Protein AF-A0A2H0N6Q1-F1 (afdb_monomer)

Foldseek 3Di:
DDDPDDPQPVPVQQELLVCLLQPVLLVVVCVQVDDDDAPDKDKTKDWPVCVSSVVSCVNNVQWAADPVVVVVQPPDPPPGDIGITMGRVVSSVLSVCQQQLHQFLADNVLLLVVLVVLLVLDDQVVLLVQLVVLPRDPSLADPDRRSSSSSRQLSNLRNDLQLLSVLSNQSSVLSCLDCVSVVNPPVVSVVVVVVSCVRCVPGQWDDQPSWIKHWRDDPDPPFTWIATNVSDIDTDDVVVSVVVSCLVPPVVPQDPLVPDDPLRLLQLLLLLLVLLLLLLVLQEDDPFGDDDPLSQSLNLVSVVSNVVSCVDPVLVVLVVLAPPDDDNTCPPQSVCSHCCCPVVCRSVSSVVSSVVSVVVCVVVVVDDDDGRPVVVVSSVSSVVVSVVSSVVRVVVSVVVVVVVVVVVVVVVVVPPPPPPPPPPPPPPPDDDDDDDDDDDDDPDDDPDPPPDPPPPAFEWEADLVQGIDTPVCSVRRLDPPPPPPLVVVVLVQDDDPVSVVVCVVSPDDDDDDDDVNVVNVVVVVVDPDDDPVVQVVVCVSSVHPFDWDADPVGDTDGPPVRHDYDYDDDDD

Secondary structure (DSSP, 8-state):
--------TTTT--SHHHHHHSHHHHHHHHHHH-S--TT-EEEEEEEGGGHHHHHHHHHTTSEE--HHHHHH-TTSPTT-PEEEEEEEHHHHHHHHHHHTTTT-SS-HHHHHHHHHHHHHHS-HHHHHHHHHHHT--GGG--SS-HHHHHHHHHHHHHT-SSHHHHHHHHHHHHHHHSGGGGTT-HHHHHHHHHHHHHHHTTTTEEEETTEEEEE---SSTT--EEEETT--EEE--TTHHHHHHHHHHTGGGSS-GGG--HHHHHHHHHHHHHHHHHHHHHHSSTT-----HHHHHHHHHHHHHHHHHHTSGGGHHHHHTS-S---S-SSTTHHHHHHHHHTSSHHHHHHHHHHHHHHHHHHTTT---PPPHHHHHHHHHHHHHHHHHHHHHHHHHHHHHHHHHHHHHHHHHHHS----------------------------------------PEEEEEETTTEEEETTEEEEE----S-HHHHHHHTTS--SHHHHHHHHHTT------SSHHHHHHHHHHT--S-THHHHHHHHHHHT--PPEEEPTTS-EEE-TTTEEEEE-----

Sequence (572 aa):
MAISRRSNLYSHIKTTDQLIQHKELFEKALRIVGDVQAGHAYTVTTDERNDDLIQILIDLEVVVYDWEEMKKQTHREIGNRLIEFYIEADRILLLKKRILGVDGIVNLDALELIAKEIGSRFSLNKIIQIFTRLGVPESMFTHTTKWVVVFYVLSYYSTSKKPEEISMFLKILEKVLHPLVFVGDEEKASEVMTKYEKYLKYDDVKIVGDSIFAKVPSTEKKEQKWVGSDGIVFSLEDNLLSKIAICVNRESEMVDIDKLTDEQAIYFCRIVLSQLVELLSTVCGNYILICDYDLNTQYIQLKMYLDEILERQFLQEIKENLPEWMPDTILGSLDDMDMWWGEFGVKNSLLTAYGLLEKLWMKFGRKEFSLDPQLVIFLDKTRDITRRCDKLRKERLHQFEKDADADRERFNQFTKPKQEVVKHEHAHTHEFKNSAQEKPIDLNLNEVKKSSPEQAKTELVVDKQKGIYLKNDPSKLYQAKNRRLDIINLLKDATSITAVRLARQVGYKGTVDNDLSKSIYAAIQSNKKGNIGINTHVKNILGTDIDLIKNGRGGYYLNTEQFDITWIGFST

Nearest PDB structures (foldseek):
  6p7v-assembly1_A  TM=1.970E-01  e=8.779E+00  Kluyveromyces lactis

pLDDT: mean 74.98, std 22.66, range [29.53, 98.12]

Radius of gyration: 36.36 Å; Cα contacts (8 Å, |Δi|>4): 543; chains: 1; bounding box: 98×72×105 Å

Mean predicted aligned error: 19.8 Å

Solvent-accessible surface area (backbone atoms only — not comparable to full-atom values): 33877 Å² total; per-residue (Å²): 134,85,73,85,71,70,89,53,95,57,70,86,54,78,44,66,68,51,40,57,39,30,38,70,62,40,54,49,50,48,63,63,69,52,92,76,53,78,90,39,76,45,81,43,70,43,57,57,92,43,48,70,59,52,51,47,35,42,75,53,66,47,31,50,70,63,67,71,61,51,65,72,58,76,82,57,64,92,92,69,41,72,46,71,38,36,34,50,26,54,56,53,47,55,57,49,30,26,51,62,14,48,90,27,55,46,53,50,70,40,45,50,53,53,15,44,54,51,29,68,76,45,54,61,70,54,49,52,54,56,42,43,75,75,67,47,61,72,54,48,59,64,102,64,59,46,25,62,38,44,29,38,55,46,15,44,21,34,35,44,88,48,59,65,42,36,10,49,37,32,44,52,53,38,56,75,42,36,30,70,75,56,80,57,36,53,67,62,24,50,54,51,43,55,52,48,48,64,53,31,64,86,30,58,41,48,74,57,88,86,45,40,37,36,50,55,91,63,95,56,96,84,64,68,36,30,31,31,42,87,40,55,73,44,74,66,54,90,67,47,63,56,45,54,58,36,60,70,72,55,57,75,66,65,59,65,69,86,76,47,51,73,70,51,44,49,50,50,47,50,53,40,53,52,50,50,53,55,41,48,60,38,38,35,56,91,90,48,83,60,91,51,70,68,54,36,54,49,48,40,54,43,49,52,54,45,58,62,60,40,70,39,76,93,36,41,73,44,55,73,36,38,50,96,74,74,77,83,47,70,76,84,44,56,84,54,40,36,49,42,44,65,73,67,45,34,54,56,25,48,53,48,24,49,51,53,47,51,53,52,38,52,75,66,69,61,66,83,76,90,70,50,69,66,49,50,52,50,53,51,51,44,52,52,47,37,53,54,45,35,52,52,44,53,54,50,48,58,48,50,54,51,52,52,50,53,51,51,52,52,51,51,62,71,65,50,76,80,77,74,77,74,75,78,79,72,84,73,91,63,93,78,82,85,79,85,87,82,82,87,84,83,81,84,77,86,74,84,75,77,78,69,78,81,71,78,57,52,45,36,34,48,36,93,89,72,39,46,27,33,69,92,42,64,84,58,45,62,66,81,77,86,45,74,64,56,58,56,53,60,63,69,74,58,99,50,76,63,49,62,52,49,43,50,74,77,67,61,86,85,88,87,78,79,72,64,62,59,60,52,57,58,54,63,73,71,62,90,72,69,77,68,59,58,53,56,51,50,26,67,73,70,72,43,92,74,63,68,44,74,46,101,83,80,48,71,43,76,48,65,89,59,39,45,80,48,79,67,87,86,81,134

Structure (mmCIF, N/CA/C/O backbone):
data_AF-A0A2H0N6Q1-F1
#
_entry.id   AF-A0A2H0N6Q1-F1
#
loop_
_atom_site.group_PDB
_atom_site.id
_atom_site.type_symbol
_atom_site.label_atom_id
_atom_site.label_alt_id
_atom_site.label_comp_id
_atom_site.label_asym_id
_atom_site.label_entity_id
_atom_site.label_seq_id
_atom_site.pdbx_PDB_ins_code
_atom_site.Cartn_x
_atom_site.Cartn_y
_atom_site.Cartn_z
_atom_site.occupancy
_atom_site.B_iso_or_equiv
_atom_site.auth_seq_id
_atom_site.auth_comp_id
_atom_site.auth_asym_id
_atom_site.auth_atom_id
_atom_site.pdbx_PDB_model_num
ATOM 1 N N . MET A 1 1 ? 12.318 -9.792 -41.174 1.00 38.78 1 MET A N 1
ATOM 2 C CA . MET A 1 1 ? 12.436 -11.264 -41.078 1.00 38.78 1 MET A CA 1
ATOM 3 C C . MET A 1 1 ? 12.738 -11.613 -39.633 1.00 38.78 1 MET A C 1
ATOM 5 O O . MET A 1 1 ? 13.839 -11.341 -39.177 1.00 38.78 1 MET A O 1
ATOM 9 N N . ALA A 1 2 ? 11.750 -12.124 -38.897 1.00 35.78 2 ALA A N 1
ATOM 10 C CA . ALA 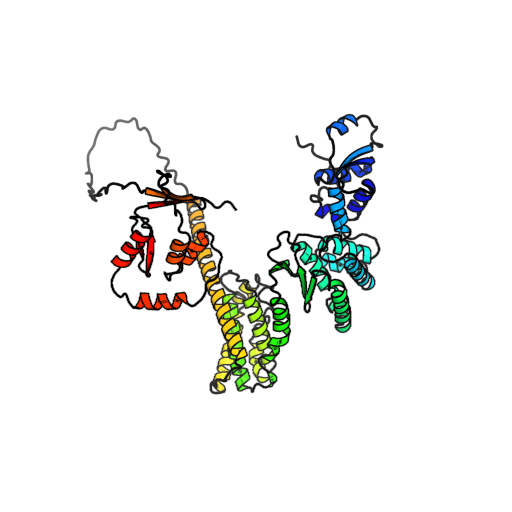A 1 2 ? 11.936 -12.580 -37.525 1.00 35.78 2 ALA A CA 1
ATOM 11 C C . ALA A 1 2 ? 12.574 -13.974 -37.570 1.00 35.78 2 ALA A C 1
ATOM 13 O O . ALA A 1 2 ? 11.907 -14.956 -37.882 1.00 35.78 2 ALA A O 1
ATOM 14 N N . ILE A 1 3 ? 13.885 -14.047 -37.338 1.00 43.91 3 ILE A N 1
ATOM 15 C CA . ILE A 1 3 ? 14.560 -15.315 -37.061 1.00 43.91 3 ILE A CA 1
ATOM 16 C C . ILE A 1 3 ? 13.874 -15.877 -35.817 1.00 43.91 3 ILE A C 1
ATOM 18 O O . ILE A 1 3 ? 13.818 -15.185 -34.800 1.00 43.91 3 ILE A O 1
ATOM 22 N N . SER A 1 4 ? 13.317 -17.087 -35.905 1.00 44.28 4 SER A N 1
ATOM 23 C CA . SER A 1 4 ? 12.808 -17.824 -34.750 1.00 44.28 4 SER A CA 1
ATOM 24 C C . SER A 1 4 ? 13.979 -18.045 -33.793 1.00 44.28 4 SER A C 1
ATOM 26 O O . SER A 1 4 ? 14.763 -18.986 -33.947 1.00 44.28 4 SER A O 1
ATOM 28 N N . ARG A 1 5 ? 14.178 -17.092 -32.879 1.00 53.22 5 ARG A N 1
ATOM 29 C CA . ARG A 1 5 ? 15.247 -17.129 -31.890 1.00 53.22 5 ARG A CA 1
ATOM 30 C C . ARG A 1 5 ? 15.044 -18.377 -31.037 1.00 53.22 5 ARG A C 1
ATOM 32 O O . ARG A 1 5 ? 13.914 -18.730 -30.703 1.00 53.22 5 ARG A O 1
ATOM 39 N N . ARG A 1 6 ? 16.165 -19.049 -30.765 1.00 50.41 6 ARG A N 1
ATOM 40 C CA . ARG A 1 6 ? 16.318 -20.203 -29.870 1.00 50.41 6 ARG A CA 1
ATOM 41 C C . ARG A 1 6 ? 15.396 -20.060 -28.658 1.00 50.41 6 ARG A C 1
ATOM 43 O O . ARG A 1 6 ? 15.195 -18.941 -28.194 1.00 50.41 6 ARG A O 1
ATOM 50 N N . SER A 1 7 ? 14.851 -21.172 -28.161 1.00 53.16 7 SER A N 1
ATOM 51 C CA . SER A 1 7 ? 14.046 -21.215 -26.935 1.00 53.16 7 SER A CA 1
ATOM 52 C C . SER A 1 7 ? 14.862 -20.648 -25.771 1.00 53.16 7 SER A C 1
ATOM 54 O O . SER A 1 7 ? 15.600 -21.377 -25.111 1.00 53.16 7 SER A O 1
ATOM 56 N N . ASN A 1 8 ? 14.807 -19.331 -25.590 1.00 63.19 8 ASN A N 1
ATOM 57 C CA . ASN A 1 8 ? 15.658 -18.650 -24.638 1.00 63.19 8 ASN A CA 1
ATOM 58 C C . ASN A 1 8 ? 15.148 -19.040 -23.251 1.00 63.19 8 ASN A C 1
ATOM 60 O O . ASN A 1 8 ? 13.964 -18.841 -22.945 1.00 63.19 8 ASN A O 1
ATOM 64 N N . LEU A 1 9 ? 16.033 -19.625 -22.440 1.00 78.75 9 LEU A N 1
ATOM 65 C CA . LEU A 1 9 ? 15.739 -20.102 -21.085 1.00 78.75 9 LEU A CA 1
ATOM 66 C C . LEU 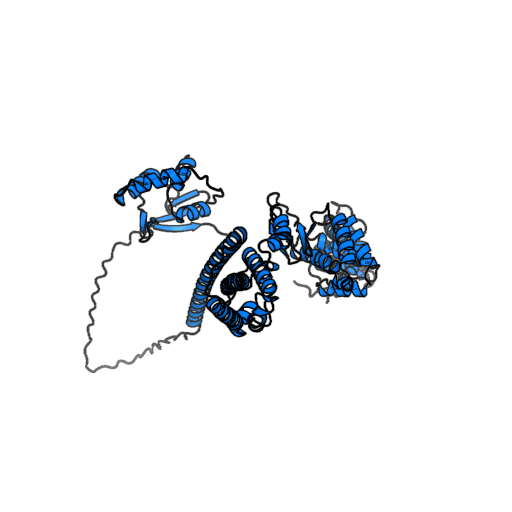A 1 9 ? 15.154 -18.984 -20.200 1.00 78.75 9 LEU A C 1
ATOM 68 O O . LEU A 1 9 ? 14.508 -19.249 -19.193 1.00 78.75 9 LEU A O 1
ATOM 72 N N . TYR A 1 10 ? 15.355 -17.734 -20.622 1.00 84.62 10 TYR A N 1
ATOM 73 C CA . TYR A 1 10 ? 14.935 -16.514 -19.947 1.00 84.62 10 TYR A CA 1
ATOM 74 C C . TYR A 1 10 ? 13.923 -15.680 -20.747 1.00 84.62 10 TYR A C 1
ATOM 76 O O . TYR A 1 10 ? 13.802 -14.477 -20.534 1.00 84.62 10 TYR A O 1
ATOM 84 N N . SER A 1 11 ? 13.185 -16.294 -21.676 1.00 85.44 11 SER A N 1
ATOM 85 C CA . SER A 1 11 ? 12.171 -15.611 -22.504 1.00 85.44 11 SER A CA 1
ATOM 86 C C . SER A 1 11 ? 11.030 -14.948 -21.711 1.00 85.44 11 SER A C 1
ATOM 88 O O . SER A 1 11 ? 10.289 -14.125 -22.254 1.00 85.44 11 SER A O 1
ATOM 90 N N . HIS A 1 12 ? 10.880 -15.276 -20.424 1.00 89.25 12 HIS A N 1
ATOM 91 C CA . HIS A 1 12 ? 9.951 -14.611 -19.510 1.00 89.25 12 HIS A CA 1
ATOM 92 C C . HIS A 1 12 ? 10.448 -13.242 -19.017 1.00 89.25 12 HIS A C 1
ATOM 94 O O . HIS A 1 12 ? 9.623 -12.454 -18.557 1.00 89.25 12 HIS A O 1
ATOM 100 N N . ILE A 1 13 ? 11.748 -12.935 -19.137 1.00 93.38 13 ILE A N 1
ATOM 101 C CA . ILE A 1 13 ? 12.338 -11.637 -18.779 1.00 93.38 13 ILE A CA 1
ATOM 102 C C . ILE A 1 13 ? 12.181 -10.678 -19.961 1.00 93.38 13 ILE A C 1
ATOM 104 O O . ILE A 1 13 ? 12.864 -10.789 -20.974 1.00 93.38 13 ILE A O 1
ATOM 108 N N . LYS A 1 14 ? 11.264 -9.725 -19.819 1.00 93.38 14 LYS A N 1
ATOM 109 C CA . LYS A 1 14 ? 10.873 -8.748 -20.846 1.00 93.38 14 LYS A CA 1
ATOM 110 C C . LYS A 1 14 ? 11.169 -7.303 -20.457 1.00 93.38 14 LYS A C 1
ATOM 112 O O . LYS A 1 14 ? 11.063 -6.421 -21.302 1.00 93.38 14 LYS A O 1
ATOM 117 N N . THR A 1 15 ? 11.499 -7.044 -19.193 1.00 94.62 15 THR A N 1
ATOM 118 C CA . THR A 1 15 ? 11.818 -5.701 -18.692 1.00 94.62 15 THR A CA 1
ATOM 119 C C . THR A 1 15 ? 13.094 -5.701 -17.852 1.00 94.62 15 THR A C 1
ATOM 121 O O . THR A 1 15 ? 13.493 -6.722 -17.288 1.00 94.62 15 THR A O 1
ATOM 124 N N . THR A 1 16 ? 13.736 -4.536 -17.734 1.00 93.19 16 THR A N 1
ATOM 125 C CA . THR A 1 16 ? 14.885 -4.334 -16.836 1.00 93.19 16 THR A CA 1
ATOM 126 C C . THR A 1 16 ? 14.516 -4.571 -15.371 1.00 93.19 16 THR A C 1
ATOM 128 O O . THR A 1 16 ? 15.328 -5.109 -14.622 1.00 93.19 16 THR A O 1
ATOM 131 N N . ASP A 1 17 ? 13.276 -4.257 -14.981 1.00 92.94 17 ASP A N 1
ATOM 132 C CA . ASP A 1 17 ? 12.709 -4.583 -13.667 1.00 92.94 17 ASP A CA 1
ATOM 133 C C . ASP A 1 17 ? 12.748 -6.095 -13.409 1.00 92.94 17 ASP A C 1
ATOM 135 O O . ASP A 1 17 ? 13.268 -6.532 -12.385 1.00 92.94 17 ASP A O 1
ATOM 139 N N . GLN A 1 18 ? 12.275 -6.903 -14.364 1.00 93.69 18 GLN A N 1
ATOM 140 C CA . GLN A 1 18 ? 12.301 -8.364 -14.256 1.00 93.69 18 GLN A CA 1
ATOM 141 C C . GLN A 1 18 ? 13.732 -8.905 -14.208 1.00 93.69 18 GLN A C 1
ATOM 143 O O . GLN A 1 18 ? 14.011 -9.803 -13.421 1.00 93.69 18 GLN A O 1
ATOM 148 N N . LEU A 1 19 ? 14.662 -8.342 -14.989 1.00 95.06 19 LEU A N 1
ATOM 149 C CA . LEU A 1 19 ? 16.072 -8.736 -14.916 1.00 95.06 19 LEU A CA 1
ATOM 150 C C . LEU A 1 19 ? 16.655 -8.485 -13.521 1.00 95.06 19 LEU A C 1
ATOM 152 O O . LEU A 1 19 ? 17.319 -9.364 -12.977 1.00 95.06 19 LEU A O 1
ATOM 156 N N . ILE A 1 20 ? 16.395 -7.317 -12.929 1.00 93.88 20 ILE A N 1
ATOM 157 C CA . ILE A 1 20 ? 16.864 -7.003 -11.574 1.00 93.88 20 ILE A CA 1
ATOM 158 C C . ILE A 1 20 ? 16.197 -7.919 -10.542 1.00 93.88 20 ILE A C 1
ATOM 160 O O . ILE A 1 20 ? 16.842 -8.355 -9.595 1.00 93.88 20 ILE A O 1
ATOM 164 N N . GLN A 1 21 ? 14.930 -8.284 -10.734 1.00 92.56 21 GLN A N 1
ATOM 165 C CA . GLN A 1 21 ? 14.269 -9.255 -9.863 1.00 92.56 21 GLN A CA 1
ATOM 166 C C . GLN A 1 21 ? 14.902 -10.655 -9.930 1.00 92.56 21 GLN A C 1
ATOM 168 O O . GLN A 1 21 ? 14.646 -11.457 -9.040 1.00 92.56 21 GLN A O 1
ATOM 173 N N . HIS A 1 22 ? 15.729 -10.961 -10.936 1.00 94.12 22 HIS A N 1
ATOM 174 C CA . HIS A 1 22 ? 16.549 -12.172 -11.019 1.00 94.12 22 HIS A CA 1
ATOM 175 C C . HIS A 1 22 ? 17.983 -11.891 -10.545 1.00 94.12 22 HIS A C 1
ATOM 177 O O . HIS A 1 22 ? 18.918 -11.776 -11.343 1.00 94.12 22 HIS A O 1
ATOM 183 N N . LYS A 1 23 ? 18.173 -11.809 -9.224 1.00 91.12 23 LYS A N 1
ATOM 184 C CA . LYS A 1 23 ? 19.419 -11.324 -8.608 1.00 91.12 23 LYS A CA 1
ATOM 185 C C . LYS A 1 23 ? 20.687 -12.027 -9.100 1.00 91.12 23 LYS A C 1
ATOM 187 O O . LYS A 1 23 ? 21.643 -11.348 -9.460 1.00 91.12 23 LYS A O 1
ATOM 192 N N . GLU A 1 24 ? 20.711 -13.359 -9.152 1.00 92.31 24 GLU A N 1
ATOM 193 C CA . GLU A 1 24 ? 21.905 -14.109 -9.587 1.00 92.31 24 GLU A CA 1
ATOM 194 C C . GLU A 1 24 ? 22.277 -13.812 -11.043 1.00 92.31 24 GLU A C 1
ATOM 196 O O . GLU A 1 24 ? 23.457 -13.685 -11.385 1.00 92.31 24 GLU A O 1
ATOM 201 N N . LEU A 1 25 ? 21.261 -13.667 -11.899 1.00 94.06 25 LEU A N 1
ATOM 202 C CA . LEU A 1 25 ? 21.434 -13.344 -13.310 1.00 94.06 25 LEU A CA 1
ATOM 203 C C . LEU A 1 25 ? 21.964 -11.916 -13.471 1.00 94.06 25 LEU A C 1
ATOM 205 O O . LEU A 1 25 ? 22.895 -11.684 -14.244 1.00 94.06 25 LEU A O 1
ATOM 209 N N . PHE A 1 26 ? 21.432 -10.973 -12.693 1.00 94.81 26 PHE A N 1
ATOM 210 C CA . PHE A 1 26 ? 21.901 -9.592 -12.691 1.00 94.81 26 PHE A CA 1
ATOM 211 C C . PHE A 1 26 ? 23.324 -9.454 -12.122 1.00 94.81 26 PHE A C 1
ATOM 213 O O . PHE A 1 26 ? 24.161 -8.778 -12.713 1.00 94.81 26 PHE A O 1
ATOM 220 N N . GLU A 1 27 ? 23.664 -10.154 -11.038 1.00 92.88 27 GLU A N 1
ATOM 221 C CA . GLU A 1 27 ? 25.035 -10.204 -10.503 1.00 92.88 27 GLU A CA 1
ATOM 222 C C . GLU A 1 27 ? 26.016 -10.845 -11.493 1.00 92.88 27 GLU A C 1
ATOM 224 O O . GLU A 1 27 ? 27.180 -10.445 -11.580 1.00 92.88 27 GLU A O 1
ATOM 229 N N . LYS A 1 28 ? 25.569 -11.845 -12.261 1.00 95.00 28 LYS A N 1
ATOM 230 C CA . LYS A 1 28 ? 26.350 -12.402 -13.369 1.00 95.00 28 LYS A CA 1
ATOM 231 C C . LYS A 1 28 ? 26.576 -11.352 -14.462 1.00 95.00 28 LYS A C 1
ATOM 233 O O . LYS A 1 28 ? 27.709 -11.217 -14.916 1.00 95.00 28 LYS A O 1
ATOM 238 N N . ALA A 1 29 ? 25.556 -10.570 -14.822 1.00 94.81 29 ALA A N 1
ATOM 239 C CA . ALA A 1 29 ? 25.694 -9.469 -15.778 1.00 94.81 29 ALA A CA 1
ATOM 240 C C . ALA A 1 29 ? 26.707 -8.419 -15.298 1.00 94.81 29 ALA A C 1
ATOM 242 O O . ALA A 1 29 ? 27.613 -8.061 -16.046 1.00 94.81 29 ALA A O 1
ATOM 243 N N . LEU A 1 30 ? 26.623 -7.989 -14.034 1.00 94.62 30 LEU A N 1
ATOM 244 C CA . LEU A 1 30 ? 27.568 -7.028 -13.453 1.00 94.62 30 LEU A CA 1
ATOM 245 C C . LEU A 1 30 ? 29.009 -7.553 -13.442 1.00 94.62 30 LEU A C 1
ATOM 247 O O . LEU A 1 30 ? 29.930 -6.793 -13.718 1.00 94.62 30 LEU A O 1
ATOM 251 N N . ARG A 1 31 ? 29.219 -8.849 -13.172 1.00 95.81 31 ARG A N 1
ATOM 252 C CA . ARG A 1 31 ? 30.555 -9.468 -13.235 1.00 95.81 31 ARG A CA 1
ATOM 253 C C . ARG A 1 31 ? 31.138 -9.486 -14.645 1.00 95.81 31 ARG A C 1
ATOM 255 O O . ARG A 1 31 ? 32.342 -9.314 -14.784 1.00 95.81 31 ARG A O 1
ATOM 262 N N . ILE A 1 32 ? 30.306 -9.706 -15.664 1.00 94.38 32 ILE A N 1
ATOM 263 C CA . ILE A 1 32 ? 30.742 -9.677 -17.068 1.00 94.38 32 ILE A CA 1
ATOM 264 C C . ILE A 1 32 ? 31.096 -8.248 -17.482 1.00 94.38 32 ILE A C 1
ATOM 266 O O . ILE A 1 32 ? 32.130 -8.033 -18.104 1.00 94.38 32 ILE A O 1
ATOM 270 N N . VAL A 1 33 ? 30.246 -7.280 -17.132 1.00 93.56 33 VAL A N 1
ATOM 271 C CA . VAL A 1 33 ? 30.453 -5.863 -17.467 1.00 93.56 33 VAL A CA 1
ATOM 272 C C . VAL A 1 33 ? 31.675 -5.283 -16.748 1.00 93.56 33 VAL A C 1
ATOM 274 O O . VAL A 1 33 ? 32.396 -4.476 -17.330 1.00 93.56 33 VAL A O 1
ATOM 277 N N . GLY A 1 34 ? 31.924 -5.702 -15.506 1.00 93.12 34 GLY A N 1
ATOM 278 C CA . GLY A 1 34 ? 32.993 -5.166 -14.671 1.00 93.12 34 GLY A CA 1
ATOM 279 C C . GLY A 1 34 ? 32.668 -3.781 -14.106 1.00 93.12 34 GLY A C 1
ATOM 280 O O . GLY A 1 34 ? 31.509 -3.359 -14.037 1.00 93.12 34 GLY A O 1
ATOM 281 N N . ASP A 1 35 ? 33.704 -3.072 -13.661 1.00 93.50 35 ASP A N 1
ATOM 282 C CA . ASP A 1 35 ? 33.565 -1.711 -13.153 1.00 93.50 35 ASP A CA 1
ATOM 283 C C . ASP A 1 35 ? 33.557 -0.700 -14.300 1.00 93.50 35 ASP A C 1
ATOM 285 O O . ASP A 1 35 ? 34.484 -0.627 -15.106 1.00 93.50 35 ASP A O 1
ATOM 289 N N . VAL A 1 36 ? 32.502 0.110 -14.345 1.00 92.44 36 VAL A N 1
ATOM 290 C CA . VAL A 1 36 ? 32.281 1.124 -15.379 1.00 92.44 36 VAL A CA 1
ATOM 291 C C . VAL A 1 36 ? 32.098 2.504 -14.756 1.00 92.44 36 VAL A C 1
ATOM 293 O O . VAL A 1 36 ? 31.593 2.636 -13.638 1.00 92.44 36 VAL A O 1
ATOM 296 N N . GLN A 1 37 ? 32.501 3.543 -15.485 1.00 92.69 37 GLN A N 1
ATOM 297 C CA . GLN A 1 37 ? 32.369 4.944 -15.090 1.00 92.69 37 GLN A CA 1
ATOM 298 C C . GLN A 1 37 ? 31.306 5.645 -15.938 1.00 92.69 37 GLN A C 1
ATOM 300 O O . GLN A 1 37 ? 31.193 5.387 -17.134 1.00 92.69 37 GLN A O 1
ATOM 305 N N . ALA A 1 38 ? 30.543 6.550 -15.320 1.00 92.44 38 ALA A N 1
ATOM 306 C CA . ALA A 1 38 ? 29.482 7.299 -15.993 1.00 92.44 38 ALA A CA 1
ATOM 307 C C . ALA A 1 38 ? 30.002 8.063 -17.226 1.00 92.44 38 ALA A C 1
ATOM 309 O O . ALA A 1 38 ? 31.155 8.505 -17.254 1.00 92.44 38 ALA A O 1
ATOM 310 N N . GLY A 1 39 ? 29.154 8.200 -18.248 1.00 91.00 39 GLY A N 1
ATOM 311 C CA . GLY A 1 39 ? 29.469 8.898 -19.501 1.00 91.00 39 GLY A CA 1
ATOM 312 C C . GLY A 1 39 ? 30.477 8.206 -20.432 1.00 91.00 39 GLY A C 1
ATOM 313 O O . GLY A 1 39 ? 30.857 8.794 -21.443 1.00 91.00 39 GLY A O 1
ATOM 314 N N . HIS A 1 40 ? 30.916 6.981 -20.123 1.00 91.62 40 HIS A N 1
ATOM 315 C CA . HIS A 1 40 ? 31.825 6.206 -20.971 1.00 91.62 40 HIS A CA 1
ATOM 316 C C . HIS A 1 40 ? 31.098 5.044 -21.660 1.00 91.62 40 HIS A C 1
ATOM 318 O O . HIS A 1 40 ? 30.158 4.457 -21.116 1.00 91.62 40 HIS A O 1
ATOM 324 N N . ALA A 1 41 ? 31.569 4.696 -22.857 1.00 90.50 41 ALA A N 1
ATOM 325 C CA . ALA A 1 41 ? 31.180 3.483 -23.562 1.00 90.50 41 ALA A CA 1
ATOM 326 C C . ALA A 1 41 ? 32.308 2.454 -23.457 1.00 90.50 41 ALA A C 1
ATOM 328 O O . ALA A 1 41 ? 33.480 2.790 -23.636 1.00 90.50 41 ALA A O 1
ATOM 329 N N . TYR A 1 42 ? 31.953 1.204 -23.178 1.00 90.62 42 TYR A N 1
ATOM 330 C CA . TYR A 1 42 ? 32.910 0.110 -23.041 1.00 90.62 42 TYR A CA 1
ATOM 331 C C . TYR A 1 42 ? 32.635 -0.957 -24.088 1.00 90.62 42 TYR A C 1
ATOM 333 O O . TYR A 1 42 ? 31.482 -1.250 -24.396 1.00 90.62 42 TYR A O 1
ATOM 341 N N . THR A 1 43 ? 33.708 -1.546 -24.610 1.00 91.19 43 THR A N 1
ATOM 342 C CA . THR A 1 43 ? 33.640 -2.777 -25.399 1.00 91.19 43 THR A CA 1
ATOM 343 C C . THR A 1 43 ? 34.020 -3.925 -24.478 1.00 91.19 43 THR A C 1
ATOM 345 O O . THR A 1 43 ? 35.116 -3.931 -23.915 1.00 91.19 43 THR A O 1
ATOM 348 N N . VAL A 1 44 ? 33.094 -4.851 -24.260 1.00 91.19 44 VAL A N 1
ATOM 349 C CA . VAL A 1 44 ? 33.245 -5.959 -23.314 1.00 91.19 44 VAL A CA 1
ATOM 350 C C . VAL A 1 44 ? 33.242 -7.264 -24.092 1.00 91.19 44 VAL A C 1
ATOM 352 O O . VAL A 1 44 ? 32.467 -7.432 -25.032 1.00 91.19 44 VAL A O 1
ATOM 355 N N . THR A 1 45 ? 34.106 -8.196 -23.692 1.00 90.44 45 THR A N 1
ATOM 356 C CA . THR A 1 45 ? 34.153 -9.541 -24.271 1.00 90.44 45 THR A CA 1
ATOM 357 C C . THR A 1 45 ? 33.769 -10.588 -23.234 1.00 90.44 45 THR A C 1
ATOM 359 O O . THR A 1 45 ? 34.127 -10.486 -22.061 1.00 90.44 45 THR A O 1
ATOM 362 N N . THR A 1 46 ? 33.012 -11.601 -23.647 1.00 91.88 46 THR A N 1
ATOM 363 C CA . THR A 1 46 ? 32.606 -12.711 -22.779 1.00 91.88 46 THR A CA 1
ATOM 364 C C . THR A 1 46 ? 32.551 -14.032 -23.538 1.00 91.88 46 THR A C 1
ATOM 366 O O . THR A 1 46 ? 32.573 -14.051 -24.767 1.00 91.88 46 THR A O 1
ATOM 369 N N . ASP A 1 47 ? 32.516 -15.148 -22.815 1.00 90.12 47 ASP A N 1
ATOM 370 C CA . ASP A 1 47 ? 32.414 -16.478 -23.410 1.00 90.12 47 ASP A CA 1
ATOM 371 C C . ASP A 1 47 ? 30.995 -16.790 -23.930 1.00 90.12 47 ASP A C 1
ATOM 373 O O . ASP A 1 47 ? 29.994 -16.226 -23.481 1.00 90.12 47 ASP A O 1
ATOM 377 N N . GLU A 1 48 ? 30.906 -17.731 -24.872 1.00 87.44 48 GLU A N 1
ATOM 378 C CA . GLU A 1 48 ? 29.646 -18.175 -25.481 1.00 87.44 48 GLU A CA 1
ATOM 379 C C . GLU A 1 48 ? 28.620 -18.776 -24.505 1.00 87.44 48 GLU A C 1
ATOM 381 O O . GLU A 1 48 ? 27.438 -18.843 -24.833 1.00 87.44 48 GLU A O 1
ATOM 386 N N . ARG A 1 49 ? 29.002 -19.173 -23.284 1.00 89.50 49 ARG A N 1
ATOM 387 C CA . ARG A 1 49 ? 28.049 -19.687 -22.278 1.00 89.50 49 ARG A CA 1
ATOM 388 C C . ARG A 1 49 ? 27.190 -18.569 -21.689 1.00 89.50 49 ARG A C 1
ATOM 390 O O . ARG A 1 49 ? 26.262 -18.837 -20.924 1.00 89.50 49 ARG A O 1
ATOM 397 N N . ASN A 1 50 ? 27.507 -17.319 -22.015 1.00 92.00 50 ASN A N 1
ATOM 398 C CA . ASN A 1 50 ? 26.750 -16.142 -21.616 1.00 92.00 50 ASN A CA 1
ATOM 399 C C . ASN A 1 50 ? 25.850 -15.605 -22.740 1.00 92.00 50 ASN A C 1
ATOM 401 O O . ASN A 1 50 ? 25.184 -14.600 -22.510 1.00 92.00 50 ASN A O 1
ATOM 405 N N . ASP A 1 51 ? 25.779 -16.272 -23.903 1.00 88.25 51 ASP A N 1
ATOM 406 C CA . ASP A 1 51 ? 25.005 -15.839 -25.085 1.00 88.25 51 ASP A CA 1
ATOM 407 C C . ASP A 1 51 ? 23.548 -15.499 -24.737 1.00 88.25 51 ASP A C 1
ATOM 409 O O . ASP A 1 51 ? 23.077 -14.410 -25.052 1.00 88.25 51 ASP A O 1
ATOM 413 N N . ASP A 1 52 ? 22.867 -16.362 -23.975 1.00 90.00 52 ASP A N 1
ATOM 414 C CA . ASP A 1 52 ? 21.478 -16.128 -23.555 1.00 90.00 52 ASP A CA 1
ATOM 415 C C . ASP A 1 52 ? 21.328 -14.869 -22.684 1.00 90.00 52 ASP A C 1
ATOM 417 O O . ASP A 1 52 ? 20.382 -14.102 -22.861 1.00 90.00 52 ASP A O 1
ATOM 421 N N . LEU A 1 53 ? 22.274 -14.618 -21.768 1.00 92.50 53 LEU A N 1
ATOM 422 C CA . LEU A 1 53 ? 22.268 -13.424 -20.916 1.00 92.50 53 LEU A CA 1
ATOM 423 C C . LEU A 1 53 ? 22.551 -12.164 -21.734 1.00 92.50 53 LEU A C 1
ATOM 425 O O . LEU A 1 53 ? 21.860 -11.162 -21.568 1.00 92.50 53 LEU A O 1
ATOM 429 N N . ILE A 1 54 ? 23.535 -12.208 -22.632 1.00 91.50 54 ILE A N 1
ATOM 430 C CA . ILE A 1 54 ? 23.828 -11.074 -23.512 1.00 91.50 54 ILE A CA 1
ATOM 431 C C . ILE A 1 54 ? 22.623 -10.784 -24.409 1.00 91.50 54 ILE A C 1
ATOM 433 O O . ILE A 1 54 ? 22.241 -9.625 -24.542 1.00 91.50 54 ILE A O 1
ATOM 437 N N . GLN A 1 55 ? 21.949 -11.810 -24.932 1.00 89.19 55 GLN A N 1
ATOM 438 C CA . GLN A 1 55 ? 20.730 -11.635 -25.718 1.00 89.19 55 GLN A CA 1
ATOM 439 C C . GLN A 1 55 ? 19.619 -10.930 -24.927 1.00 89.19 55 GLN A C 1
ATOM 441 O O . GLN A 1 55 ? 18.971 -10.044 -25.478 1.00 89.19 55 GLN A O 1
ATOM 446 N N . ILE A 1 56 ? 19.431 -11.258 -23.643 1.00 92.81 56 ILE A N 1
ATOM 447 C CA . ILE A 1 56 ? 18.493 -10.533 -22.766 1.00 92.81 56 ILE A CA 1
ATOM 448 C C . ILE A 1 56 ? 18.925 -9.077 -22.612 1.00 92.81 56 ILE A C 1
ATOM 450 O O . ILE A 1 56 ? 18.103 -8.182 -22.750 1.00 92.81 56 ILE A O 1
ATOM 454 N N . LEU A 1 57 ? 20.206 -8.814 -22.336 1.00 93.38 57 LEU A N 1
ATOM 455 C CA . LEU A 1 57 ? 20.696 -7.443 -22.171 1.00 93.38 57 LEU A CA 1
ATOM 456 C C . LEU A 1 57 ? 20.503 -6.611 -23.447 1.00 93.38 57 LEU A C 1
ATOM 458 O O . LEU A 1 57 ? 20.234 -5.417 -23.343 1.00 93.38 57 LEU A O 1
ATOM 462 N N . ILE A 1 58 ? 20.617 -7.229 -24.625 1.00 91.25 58 ILE A N 1
ATOM 463 C CA . ILE A 1 58 ? 20.324 -6.598 -25.919 1.00 91.25 58 ILE A CA 1
ATOM 464 C C . ILE A 1 58 ? 18.829 -6.311 -26.043 1.00 91.25 58 ILE A C 1
ATOM 466 O O . ILE A 1 58 ? 18.445 -5.196 -26.382 1.00 91.25 58 ILE A O 1
ATOM 470 N N . ASP A 1 59 ? 17.984 -7.303 -25.756 1.00 91.19 59 ASP A N 1
ATOM 471 C CA . ASP A 1 59 ? 16.527 -7.190 -25.889 1.00 91.19 59 ASP A CA 1
ATOM 472 C C . ASP A 1 59 ? 15.930 -6.173 -24.899 1.00 91.19 59 ASP A C 1
ATOM 474 O O . ASP A 1 59 ? 14.912 -5.549 -25.187 1.00 91.19 59 ASP A O 1
ATOM 478 N N . LEU A 1 60 ? 16.589 -5.972 -23.755 1.00 93.50 60 LEU A N 1
ATOM 479 C CA . LEU A 1 60 ? 16.268 -4.947 -22.759 1.00 93.50 60 LEU A CA 1
ATOM 480 C C . LEU A 1 60 ? 16.930 -3.590 -23.033 1.00 93.50 60 LEU A C 1
ATOM 482 O O . LEU A 1 60 ? 16.822 -2.687 -22.204 1.00 93.50 60 LEU A O 1
ATOM 486 N N . GLU A 1 61 ? 17.654 -3.466 -24.147 1.00 93.94 61 GLU A N 1
ATOM 487 C CA . GLU A 1 61 ? 18.412 -2.275 -24.532 1.00 93.94 61 GLU A CA 1
ATOM 488 C C . GLU A 1 61 ? 19.400 -1.807 -23.445 1.00 93.94 61 GLU A C 1
ATOM 490 O O . GLU A 1 61 ? 19.682 -0.622 -23.298 1.00 93.94 61 GLU A O 1
ATOM 495 N N . VAL A 1 62 ? 19.948 -2.719 -22.643 1.00 92.19 62 VAL A N 1
ATOM 496 C CA . VAL A 1 62 ? 21.002 -2.399 -21.665 1.00 92.19 62 VAL A CA 1
ATOM 497 C C . VAL A 1 62 ? 22.362 -2.328 -22.357 1.00 92.19 62 VAL A C 1
ATOM 499 O O . VAL A 1 62 ? 23.202 -1.510 -21.983 1.00 92.19 62 VAL A O 1
ATOM 502 N N . VAL A 1 63 ? 22.566 -3.163 -23.379 1.00 91.38 63 VAL A N 1
ATOM 503 C CA . VAL A 1 63 ? 23.781 -3.203 -24.202 1.00 91.38 63 VAL A CA 1
ATOM 504 C C . VAL A 1 63 ? 23.430 -3.035 -25.677 1.00 91.38 63 VAL A C 1
ATOM 506 O O . VAL A 1 63 ? 22.350 -3.422 -26.124 1.00 91.38 63 VAL A O 1
ATOM 509 N N . VAL A 1 64 ? 24.360 -2.472 -26.438 1.00 87.44 64 VAL A N 1
ATOM 510 C CA . VAL A 1 64 ? 24.277 -2.339 -27.891 1.00 87.44 64 VAL A CA 1
ATOM 511 C C . VAL A 1 64 ? 25.121 -3.439 -28.522 1.00 87.44 64 VAL A C 1
ATOM 513 O O . VAL A 1 64 ? 26.255 -3.694 -28.117 1.00 87.44 64 VAL A O 1
ATOM 516 N N . TYR A 1 65 ? 24.561 -4.101 -29.529 1.00 81.94 65 TYR A N 1
ATOM 517 C CA . TYR A 1 65 ? 25.220 -5.202 -30.217 1.00 81.94 65 TYR A CA 1
ATOM 518 C C . TYR A 1 65 ? 25.252 -4.949 -31.716 1.00 81.94 65 TYR A C 1
ATOM 520 O O . TYR A 1 65 ? 24.198 -4.809 -32.343 1.00 81.94 65 TYR A O 1
ATOM 528 N N . ASP A 1 66 ? 26.454 -4.895 -32.290 1.00 80.88 66 ASP A N 1
ATOM 529 C CA . ASP A 1 66 ? 26.623 -4.765 -33.732 1.00 80.88 66 ASP A CA 1
ATOM 530 C C . ASP A 1 66 ? 26.469 -6.140 -34.406 1.00 80.88 66 ASP A C 1
ATOM 532 O O . ASP A 1 66 ? 27.378 -6.974 -34.462 1.00 80.88 66 ASP A O 1
ATOM 536 N N . TRP A 1 67 ? 25.272 -6.385 -34.942 1.00 74.62 67 TRP A N 1
ATOM 537 C CA . TRP A 1 67 ? 24.962 -7.607 -35.685 1.00 74.62 67 TRP A CA 1
ATOM 538 C C . TRP A 1 67 ? 25.780 -7.760 -36.976 1.00 74.62 67 TRP A C 1
ATOM 540 O O . TRP A 1 67 ? 25.962 -8.889 -37.444 1.00 74.62 67 TRP A O 1
ATOM 550 N N . GLU A 1 68 ? 26.256 -6.667 -37.580 1.00 73.56 68 GLU A N 1
ATOM 551 C CA . GLU A 1 68 ? 27.095 -6.728 -38.779 1.00 73.56 68 GLU A CA 1
ATOM 552 C C . GLU A 1 68 ? 28.519 -7.152 -38.439 1.00 73.56 68 GLU A C 1
ATOM 554 O O . GLU A 1 68 ? 29.114 -7.953 -39.163 1.00 73.56 68 GLU A O 1
ATOM 559 N N . GLU A 1 69 ? 29.047 -6.682 -37.313 1.00 67.81 69 GLU A N 1
ATOM 560 C CA . GLU A 1 69 ? 30.339 -7.122 -36.796 1.00 67.81 69 GLU A CA 1
ATOM 561 C C . GLU A 1 69 ? 30.306 -8.599 -36.381 1.00 67.81 69 GLU A C 1
ATOM 563 O O . GLU A 1 69 ? 31.217 -9.367 -36.694 1.00 67.81 69 GLU A O 1
ATOM 568 N N . MET A 1 70 ? 29.185 -9.060 -35.822 1.00 61.59 70 MET A N 1
ATOM 569 C CA . MET A 1 70 ? 28.981 -10.468 -35.489 1.00 61.59 70 MET A CA 1
ATOM 570 C C . MET A 1 70 ? 29.027 -11.395 -36.715 1.00 61.59 70 MET A C 1
ATOM 572 O O . MET A 1 70 ? 29.580 -12.496 -36.652 1.00 61.59 70 MET A O 1
ATOM 576 N N . LYS A 1 71 ? 28.490 -10.952 -37.860 1.00 64.56 71 LYS A N 1
ATOM 577 C CA . LYS A 1 71 ? 28.611 -11.694 -39.128 1.00 64.56 71 LYS A CA 1
ATOM 578 C C . LYS A 1 71 ? 30.060 -11.807 -39.603 1.00 64.56 71 LYS A C 1
ATOM 580 O O . LYS A 1 71 ? 30.349 -12.707 -40.379 1.00 64.56 71 LYS A O 1
ATOM 585 N N . LYS A 1 72 ? 30.966 -10.936 -39.146 1.00 66.25 72 LYS A N 1
ATOM 586 C CA . LYS A 1 72 ? 32.409 -11.030 -39.428 1.00 66.25 72 LYS A CA 1
ATOM 587 C C . LYS A 1 72 ? 33.121 -12.001 -38.477 1.00 66.25 72 LYS A C 1
ATOM 589 O O . LYS A 1 72 ? 34.192 -12.500 -38.807 1.00 66.25 72 LYS A O 1
ATOM 594 N N . GLN A 1 73 ? 32.520 -12.324 -37.329 1.00 59.56 73 GLN A N 1
ATOM 595 C CA . GLN A 1 73 ? 33.060 -13.263 -36.335 1.00 59.56 73 GLN A CA 1
ATOM 596 C C . GLN A 1 73 ? 32.754 -14.749 -36.649 1.00 59.56 73 GLN A C 1
ATOM 598 O O . GLN A 1 73 ? 33.091 -15.627 -35.855 1.00 59.56 73 GLN A O 1
ATOM 603 N N . THR A 1 74 ? 32.169 -15.066 -37.814 1.00 50.34 74 THR A N 1
ATOM 604 C CA . THR A 1 74 ? 31.684 -16.401 -38.245 1.00 50.34 74 THR A CA 1
ATOM 605 C C . THR A 1 74 ? 32.751 -17.488 -38.460 1.00 50.34 74 THR A C 1
ATOM 607 O O . THR A 1 74 ? 32.441 -18.539 -39.015 1.00 50.34 74 THR A O 1
ATOM 610 N N . HIS A 1 75 ? 33.997 -17.283 -38.030 1.00 51.06 75 HIS A N 1
ATOM 611 C CA . HIS A 1 75 ? 35.111 -18.205 -38.294 1.00 51.06 75 HIS A CA 1
ATOM 612 C C . HIS A 1 75 ? 35.747 -18.830 -37.044 1.00 51.06 75 HIS A C 1
ATOM 614 O O . HIS A 1 75 ? 36.856 -19.350 -37.129 1.00 51.06 75 HIS A O 1
ATOM 620 N N . ARG A 1 76 ? 35.081 -18.809 -35.884 1.00 55.16 76 ARG A N 1
ATOM 621 C CA . ARG A 1 76 ? 35.571 -19.511 -34.684 1.00 55.16 76 ARG A CA 1
ATOM 622 C C . ARG A 1 76 ? 34.820 -20.826 -34.491 1.00 55.16 76 ARG A C 1
ATOM 624 O O . ARG A 1 76 ? 33.599 -20.860 -34.622 1.00 55.16 76 ARG A O 1
ATOM 631 N N . GLU A 1 77 ? 35.566 -21.899 -34.229 1.00 61.06 77 GLU A N 1
ATOM 632 C CA . GLU A 1 77 ? 35.031 -23.236 -33.960 1.00 61.06 77 GLU A CA 1
ATOM 633 C C . GLU A 1 77 ? 33.963 -23.182 -32.854 1.00 61.06 77 GLU A C 1
ATOM 635 O O . GLU A 1 77 ? 34.128 -22.496 -31.842 1.00 61.06 77 GLU A O 1
ATOM 640 N N . ILE A 1 78 ? 32.851 -23.888 -33.076 1.00 62.50 78 ILE A N 1
ATOM 641 C CA . ILE A 1 78 ? 31.757 -24.056 -32.109 1.00 62.50 78 ILE A CA 1
ATOM 642 C C . ILE A 1 78 ? 32.366 -24.576 -30.796 1.00 62.50 78 ILE A C 1
ATOM 644 O O . ILE A 1 78 ? 32.997 -25.632 -30.816 1.00 62.50 78 ILE A O 1
ATOM 648 N N . GLY A 1 79 ? 32.204 -23.859 -29.677 1.00 67.56 79 GLY A N 1
ATOM 649 C CA . GLY A 1 79 ? 32.770 -24.258 -28.381 1.00 67.56 79 GLY A CA 1
ATOM 650 C C . GLY A 1 79 ? 33.702 -23.234 -27.723 1.00 67.56 79 GLY A C 1
ATOM 651 O O . GLY A 1 79 ? 34.033 -23.404 -26.553 1.00 67.56 79 GLY A O 1
ATOM 652 N N . ASN A 1 80 ? 34.161 -22.206 -28.452 1.00 72.88 80 ASN A N 1
ATOM 653 C CA . ASN A 1 80 ? 35.113 -21.192 -27.963 1.00 72.88 80 ASN A CA 1
ATOM 654 C C . ASN A 1 80 ? 34.884 -19.800 -28.586 1.00 72.88 80 ASN A C 1
ATOM 656 O O . ASN A 1 80 ? 35.828 -19.031 -28.816 1.00 72.88 80 ASN A O 1
ATOM 660 N N . ARG A 1 81 ? 33.635 -19.444 -28.905 1.00 80.38 81 ARG A N 1
ATOM 661 C CA . ARG A 1 81 ? 33.350 -18.099 -29.413 1.00 80.38 81 ARG A CA 1
ATOM 662 C C . ARG A 1 81 ? 33.455 -17.068 -28.280 1.00 80.38 81 ARG A C 1
ATOM 664 O O . ARG A 1 81 ? 32.890 -17.249 -27.204 1.00 80.38 81 ARG A O 1
ATOM 671 N N . LEU A 1 82 ? 34.155 -15.964 -28.555 1.00 83.75 82 LEU A N 1
ATOM 672 C CA . LEU A 1 82 ? 34.069 -14.750 -27.744 1.00 83.75 82 LEU A CA 1
ATOM 673 C C . LEU A 1 82 ? 32.957 -13.872 -28.313 1.00 83.75 82 LEU A C 1
ATOM 675 O O . LEU A 1 82 ? 32.888 -13.664 -29.524 1.00 83.75 82 LEU A O 1
ATOM 679 N N . ILE A 1 83 ? 32.090 -13.393 -27.434 1.00 83.12 83 ILE A N 1
ATOM 680 C CA . ILE A 1 83 ? 31.025 -12.444 -27.724 1.00 83.12 83 ILE A CA 1
ATOM 681 C C . ILE A 1 83 ? 31.549 -11.070 -27.332 1.00 83.12 83 ILE A C 1
ATOM 683 O O . ILE A 1 83 ? 31.859 -10.849 -26.166 1.00 83.12 83 ILE A O 1
ATOM 687 N N . GLU A 1 84 ? 31.645 -10.167 -28.298 1.00 86.75 84 GLU A N 1
ATOM 688 C CA . GLU A 1 84 ? 32.017 -8.769 -28.085 1.00 86.75 84 GLU A CA 1
ATOM 689 C C . GLU A 1 84 ? 30.770 -7.892 -28.194 1.00 86.75 84 GLU A C 1
ATOM 691 O O . GLU A 1 84 ? 29.966 -8.092 -29.104 1.00 86.75 84 GLU A O 1
ATOM 696 N N . PHE A 1 85 ? 30.565 -6.983 -27.243 1.00 87.94 85 PHE A N 1
ATOM 697 C CA . PHE A 1 85 ? 29.402 -6.098 -27.210 1.00 87.94 85 PHE A CA 1
ATOM 698 C C . PHE A 1 85 ? 29.743 -4.734 -26.612 1.00 87.94 85 PHE A C 1
ATOM 700 O O . PHE A 1 85 ? 30.703 -4.591 -25.852 1.00 87.94 85 PHE A O 1
ATOM 707 N N . TYR A 1 86 ? 28.922 -3.738 -26.934 1.00 90.62 86 TYR A N 1
ATOM 708 C CA . TYR A 1 86 ? 29.087 -2.366 -26.474 1.00 90.62 86 TYR A CA 1
ATOM 709 C C . TYR A 1 86 ? 28.118 -2.063 -25.337 1.00 90.62 86 TYR A C 1
ATOM 711 O O . TYR A 1 86 ? 26.943 -2.421 -25.394 1.00 90.62 86 TYR A O 1
ATOM 719 N N . ILE A 1 87 ? 28.580 -1.370 -24.301 1.00 92.31 87 ILE A N 1
ATOM 720 C CA . ILE A 1 87 ? 27.718 -0.923 -23.207 1.00 92.31 87 ILE A CA 1
ATOM 721 C C . ILE A 1 87 ? 27.900 0.564 -22.936 1.00 92.31 87 ILE A C 1
ATOM 723 O O . ILE A 1 87 ? 29.019 1.056 -22.790 1.00 92.31 87 ILE A O 1
ATOM 727 N N . GLU A 1 88 ? 26.778 1.273 -22.843 1.00 92.44 88 GLU A N 1
ATOM 728 C CA . GLU A 1 88 ? 26.720 2.625 -22.295 1.00 92.44 88 GLU A CA 1
ATOM 729 C C . GLU A 1 88 ? 26.671 2.512 -20.769 1.00 92.44 88 GLU A C 1
ATOM 731 O O . GLU A 1 88 ? 25.702 1.990 -20.207 1.00 92.44 88 GLU A O 1
ATOM 736 N N . ALA A 1 89 ? 27.711 2.989 -20.082 1.00 91.25 89 ALA A N 1
ATOM 737 C CA . ALA A 1 89 ? 27.845 2.807 -18.637 1.00 91.25 89 ALA A CA 1
ATOM 738 C C . ALA A 1 89 ? 26.650 3.351 -17.841 1.00 91.25 89 ALA A C 1
ATOM 740 O O . ALA A 1 89 ? 26.266 2.772 -16.827 1.00 91.25 89 ALA A O 1
ATOM 741 N N . ASP A 1 90 ? 26.015 4.423 -18.311 1.00 92.50 90 ASP A N 1
ATOM 742 C CA . ASP A 1 90 ? 24.904 5.058 -17.601 1.00 92.50 90 ASP A CA 1
ATOM 743 C C . ASP A 1 90 ? 23.688 4.127 -17.453 1.00 92.50 90 ASP A C 1
ATOM 745 O O . ASP A 1 90 ? 23.023 4.149 -16.414 1.00 92.50 90 ASP A O 1
ATOM 749 N N . ARG A 1 91 ? 23.430 3.242 -18.432 1.00 92.12 91 ARG A N 1
ATOM 750 C CA . ARG A 1 91 ? 22.303 2.294 -18.374 1.00 92.12 91 ARG A CA 1
ATOM 751 C C . ARG A 1 91 ? 22.506 1.260 -17.274 1.00 92.12 91 ARG A C 1
ATOM 753 O O . ARG A 1 91 ? 21.617 1.050 -16.453 1.00 92.12 91 ARG A O 1
ATOM 760 N N . ILE A 1 92 ? 23.685 0.644 -17.214 1.00 93.00 92 ILE A N 1
ATOM 761 C CA . ILE A 1 92 ? 23.982 -0.369 -16.193 1.00 93.00 92 ILE A CA 1
ATOM 762 C C . ILE A 1 92 ? 24.170 0.261 -14.810 1.00 93.00 92 ILE A C 1
ATOM 764 O O . ILE A 1 92 ? 23.746 -0.321 -13.812 1.00 93.00 92 ILE A O 1
ATOM 768 N N . LEU A 1 93 ? 24.735 1.472 -14.735 1.00 93.56 93 LEU A N 1
ATOM 769 C CA . LEU A 1 93 ? 24.873 2.212 -13.483 1.00 93.56 93 LEU A CA 1
ATOM 770 C C . LEU A 1 93 ? 23.512 2.580 -12.894 1.00 93.56 93 LEU A C 1
ATOM 772 O O . LEU A 1 93 ? 23.357 2.502 -11.679 1.00 93.56 93 LEU A O 1
ATOM 776 N N . LEU A 1 94 ? 22.511 2.905 -13.719 1.00 92.69 94 LEU A N 1
ATOM 777 C CA . LEU A 1 94 ? 21.141 3.127 -13.252 1.00 92.69 94 LEU A CA 1
ATOM 778 C C . LEU A 1 94 ? 20.560 1.870 -12.581 1.00 92.69 94 LEU A C 1
ATOM 780 O O . LEU A 1 94 ? 20.002 1.954 -11.488 1.00 92.69 94 LEU A O 1
ATOM 784 N N . LEU A 1 95 ? 20.739 0.696 -13.196 1.00 94.38 95 LEU A N 1
ATOM 785 C CA . LEU A 1 95 ? 20.288 -0.577 -12.623 1.00 94.38 95 LEU A CA 1
ATOM 786 C C . LEU A 1 95 ? 21.077 -0.934 -11.348 1.00 94.38 95 LEU A C 1
ATOM 788 O O . LEU A 1 95 ? 20.496 -1.383 -10.360 1.00 94.38 95 LEU A O 1
ATOM 792 N N . LYS A 1 96 ? 22.394 -0.679 -11.341 1.00 94.38 96 LYS A N 1
ATOM 793 C CA . LYS A 1 96 ? 23.279 -0.885 -10.182 1.00 94.38 96 LYS A CA 1
ATOM 794 C C . LYS A 1 96 ? 22.880 0.012 -9.009 1.00 94.38 96 LYS A C 1
ATOM 796 O O . LYS A 1 96 ? 22.798 -0.468 -7.885 1.00 94.38 96 LYS A O 1
ATOM 801 N N . LYS A 1 97 ? 22.580 1.291 -9.250 1.00 93.50 97 LYS A N 1
ATOM 802 C CA . LYS A 1 97 ? 22.092 2.222 -8.218 1.00 93.50 97 LYS A CA 1
ATOM 803 C C . LYS A 1 97 ? 20.837 1.696 -7.529 1.00 93.50 97 LYS A C 1
ATOM 805 O O . LYS A 1 97 ? 20.769 1.719 -6.305 1.00 93.50 97 LYS A O 1
ATOM 810 N N . ARG A 1 98 ? 19.906 1.140 -8.308 1.00 92.44 98 ARG A N 1
ATOM 811 C CA . ARG A 1 98 ? 18.645 0.590 -7.804 1.00 92.44 98 ARG A CA 1
ATOM 812 C C . ARG A 1 98 ? 18.856 -0.541 -6.792 1.00 92.44 98 ARG A C 1
ATOM 814 O O . ARG A 1 98 ? 18.309 -0.504 -5.697 1.00 92.44 98 ARG A O 1
ATOM 821 N N . ILE A 1 99 ? 19.707 -1.518 -7.110 1.00 93.38 99 ILE A N 1
ATOM 822 C CA . ILE A 1 99 ? 19.996 -2.632 -6.184 1.00 93.38 99 ILE A CA 1
ATOM 823 C C . ILE A 1 99 ? 20.849 -2.212 -4.985 1.00 93.38 99 ILE A C 1
ATOM 825 O O . ILE A 1 99 ? 20.792 -2.842 -3.931 1.00 93.38 99 ILE A O 1
ATOM 829 N N . LEU A 1 100 ? 21.648 -1.158 -5.151 1.00 93.19 100 LEU A N 1
ATOM 830 C CA . LEU A 1 100 ? 22.463 -0.598 -4.085 1.00 93.19 100 LEU A CA 1
ATOM 831 C C . LEU A 1 100 ? 21.662 0.339 -3.182 1.00 93.19 100 LEU A C 1
ATOM 833 O O . LEU A 1 100 ? 22.226 0.785 -2.200 1.00 93.19 100 LEU A O 1
ATOM 837 N N . GLY A 1 101 ? 20.398 0.652 -3.482 1.00 92.25 101 GLY A N 1
ATOM 838 C CA . GLY A 1 101 ? 19.608 1.587 -2.674 1.00 92.25 101 GLY A CA 1
ATOM 839 C C . GLY A 1 101 ? 20.044 3.047 -2.838 1.00 92.25 101 GLY A C 1
ATOM 840 O O . GLY A 1 101 ? 19.731 3.887 -2.000 1.00 92.25 101 GLY A O 1
ATOM 841 N N . VAL A 1 102 ? 20.798 3.362 -3.896 1.00 94.00 102 VAL A N 1
ATOM 842 C CA . VAL A 1 102 ? 21.274 4.721 -4.179 1.00 94.00 102 VAL A CA 1
ATOM 843 C C . VAL A 1 102 ? 20.152 5.517 -4.836 1.00 94.00 102 VAL A C 1
ATOM 845 O O . VAL A 1 102 ? 19.486 5.016 -5.739 1.00 94.00 102 VAL A O 1
ATOM 848 N N . ASP A 1 103 ? 19.986 6.771 -4.411 1.00 91.19 103 ASP A N 1
ATOM 849 C CA . ASP A 1 103 ? 18.918 7.676 -4.860 1.00 91.19 103 ASP A CA 1
ATOM 850 C C . ASP A 1 103 ? 17.495 7.177 -4.500 1.00 91.19 103 ASP A C 1
ATOM 852 O O . ASP A 1 103 ? 16.518 7.535 -5.162 1.00 91.19 103 ASP A O 1
ATOM 856 N N . GLY A 1 104 ? 17.372 6.335 -3.465 1.00 93.25 104 GLY A N 1
ATOM 857 C CA . GLY A 1 104 ? 16.089 5.853 -2.946 1.00 93.25 104 GLY A CA 1
ATOM 858 C C . GLY A 1 104 ? 15.380 6.841 -2.020 1.00 93.25 104 GLY A C 1
ATOM 859 O O . GLY A 1 104 ? 15.964 7.823 -1.570 1.00 93.25 104 GLY A O 1
ATOM 860 N N . ILE A 1 105 ? 14.112 6.556 -1.704 1.00 94.38 105 ILE A N 1
ATOM 861 C CA . ILE A 1 105 ? 13.325 7.339 -0.728 1.00 94.38 105 ILE A CA 1
ATOM 862 C C . ILE A 1 105 ? 13.863 7.236 0.709 1.00 94.38 105 ILE A C 1
ATOM 864 O O . ILE A 1 105 ? 13.509 8.054 1.553 1.00 94.38 105 ILE A O 1
ATOM 868 N N . VAL A 1 106 ? 14.701 6.232 0.978 1.00 95.56 106 VAL A N 1
ATOM 869 C CA . VAL A 1 106 ? 15.379 5.997 2.256 1.00 95.56 106 VAL A CA 1
ATOM 870 C C . VAL A 1 106 ? 16.877 5.942 2.003 1.00 95.56 106 VAL A C 1
ATOM 872 O O . VAL A 1 106 ? 17.319 5.273 1.065 1.00 95.56 106 VAL A O 1
ATOM 875 N N . ASN A 1 107 ? 17.654 6.626 2.842 1.00 95.81 107 ASN A N 1
ATOM 876 C CA . ASN A 1 107 ? 19.107 6.616 2.757 1.00 95.81 107 ASN A CA 1
ATOM 877 C C . ASN A 1 107 ? 19.696 5.204 2.899 1.00 95.81 107 ASN A C 1
ATOM 879 O O . ASN A 1 107 ? 19.196 4.354 3.639 1.00 95.81 107 ASN A O 1
ATOM 883 N N . LEU A 1 108 ? 20.832 4.995 2.228 1.00 96.06 108 LEU A N 1
ATOM 884 C CA . LEU A 1 108 ? 21.562 3.728 2.196 1.00 96.06 108 LEU A CA 1
ATOM 885 C C . LEU A 1 108 ? 21.831 3.157 3.596 1.00 96.06 108 LEU A C 1
ATOM 887 O O . LEU A 1 108 ? 21.526 1.997 3.870 1.00 96.06 108 LEU A O 1
ATOM 891 N N . ASP A 1 109 ? 22.367 3.993 4.486 1.00 96.62 109 ASP A N 1
ATOM 892 C CA . ASP A 1 109 ? 22.750 3.584 5.838 1.00 96.62 109 ASP A CA 1
ATOM 893 C C . ASP A 1 109 ? 21.526 3.161 6.666 1.00 96.62 109 ASP A C 1
ATOM 895 O O . ASP A 1 109 ? 21.571 2.173 7.402 1.00 96.62 109 ASP A O 1
ATOM 899 N N . ALA A 1 110 ? 20.402 3.871 6.512 1.00 97.06 110 ALA A N 1
ATOM 900 C CA . ALA A 1 110 ? 19.147 3.535 7.176 1.00 97.06 110 ALA A CA 1
ATOM 901 C C . ALA A 1 110 ? 18.584 2.202 6.655 1.00 97.06 110 ALA A C 1
ATOM 903 O O . ALA A 1 110 ? 18.196 1.348 7.457 1.00 97.06 110 ALA A O 1
ATOM 904 N N . LEU A 1 111 ? 18.614 1.974 5.334 1.00 97.25 111 LEU A N 1
ATOM 905 C CA . LEU A 1 111 ? 18.226 0.694 4.729 1.00 97.25 111 LEU A CA 1
ATOM 906 C C . LEU A 1 111 ? 19.079 -0.466 5.246 1.00 97.25 111 LEU A C 1
ATOM 908 O O . LEU A 1 111 ? 18.540 -1.530 5.554 1.00 97.25 111 LEU A O 1
ATOM 912 N N . GLU A 1 112 ? 20.394 -0.282 5.374 1.00 97.44 112 GLU A N 1
ATOM 913 C CA . GLU A 1 112 ? 21.291 -1.320 5.884 1.00 97.44 112 GLU A CA 1
ATOM 914 C C . GLU A 1 112 ? 21.006 -1.655 7.356 1.00 97.44 112 GLU A C 1
ATOM 916 O O . GLU A 1 112 ? 20.952 -2.834 7.719 1.00 97.44 112 GLU A O 1
ATOM 921 N N . LEU A 1 113 ? 20.772 -0.645 8.202 1.00 97.94 113 LEU A N 1
ATOM 922 C CA . LEU A 1 113 ? 20.404 -0.841 9.609 1.00 97.94 113 LEU A CA 1
ATOM 923 C C . LEU A 1 113 ? 19.072 -1.589 9.747 1.00 97.94 113 LEU A C 1
ATOM 925 O O . LEU A 1 113 ? 18.993 -2.578 10.480 1.00 97.94 113 LEU A O 1
ATOM 929 N N . ILE A 1 114 ? 18.053 -1.174 8.990 1.00 97.94 114 ILE A N 1
ATOM 930 C CA . ILE A 1 114 ? 16.751 -1.850 8.926 1.00 97.94 114 ILE A CA 1
ATOM 931 C C . ILE A 1 114 ? 16.930 -3.303 8.466 1.00 97.94 114 ILE A C 1
ATOM 933 O O . ILE A 1 114 ? 16.413 -4.225 9.102 1.00 97.94 114 ILE A O 1
ATOM 937 N N . ALA A 1 115 ? 17.704 -3.535 7.403 1.00 98.12 115 ALA A N 1
ATOM 938 C CA . ALA A 1 115 ? 17.919 -4.866 6.848 1.00 98.12 115 ALA A CA 1
ATOM 939 C C . ALA A 1 115 ? 18.665 -5.797 7.813 1.00 98.12 115 ALA A C 1
ATOM 941 O O . ALA A 1 115 ? 18.305 -6.972 7.935 1.00 98.12 115 ALA A O 1
ATOM 942 N N . LYS A 1 116 ? 19.674 -5.286 8.529 1.00 97.94 116 LYS A N 1
ATOM 943 C CA . LYS A 1 116 ? 20.386 -6.024 9.585 1.00 97.94 116 LYS A CA 1
ATOM 944 C C . LYS A 1 116 ? 19.456 -6.401 10.731 1.00 97.94 116 LYS A C 1
ATOM 946 O O . LYS A 1 116 ? 19.503 -7.546 11.173 1.00 97.94 116 LYS A O 1
ATOM 951 N N . GLU A 1 117 ? 18.579 -5.494 11.149 1.00 97.44 117 GLU A N 1
ATOM 952 C CA . GLU A 1 117 ? 17.613 -5.741 12.223 1.00 97.44 117 GLU A CA 1
ATOM 953 C C . GLU A 1 117 ? 16.527 -6.757 11.824 1.00 97.44 117 GLU A C 1
ATOM 955 O O . GLU A 1 117 ? 16.127 -7.606 12.615 1.00 97.44 117 GLU A O 1
ATOM 960 N N . ILE A 1 118 ? 16.037 -6.730 10.582 1.00 97.50 118 ILE A N 1
ATOM 961 C CA . ILE A 1 118 ? 15.131 -7.780 10.072 1.00 97.50 118 ILE A CA 1
ATOM 962 C C . ILE A 1 118 ? 15.892 -9.110 9.981 1.00 97.50 118 ILE A C 1
ATOM 964 O O . ILE A 1 118 ? 15.410 -10.158 10.420 1.00 97.50 118 ILE A O 1
ATOM 968 N N . GLY A 1 119 ? 17.108 -9.070 9.435 1.00 97.19 119 GLY A N 1
ATOM 969 C CA . GLY A 1 119 ? 17.968 -10.231 9.269 1.00 97.19 119 GLY A CA 1
ATOM 970 C C . GLY A 1 119 ? 18.370 -10.887 10.591 1.00 97.19 119 GLY A C 1
ATOM 971 O O . GLY A 1 119 ? 18.546 -12.103 10.613 1.00 97.19 119 GLY A O 1
ATOM 972 N N . SER A 1 120 ? 18.501 -10.138 11.688 1.00 96.81 120 SER A N 1
ATOM 973 C CA . SER A 1 120 ? 18.796 -10.681 13.020 1.00 96.81 120 SER A CA 1
ATOM 974 C C . SER A 1 120 ? 17.567 -11.361 13.634 1.00 96.81 120 SER A C 1
ATOM 976 O O . SER A 1 120 ? 17.693 -12.479 14.136 1.00 96.81 120 SER A O 1
ATOM 978 N N . ARG A 1 121 ? 16.381 -10.747 13.506 1.00 95.19 121 ARG A N 1
ATOM 979 C CA . ARG A 1 121 ? 15.116 -11.208 14.105 1.00 95.19 121 ARG A CA 1
ATOM 980 C C . ARG A 1 121 ? 14.539 -12.473 13.470 1.00 95.19 121 ARG A C 1
ATOM 982 O O . ARG A 1 121 ? 14.002 -13.321 14.178 1.00 95.19 121 ARG A O 1
ATOM 989 N N . PHE A 1 122 ? 14.637 -12.625 12.150 1.00 95.44 122 PHE A N 1
ATOM 990 C CA . PHE A 1 122 ? 13.966 -13.717 11.433 1.00 95.44 122 PHE A CA 1
ATOM 991 C C . PHE A 1 122 ? 14.938 -14.770 10.899 1.00 95.44 122 PHE A C 1
ATOM 993 O O . PHE A 1 122 ? 16.123 -14.516 10.690 1.00 95.44 122 PHE A O 1
ATOM 1000 N N . SER A 1 123 ? 14.447 -15.987 10.653 1.00 95.75 123 SER A N 1
ATOM 1001 C CA . SER A 1 123 ? 15.162 -16.963 9.821 1.00 95.75 123 SER A CA 1
ATOM 1002 C C . SER A 1 123 ? 15.009 -16.605 8.339 1.00 95.75 123 SER A C 1
ATOM 1004 O O . SER A 1 123 ? 14.046 -15.937 7.962 1.00 95.75 123 SER A O 1
ATOM 1006 N N . LEU A 1 124 ? 15.924 -17.070 7.479 1.00 95.88 124 LEU A N 1
ATOM 1007 C CA . LEU A 1 124 ? 15.841 -16.801 6.036 1.00 95.88 124 LEU A CA 1
ATOM 1008 C C . LEU A 1 124 ? 14.506 -17.290 5.451 1.00 95.88 124 LEU A C 1
ATOM 1010 O O . LEU A 1 124 ? 13.819 -16.533 4.775 1.00 95.88 124 LEU A O 1
ATOM 1014 N N . ASN A 1 125 ? 14.087 -18.509 5.802 1.00 95.62 125 ASN A N 1
ATOM 1015 C CA . ASN A 1 125 ? 12.812 -19.077 5.353 1.00 95.62 125 ASN A CA 1
ATOM 1016 C C . ASN A 1 125 ? 11.614 -18.234 5.804 1.00 95.62 125 ASN A C 1
ATOM 1018 O O . ASN A 1 125 ? 10.650 -18.087 5.058 1.00 95.62 125 ASN A O 1
ATOM 1022 N N . LYS A 1 126 ? 11.669 -17.657 7.013 1.00 95.25 126 LYS A N 1
ATOM 1023 C CA . LYS A 1 126 ? 10.600 -16.786 7.504 1.00 95.25 126 LYS A CA 1
ATOM 1024 C C . LYS A 1 126 ? 10.548 -15.468 6.732 1.00 95.25 126 LYS A C 1
ATOM 1026 O O . LYS A 1 126 ? 9.452 -15.029 6.403 1.00 95.25 126 LYS A O 1
ATOM 1031 N N . ILE A 1 127 ? 11.701 -14.881 6.404 1.00 97.06 127 ILE A N 1
ATOM 1032 C CA . ILE A 1 127 ? 11.797 -13.672 5.567 1.00 97.06 127 ILE A CA 1
ATOM 1033 C C . ILE A 1 127 ? 11.190 -13.944 4.190 1.00 97.06 127 ILE A C 1
ATOM 1035 O O . ILE A 1 127 ? 10.277 -13.231 3.784 1.00 97.06 127 ILE A O 1
ATOM 1039 N N . ILE A 1 128 ? 11.631 -15.017 3.522 1.00 96.12 128 ILE A N 1
ATOM 1040 C CA . ILE A 1 128 ? 11.116 -15.428 2.208 1.00 96.12 128 ILE A CA 1
ATOM 1041 C C . ILE A 1 128 ? 9.600 -15.633 2.280 1.00 96.12 128 ILE A C 1
ATOM 1043 O O . ILE A 1 128 ? 8.871 -15.080 1.463 1.00 96.12 128 ILE A O 1
ATOM 1047 N N . GLN A 1 129 ? 9.101 -16.349 3.293 1.00 95.44 129 GLN A N 1
ATOM 1048 C CA . GLN A 1 129 ? 7.666 -16.577 3.474 1.00 95.44 129 GLN A CA 1
ATOM 1049 C C . GLN A 1 129 ? 6.881 -15.267 3.641 1.00 95.44 129 GLN A C 1
ATOM 1051 O O . GLN A 1 129 ? 5.820 -15.118 3.037 1.00 95.44 129 GLN A O 1
ATOM 1056 N N . ILE A 1 130 ? 7.357 -14.338 4.478 1.00 95.44 130 ILE A N 1
ATOM 1057 C CA . ILE A 1 130 ? 6.679 -13.052 4.705 1.00 95.44 130 ILE A CA 1
ATOM 1058 C C . ILE A 1 130 ? 6.666 -12.242 3.407 1.00 95.44 130 ILE A C 1
ATOM 1060 O O . ILE A 1 130 ? 5.607 -11.778 2.999 1.00 95.44 130 ILE A O 1
ATOM 1064 N N . PHE A 1 131 ? 7.814 -12.105 2.745 1.00 97.44 131 PHE A N 1
ATOM 1065 C CA . PHE A 1 131 ? 7.957 -11.238 1.575 1.00 97.44 131 PHE A CA 1
ATOM 1066 C C . PHE A 1 131 ? 7.206 -11.812 0.365 1.00 97.44 131 PHE A C 1
ATOM 1068 O O . PHE A 1 131 ? 6.496 -11.081 -0.318 1.00 97.44 131 PHE A O 1
ATOM 1075 N N . THR A 1 132 ? 7.248 -13.130 0.159 1.00 96.62 132 THR A N 1
ATOM 1076 C CA . THR A 1 132 ? 6.490 -13.798 -0.915 1.00 96.62 132 THR A CA 1
ATOM 1077 C C . THR A 1 132 ? 4.981 -13.648 -0.714 1.00 96.62 132 THR A C 1
ATOM 1079 O O . THR A 1 132 ? 4.260 -13.375 -1.668 1.00 96.62 132 THR A O 1
ATOM 1082 N N . ARG A 1 133 ? 4.483 -13.730 0.532 1.00 95.31 133 ARG A N 1
ATOM 1083 C CA . ARG A 1 133 ? 3.062 -13.468 0.846 1.00 95.31 133 ARG A CA 1
ATOM 1084 C C . ARG A 1 133 ? 2.628 -12.033 0.552 1.00 95.31 133 ARG A C 1
ATOM 1086 O O . ARG A 1 133 ? 1.446 -11.811 0.319 1.00 95.31 133 ARG A O 1
ATOM 1093 N N . LEU A 1 134 ? 3.558 -11.080 0.579 1.00 94.94 134 LEU A N 1
ATOM 1094 C CA . LEU A 1 134 ? 3.300 -9.695 0.186 1.00 94.94 134 LEU A CA 1
ATOM 1095 C C . LEU A 1 134 ? 3.368 -9.493 -1.336 1.00 94.94 134 LEU A C 1
ATOM 1097 O O . LEU A 1 134 ? 2.964 -8.439 -1.809 1.00 94.94 134 LEU A O 1
ATOM 1101 N N . GLY A 1 135 ? 3.828 -10.489 -2.101 1.00 96.19 135 GLY A N 1
ATOM 1102 C CA . GLY A 1 135 ? 3.953 -10.426 -3.560 1.00 96.19 135 GLY A CA 1
ATOM 1103 C C . GLY A 1 135 ? 5.376 -10.182 -4.071 1.00 96.19 135 GLY A C 1
ATOM 1104 O O . GLY A 1 135 ? 5.545 -9.915 -5.259 1.00 96.19 135 GLY A O 1
ATOM 1105 N N . VAL A 1 136 ? 6.402 -10.272 -3.216 1.00 96.56 136 VAL A N 1
ATOM 1106 C CA . VAL A 1 136 ? 7.806 -10.200 -3.658 1.00 96.56 136 VAL A CA 1
ATOM 1107 C C . VAL A 1 136 ? 8.171 -11.483 -4.425 1.00 96.56 136 VAL A C 1
ATOM 1109 O O . VAL A 1 136 ? 8.002 -12.571 -3.868 1.00 96.56 136 VAL A O 1
ATOM 1112 N N . PRO A 1 137 ? 8.681 -11.398 -5.669 1.00 95.75 137 PRO A N 1
ATOM 1113 C CA . PRO A 1 137 ? 9.036 -12.575 -6.461 1.00 95.75 137 PRO A CA 1
ATOM 1114 C C . PRO A 1 137 ? 10.137 -13.420 -5.817 1.00 95.75 137 PRO A C 1
ATOM 1116 O O . PRO A 1 137 ? 11.149 -12.889 -5.358 1.00 95.75 137 PRO A O 1
ATOM 1119 N N . GLU A 1 138 ? 9.994 -14.749 -5.873 1.00 94.19 138 GLU A N 1
ATOM 1120 C CA . GLU A 1 138 ? 10.985 -15.666 -5.292 1.00 94.19 138 GLU A CA 1
ATOM 1121 C C . GLU A 1 138 ? 12.383 -15.521 -5.909 1.00 94.19 138 GLU A C 1
ATOM 1123 O O . GLU A 1 138 ? 13.390 -15.726 -5.233 1.00 94.19 138 GLU A O 1
ATOM 1128 N N . SER A 1 139 ? 12.455 -15.094 -7.172 1.00 93.19 139 SER A N 1
ATOM 1129 C CA . SER A 1 139 ? 13.706 -14.860 -7.899 1.00 93.19 139 SER A CA 1
ATOM 1130 C C . SER A 1 139 ? 14.601 -13.777 -7.284 1.00 93.19 139 SER A C 1
ATOM 1132 O O . SER A 1 139 ? 15.790 -13.713 -7.608 1.00 93.19 139 SER A O 1
ATOM 1134 N N . MET A 1 140 ? 14.046 -12.921 -6.416 1.00 94.75 140 MET A N 1
ATOM 1135 C CA . MET A 1 140 ? 14.801 -11.880 -5.714 1.00 94.75 140 MET A CA 1
ATOM 1136 C C . MET A 1 140 ? 15.605 -12.435 -4.536 1.00 94.75 140 MET A C 1
ATOM 1138 O O . MET A 1 140 ? 16.537 -11.781 -4.059 1.00 94.75 140 MET A O 1
ATOM 1142 N N . PHE A 1 141 ? 15.252 -13.625 -4.046 1.00 93.88 141 PHE A N 1
ATOM 1143 C CA . PHE A 1 141 ? 15.930 -14.258 -2.925 1.00 93.88 141 PHE A CA 1
ATOM 1144 C C . PHE A 1 141 ? 17.100 -15.100 -3.424 1.00 93.88 141 PHE A C 1
ATOM 1146 O O . PHE A 1 141 ? 16.985 -15.858 -4.381 1.00 93.88 141 PHE A O 1
ATOM 1153 N N . THR A 1 142 ? 18.237 -14.989 -2.743 1.00 86.44 142 THR A N 1
ATOM 1154 C CA . THR A 1 142 ? 19.426 -15.792 -3.039 1.00 86.44 142 THR A CA 1
ATOM 1155 C C . THR A 1 142 ? 19.960 -16.453 -1.780 1.00 86.44 142 THR A C 1
ATOM 1157 O O . THR A 1 142 ? 19.660 -16.032 -0.660 1.00 86.44 142 THR A O 1
ATOM 1160 N N . HIS A 1 143 ? 20.766 -17.499 -1.953 1.00 80.06 143 HIS A N 1
ATOM 1161 C CA . HIS A 1 143 ? 21.383 -18.248 -0.855 1.00 80.06 143 HIS A CA 1
ATOM 1162 C C . HIS A 1 143 ? 22.572 -17.485 -0.234 1.00 80.06 143 HIS A C 1
ATOM 1164 O O . HIS A 1 143 ? 23.709 -17.945 -0.248 1.00 80.06 143 HIS A O 1
ATOM 1170 N N . THR A 1 144 ? 22.317 -16.287 0.295 1.00 89.00 144 THR A N 1
ATOM 1171 C CA . THR A 1 144 ? 23.303 -15.417 0.967 1.00 89.00 144 THR A CA 1
ATOM 1172 C C . THR A 1 144 ? 22.861 -15.108 2.406 1.00 89.00 144 THR A C 1
ATOM 1174 O O . THR A 1 144 ? 21.927 -15.718 2.933 1.00 89.00 144 THR A O 1
ATOM 1177 N N . THR A 1 145 ? 23.580 -14.230 3.107 1.00 93.38 145 THR A N 1
ATOM 1178 C CA . THR A 1 145 ? 23.231 -13.802 4.459 1.00 93.38 145 THR A CA 1
ATOM 1179 C C . THR A 1 145 ? 21.857 -13.129 4.476 1.00 93.38 145 THR A C 1
ATOM 1181 O O . THR A 1 145 ? 21.464 -12.402 3.562 1.00 93.38 145 THR A O 1
ATOM 1184 N N . LYS A 1 146 ? 21.115 -13.361 5.565 1.00 96.38 146 LYS A N 1
ATOM 1185 C CA . LYS A 1 146 ? 19.729 -12.900 5.733 1.00 96.38 146 LYS A CA 1
ATOM 1186 C C . LYS A 1 146 ? 19.554 -11.408 5.450 1.00 96.38 146 LYS A C 1
ATOM 1188 O O . LYS A 1 146 ? 18.639 -11.020 4.733 1.00 96.38 146 LYS A O 1
ATOM 1193 N N . TRP A 1 147 ? 20.441 -10.580 5.996 1.00 96.94 147 TRP A N 1
ATOM 1194 C CA . TRP A 1 147 ? 20.333 -9.131 5.856 1.00 96.94 147 TRP A CA 1
ATOM 1195 C C . TRP A 1 147 ? 20.656 -8.656 4.435 1.00 96.94 147 TRP A C 1
ATOM 1197 O O . TRP A 1 147 ? 20.028 -7.710 3.985 1.00 96.94 147 TRP A O 1
ATOM 1207 N N . VAL A 1 148 ? 21.552 -9.323 3.694 1.00 95.38 148 VAL A N 1
ATOM 1208 C CA . VAL A 1 148 ? 21.847 -8.979 2.288 1.00 95.38 148 VAL A CA 1
ATOM 1209 C C . VAL A 1 148 ? 20.644 -9.269 1.394 1.00 95.38 148 VAL A C 1
ATOM 1211 O O . VAL A 1 148 ? 20.375 -8.526 0.453 1.00 95.38 148 VAL A O 1
ATOM 1214 N N . VAL A 1 149 ? 19.901 -10.338 1.689 1.00 96.12 149 VAL A N 1
ATOM 1215 C CA . VAL A 1 149 ? 18.641 -10.644 1.001 1.00 96.12 149 VAL A CA 1
ATOM 1216 C C . VAL A 1 149 ? 17.602 -9.556 1.274 1.00 96.12 149 VAL A C 1
ATOM 1218 O O . VAL A 1 149 ? 17.028 -9.015 0.333 1.00 96.12 149 VAL A O 1
ATOM 1221 N N . VAL A 1 150 ? 17.404 -9.188 2.544 1.00 97.69 150 VAL A N 1
ATOM 1222 C CA . VAL A 1 150 ? 16.466 -8.117 2.918 1.00 97.69 150 VAL A CA 1
ATOM 1223 C C . VAL A 1 150 ? 16.870 -6.787 2.290 1.00 97.69 150 VAL A C 1
ATOM 1225 O O . VAL A 1 150 ? 16.033 -6.126 1.685 1.00 97.69 150 VAL A O 1
ATOM 1228 N N . PHE A 1 151 ? 18.147 -6.419 2.390 1.00 97.69 151 PHE A N 1
ATOM 1229 C CA . PHE A 1 151 ? 18.685 -5.183 1.838 1.00 97.69 151 PHE A CA 1
ATOM 1230 C C . PHE A 1 151 ? 18.422 -5.093 0.336 1.00 97.69 151 PHE A C 1
ATOM 1232 O O . PHE A 1 151 ? 17.905 -4.088 -0.127 1.00 97.69 151 PHE A O 1
ATOM 1239 N N . TYR A 1 152 ? 18.695 -6.164 -0.414 1.00 96.94 152 TYR A N 1
ATOM 1240 C CA . TYR A 1 152 ? 18.462 -6.190 -1.857 1.00 96.94 152 TYR A CA 1
ATOM 1241 C C . TYR A 1 152 ? 16.997 -5.914 -2.221 1.00 96.94 152 TYR A C 1
ATOM 1243 O O . TYR A 1 152 ? 16.715 -5.109 -3.107 1.00 96.94 152 TYR A O 1
ATOM 1251 N N . VAL A 1 153 ? 16.063 -6.559 -1.512 1.00 97.62 153 VAL A N 1
ATOM 1252 C CA . VAL A 1 153 ? 14.623 -6.373 -1.731 1.00 97.62 153 VAL A CA 1
ATOM 1253 C C . VAL A 1 153 ? 14.195 -4.951 -1.373 1.00 97.62 153 VAL A C 1
ATOM 1255 O O . VAL A 1 153 ? 13.528 -4.295 -2.171 1.00 97.62 153 VAL A O 1
ATOM 1258 N N . LEU A 1 154 ? 14.595 -4.453 -0.200 1.00 97.88 154 LEU A N 1
ATOM 1259 C CA . LEU A 1 154 ? 14.231 -3.107 0.242 1.00 97.88 154 LEU A CA 1
ATOM 1260 C C . LEU A 1 154 ? 14.803 -2.035 -0.689 1.00 97.88 154 LEU A C 1
ATOM 1262 O O . LEU A 1 154 ? 14.068 -1.132 -1.074 1.00 97.88 154 LEU A O 1
ATOM 1266 N N . SER A 1 155 ? 16.065 -2.169 -1.100 1.00 97.31 155 SER A N 1
ATOM 1267 C CA . SER A 1 155 ? 16.730 -1.270 -2.046 1.00 97.31 155 SER A CA 1
ATOM 1268 C C . SER A 1 155 ? 16.022 -1.222 -3.396 1.00 97.31 155 SER A C 1
ATOM 1270 O O . SER A 1 155 ? 15.790 -0.135 -3.917 1.00 97.31 155 SER A O 1
ATOM 1272 N N . TYR A 1 156 ? 15.611 -2.373 -3.942 1.00 96.62 156 TYR A N 1
ATOM 1273 C CA . TYR A 1 156 ? 14.877 -2.433 -5.210 1.00 96.62 156 TYR A CA 1
ATOM 1274 C C . TYR A 1 156 ? 13.578 -1.614 -5.180 1.00 96.62 156 TYR A C 1
ATOM 1276 O O . TYR A 1 156 ? 13.309 -0.853 -6.113 1.00 96.62 156 TYR A O 1
ATOM 1284 N N . TYR A 1 157 ? 12.777 -1.773 -4.120 1.00 97.00 157 TYR A N 1
ATOM 1285 C CA . TYR A 1 157 ? 11.476 -1.114 -4.008 1.00 97.00 157 TYR A CA 1
ATOM 1286 C C . TYR A 1 157 ? 11.596 0.354 -3.569 1.00 97.00 157 TYR A C 1
ATOM 1288 O O . TYR A 1 157 ? 10.875 1.202 -4.093 1.00 97.00 157 TYR A O 1
ATOM 1296 N N . SER A 1 158 ? 12.534 0.689 -2.675 1.00 96.12 158 SER A N 1
ATOM 1297 C CA . SER A 1 158 ? 12.731 2.065 -2.187 1.00 96.12 158 SER A CA 1
ATOM 1298 C C . SER A 1 158 ? 13.312 3.013 -3.243 1.00 96.12 158 SER A C 1
ATOM 1300 O O . SER A 1 158 ? 13.146 4.227 -3.158 1.00 96.12 158 SER A O 1
ATOM 1302 N N . THR A 1 159 ? 13.990 2.484 -4.257 1.00 95.31 159 THR A N 1
ATOM 1303 C CA . THR A 1 159 ? 14.547 3.270 -5.373 1.00 95.31 159 THR A CA 1
ATOM 1304 C C . THR A 1 159 ? 13.600 3.374 -6.566 1.00 95.31 159 THR A C 1
ATOM 1306 O O . THR A 1 159 ? 13.931 3.997 -7.580 1.00 95.31 159 THR A O 1
ATOM 1309 N N . SER A 1 160 ? 12.405 2.783 -6.472 1.00 93.31 160 SER A N 1
ATOM 1310 C CA . SER A 1 160 ? 11.413 2.887 -7.531 1.00 93.31 160 SER A CA 1
ATOM 1311 C C . SER A 1 160 ? 10.783 4.274 -7.608 1.00 93.31 160 SER A C 1
ATOM 1313 O O . SER A 1 160 ? 10.585 4.962 -6.612 1.00 93.31 160 SER A O 1
ATOM 1315 N N . LYS A 1 161 ? 10.397 4.658 -8.826 1.00 91.44 161 LYS A N 1
ATOM 1316 C CA . LYS A 1 161 ? 9.559 5.836 -9.088 1.00 91.44 161 LYS A CA 1
ATOM 1317 C C . LYS A 1 161 ? 8.073 5.483 -9.207 1.00 91.44 161 LYS A C 1
ATOM 1319 O O . LYS A 1 161 ? 7.249 6.385 -9.325 1.00 91.44 161 LYS A O 1
ATOM 1324 N N . LYS A 1 162 ? 7.736 4.189 -9.232 1.00 91.31 162 LYS A N 1
ATOM 1325 C CA . LYS A 1 162 ? 6.363 3.695 -9.369 1.00 91.31 162 LYS A CA 1
ATOM 1326 C C . LYS A 1 162 ? 5.706 3.649 -7.983 1.00 91.31 162 LYS A C 1
ATOM 1328 O O . LYS A 1 162 ? 6.249 2.973 -7.105 1.00 91.31 162 LYS A O 1
ATOM 1333 N N . PRO A 1 163 ? 4.565 4.327 -7.761 1.00 88.88 163 PRO A N 1
ATOM 1334 C CA . PRO A 1 163 ? 3.881 4.324 -6.468 1.00 88.88 163 PRO A CA 1
ATOM 1335 C C . PRO A 1 163 ? 3.565 2.922 -5.940 1.00 88.88 163 PRO A C 1
ATOM 1337 O O . PRO A 1 163 ? 3.669 2.690 -4.742 1.00 88.88 163 PRO A O 1
ATOM 1340 N N . GLU A 1 164 ? 3.250 1.972 -6.820 1.00 91.31 164 GLU A N 1
ATOM 1341 C CA . GLU A 1 164 ? 2.915 0.592 -6.458 1.00 91.31 164 GLU A CA 1
ATOM 1342 C C . GLU A 1 164 ? 4.125 -0.158 -5.876 1.00 91.31 164 GLU A C 1
ATOM 1344 O O . GLU A 1 164 ? 3.999 -0.936 -4.932 1.00 91.31 164 GLU A O 1
ATOM 1349 N N . GLU A 1 165 ? 5.321 0.101 -6.409 1.00 94.31 165 GLU A N 1
ATOM 1350 C CA . GLU A 1 165 ? 6.567 -0.481 -5.902 1.00 94.31 165 GLU A CA 1
ATOM 1351 C C . GLU A 1 165 ? 7.001 0.183 -4.588 1.00 94.31 165 GLU A C 1
ATOM 1353 O O . GLU A 1 165 ? 7.447 -0.509 -3.675 1.00 94.31 165 GLU A O 1
ATOM 1358 N N . ILE A 1 166 ? 6.803 1.498 -4.444 1.00 94.19 166 ILE A N 1
ATOM 1359 C CA . ILE A 1 166 ? 7.031 2.192 -3.166 1.00 94.19 166 ILE A CA 1
ATOM 1360 C C . ILE A 1 166 ? 6.049 1.679 -2.100 1.00 94.19 166 ILE A C 1
ATOM 1362 O O . ILE A 1 166 ? 6.446 1.396 -0.973 1.00 94.19 166 ILE A O 1
ATOM 1366 N N . SER A 1 167 ? 4.779 1.488 -2.456 1.00 92.69 167 SER A N 1
ATOM 1367 C CA . SER A 1 167 ? 3.777 0.861 -1.589 1.00 92.69 167 SER A CA 1
ATOM 1368 C C . SER A 1 167 ? 4.215 -0.534 -1.142 1.00 92.69 167 SER A C 1
ATOM 1370 O O . SER A 1 167 ? 4.077 -0.859 0.034 1.00 92.69 167 SER A O 1
ATOM 1372 N N . MET A 1 168 ? 4.830 -1.336 -2.020 1.00 97.44 168 MET A N 1
ATOM 1373 C CA . MET A 1 168 ? 5.394 -2.632 -1.629 1.00 97.44 168 MET A CA 1
ATOM 1374 C C . MET A 1 168 ? 6.493 -2.495 -0.566 1.00 97.44 168 MET A C 1
ATOM 1376 O O . MET A 1 168 ? 6.492 -3.245 0.411 1.00 97.44 168 MET A O 1
ATOM 1380 N N . PHE A 1 169 ? 7.399 -1.522 -0.711 1.00 97.44 169 PHE A N 1
ATOM 1381 C CA . PHE A 1 169 ? 8.396 -1.211 0.320 1.00 97.44 169 PHE A CA 1
ATOM 1382 C C . PHE A 1 169 ? 7.732 -0.892 1.670 1.00 97.44 169 PHE A C 1
ATOM 1384 O O . PHE A 1 169 ? 8.117 -1.456 2.696 1.00 97.44 169 PHE A O 1
ATOM 1391 N N . LEU A 1 170 ? 6.692 -0.055 1.663 1.00 95.88 170 LEU A N 1
ATOM 1392 C CA . LEU A 1 170 ? 5.943 0.323 2.864 1.00 95.88 170 LEU A CA 1
ATOM 1393 C C . LEU A 1 170 ? 5.211 -0.868 3.497 1.00 95.88 170 LEU A C 1
ATOM 1395 O O . LEU A 1 170 ? 5.343 -1.084 4.699 1.00 95.88 170 LEU A O 1
ATOM 1399 N N . LYS A 1 171 ? 4.536 -1.706 2.696 1.00 96.12 171 LYS A N 1
ATOM 1400 C CA . LYS A 1 171 ? 3.886 -2.947 3.160 1.00 96.12 171 LYS A CA 1
ATOM 1401 C C . LYS A 1 171 ? 4.874 -3.889 3.839 1.00 96.12 171 LYS A C 1
ATOM 1403 O O . LYS A 1 171 ? 4.536 -4.522 4.839 1.00 96.12 171 LYS A O 1
ATOM 1408 N N . ILE A 1 172 ? 6.092 -4.007 3.301 1.00 97.88 172 ILE A N 1
ATOM 1409 C CA . ILE A 1 172 ? 7.143 -4.822 3.917 1.00 97.88 172 ILE A CA 1
ATOM 1410 C C . ILE A 1 172 ? 7.490 -4.265 5.298 1.00 97.88 172 ILE A C 1
ATOM 1412 O O . ILE A 1 172 ? 7.512 -5.037 6.258 1.00 97.88 172 ILE A O 1
ATOM 1416 N N . LEU A 1 173 ? 7.730 -2.954 5.408 1.00 97.19 173 LEU A N 1
ATOM 1417 C CA . LEU A 1 173 ? 8.065 -2.308 6.678 1.00 97.19 173 LEU A CA 1
ATOM 1418 C C . LEU A 1 173 ? 6.938 -2.439 7.713 1.00 97.19 173 LEU A C 1
ATOM 1420 O O . LEU A 1 173 ? 7.199 -2.885 8.829 1.00 97.19 173 LEU A O 1
ATOM 1424 N N . GLU A 1 174 ? 5.693 -2.146 7.339 1.00 94.88 174 GLU A N 1
ATOM 1425 C CA . GLU A 1 174 ? 4.524 -2.317 8.212 1.00 94.88 174 GLU A CA 1
ATOM 1426 C C . GLU A 1 174 ? 4.416 -3.756 8.706 1.00 94.88 174 GLU A C 1
ATOM 1428 O O . GLU A 1 174 ? 4.274 -4.016 9.902 1.00 94.88 174 GLU A O 1
ATOM 1433 N N . LYS A 1 175 ? 4.575 -4.728 7.798 1.00 95.94 175 LYS A N 1
ATOM 1434 C CA . LYS A 1 175 ? 4.445 -6.133 8.166 1.00 95.94 175 LYS A CA 1
ATOM 1435 C C . LYS A 1 175 ? 5.506 -6.573 9.167 1.00 95.94 175 LYS A C 1
ATOM 1437 O O . LYS A 1 175 ? 5.174 -7.357 10.049 1.00 95.94 175 LYS A O 1
ATOM 1442 N N . VAL A 1 176 ? 6.754 -6.109 9.047 1.00 96.44 176 VAL A N 1
ATOM 1443 C CA . VAL A 1 176 ? 7.844 -6.484 9.975 1.00 96.44 176 VAL A CA 1
ATOM 1444 C C . VAL A 1 176 ? 7.844 -5.695 11.289 1.00 96.44 176 VAL A C 1
ATOM 1446 O O . VAL A 1 176 ? 8.584 -6.066 12.209 1.00 96.44 176 VAL A O 1
ATOM 1449 N N . LEU A 1 177 ? 7.057 -4.619 11.371 1.00 95.50 177 LEU A N 1
ATOM 1450 C CA . LEU A 1 177 ? 6.808 -3.850 12.594 1.00 95.50 177 LEU A CA 1
ATOM 1451 C C . LEU A 1 177 ? 5.547 -4.308 13.338 1.00 95.50 177 LEU A C 1
ATOM 1453 O O . LEU A 1 177 ? 5.442 -4.080 14.537 1.00 95.50 177 LEU A O 1
ATOM 1457 N N . HIS A 1 178 ? 4.629 -5.002 12.666 1.00 93.00 178 HIS A N 1
ATOM 1458 C CA . HIS A 1 178 ? 3.363 -5.438 13.250 1.00 93.00 178 HIS A CA 1
ATOM 1459 C C . HIS A 1 178 ? 3.548 -6.326 14.511 1.00 93.00 178 HIS A C 1
ATOM 1461 O O . HIS A 1 178 ? 4.280 -7.322 14.439 1.00 93.00 178 HIS A O 1
ATOM 1467 N N . PRO A 1 179 ? 2.813 -6.096 15.624 1.00 92.31 179 PRO A N 1
ATOM 1468 C CA . PRO A 1 179 ? 2.956 -6.848 16.885 1.00 92.31 179 PRO A CA 1
ATOM 1469 C C . PRO A 1 179 ? 2.859 -8.375 16.761 1.00 92.31 179 PRO A C 1
ATOM 1471 O O . PRO A 1 179 ? 3.628 -9.115 17.368 1.00 92.31 179 PRO A O 1
ATOM 1474 N N . LEU A 1 180 ? 1.971 -8.885 15.901 1.00 90.69 180 LEU A N 1
ATOM 1475 C CA . LEU A 1 180 ? 1.870 -10.321 15.582 1.00 90.69 180 LEU A CA 1
ATOM 1476 C C . LEU A 1 180 ? 3.182 -10.972 15.116 1.00 90.69 180 LEU A C 1
ATOM 1478 O O . LEU A 1 180 ? 3.368 -12.176 15.295 1.00 90.69 180 LEU A O 1
ATOM 1482 N N . VAL A 1 181 ? 4.105 -10.213 14.524 1.00 90.06 181 VAL A N 1
ATOM 1483 C CA . VAL A 1 181 ? 5.425 -10.734 14.144 1.00 90.06 181 VAL A CA 1
ATOM 1484 C C . VAL A 1 181 ? 6.320 -10.969 15.367 1.00 90.06 181 VAL A C 1
ATOM 1486 O O . VAL A 1 181 ? 7.218 -11.811 15.323 1.00 90.06 181 VAL A O 1
ATOM 1489 N N . PHE A 1 182 ? 6.002 -10.318 16.482 1.00 87.75 182 PHE A N 1
ATOM 1490 C CA . PHE A 1 182 ? 6.607 -10.494 17.797 1.00 87.75 182 PHE A CA 1
ATOM 1491 C C . PHE A 1 182 ? 5.766 -11.394 18.709 1.00 87.75 182 PHE A C 1
ATOM 1493 O O . PHE A 1 182 ? 5.865 -11.305 19.926 1.00 87.75 182 PHE A O 1
ATOM 1500 N N . VAL A 1 183 ? 4.933 -12.276 18.139 1.00 91.31 183 VAL A N 1
ATOM 1501 C CA . VAL A 1 183 ? 4.045 -13.164 18.916 1.00 91.31 183 VAL A CA 1
ATOM 1502 C C . VAL A 1 183 ? 3.048 -12.361 19.776 1.00 91.31 183 VAL A C 1
ATOM 1504 O O . VAL A 1 183 ? 2.621 -12.815 20.830 1.00 91.31 183 VAL A O 1
ATOM 1507 N N . GLY A 1 184 ? 2.674 -11.158 19.321 1.00 89.69 184 GLY A N 1
ATOM 1508 C CA . GLY A 1 184 ? 1.767 -10.259 20.043 1.00 89.69 184 GLY A CA 1
ATOM 1509 C C . GLY A 1 184 ? 2.443 -9.394 21.111 1.00 89.69 184 GLY A C 1
ATOM 1510 O O . GLY A 1 184 ? 1.748 -8.743 21.876 1.00 89.69 184 GLY A O 1
ATOM 1511 N N . ASP A 1 185 ? 3.777 -9.375 21.177 1.00 93.81 185 ASP A N 1
ATOM 1512 C CA . ASP A 1 185 ? 4.530 -8.515 22.095 1.00 93.81 185 ASP A CA 1
ATOM 1513 C C . ASP A 1 185 ? 4.555 -7.061 21.581 1.00 93.81 185 ASP A C 1
ATOM 1515 O O . ASP A 1 185 ? 5.382 -6.683 20.743 1.00 93.81 185 ASP A O 1
ATOM 1519 N N . GLU A 1 186 ? 3.598 -6.261 22.055 1.00 93.06 186 GLU A N 1
ATOM 1520 C CA . GLU A 1 186 ? 3.425 -4.851 21.681 1.00 93.06 186 GLU A CA 1
ATOM 1521 C C . GLU A 1 186 ? 4.584 -3.963 22.146 1.00 93.06 186 GLU A C 1
ATOM 1523 O O . GLU A 1 186 ? 4.976 -3.043 21.427 1.00 93.06 186 GLU A O 1
ATOM 1528 N N . GLU A 1 187 ? 5.189 -4.257 23.301 1.00 95.00 187 GLU A N 1
ATOM 1529 C CA . GLU A 1 187 ? 6.316 -3.480 23.827 1.00 95.00 187 GLU A CA 1
ATOM 1530 C C . GLU A 1 187 ? 7.536 -3.604 22.912 1.00 95.00 187 GLU A C 1
ATOM 1532 O O . GLU A 1 187 ? 8.128 -2.596 22.517 1.00 95.00 187 GLU A O 1
ATOM 1537 N N . LYS A 1 188 ? 7.880 -4.831 22.496 1.00 95.12 188 LYS A N 1
ATOM 1538 C CA . LYS A 1 188 ? 8.974 -5.046 21.536 1.00 95.12 188 LYS A CA 1
ATOM 1539 C C . LYS A 1 188 ? 8.668 -4.448 20.170 1.00 95.12 188 LYS A C 1
ATOM 1541 O O . LYS A 1 188 ? 9.573 -3.908 19.532 1.00 95.12 188 LYS A O 1
ATOM 1546 N N . ALA A 1 189 ? 7.423 -4.548 19.709 1.00 94.44 189 ALA A N 1
ATOM 1547 C CA . ALA A 1 189 ? 7.011 -3.941 18.448 1.00 94.44 189 ALA A CA 1
ATOM 1548 C C . ALA A 1 189 ? 7.195 -2.417 18.484 1.00 94.44 189 ALA A C 1
ATOM 1550 O O . ALA A 1 189 ? 7.831 -1.854 17.591 1.00 94.44 189 ALA A O 1
ATOM 1551 N N . SER A 1 190 ? 6.744 -1.779 19.566 1.00 92.94 190 SER A N 1
ATOM 1552 C CA . SER A 1 190 ? 6.902 -0.347 19.820 1.00 92.94 190 SER A CA 1
ATOM 1553 C C . SER A 1 190 ? 8.376 0.072 19.942 1.00 92.94 190 SER A C 1
ATOM 1555 O O . SER A 1 190 ? 8.792 1.082 19.365 1.00 92.94 190 SER A O 1
ATOM 1557 N N . GLU A 1 191 ? 9.222 -0.739 20.594 1.00 96.69 191 GLU A N 1
ATOM 1558 C CA . GLU A 1 191 ? 10.669 -0.490 20.680 1.00 96.69 191 GLU A CA 1
ATOM 1559 C C . GLU A 1 191 ? 11.322 -0.476 19.287 1.00 96.69 191 GLU A C 1
ATOM 1561 O O . GLU A 1 191 ? 12.111 0.418 18.961 1.00 96.69 191 GLU A O 1
ATOM 1566 N N . VAL A 1 192 ? 10.993 -1.456 18.439 1.00 96.31 192 VAL A N 1
ATOM 1567 C CA . VAL A 1 192 ? 11.526 -1.529 17.070 1.00 96.31 192 VAL A CA 1
ATOM 1568 C C . VAL A 1 192 ? 10.960 -0.409 16.198 1.00 96.31 192 VAL A C 1
ATOM 1570 O O . VAL A 1 192 ? 11.713 0.187 15.427 1.00 96.31 192 VAL A O 1
ATOM 1573 N N . MET A 1 193 ? 9.677 -0.076 16.347 1.00 95.25 193 MET A N 1
ATOM 1574 C CA . MET A 1 193 ? 9.047 1.049 15.654 1.00 95.25 193 MET A CA 1
ATOM 1575 C C . MET A 1 193 ? 9.768 2.360 15.983 1.00 95.25 193 MET A C 1
ATOM 1577 O O . MET A 1 193 ? 10.214 3.051 15.071 1.00 95.25 193 MET A O 1
ATOM 1581 N N . THR A 1 194 ? 10.034 2.627 17.264 1.00 95.69 194 THR A N 1
ATOM 1582 C CA . THR A 1 194 ? 10.798 3.804 17.716 1.00 95.69 194 THR A CA 1
ATOM 1583 C C . THR A 1 194 ? 12.212 3.838 17.116 1.00 95.69 194 THR A C 1
ATOM 1585 O O . THR A 1 194 ? 12.726 4.898 16.740 1.00 95.69 194 THR A O 1
ATOM 1588 N N . LYS A 1 195 ? 12.875 2.678 16.982 1.00 96.94 195 LYS A N 1
ATOM 1589 C CA . LYS A 1 195 ? 14.177 2.592 16.293 1.00 96.94 195 LYS A CA 1
ATOM 1590 C C . LYS A 1 195 ? 14.052 2.947 14.811 1.00 96.94 195 LYS A C 1
ATOM 1592 O O . LYS A 1 195 ? 14.899 3.678 14.301 1.00 96.94 195 LYS A O 1
ATOM 1597 N N . TYR A 1 196 ? 13.015 2.462 14.128 1.00 96.75 196 TYR A N 1
ATOM 1598 C CA . TYR A 1 196 ? 12.804 2.719 12.701 1.00 96.75 196 TYR A CA 1
ATOM 1599 C C . TYR A 1 196 ? 12.438 4.178 12.450 1.00 96.75 196 TYR A C 1
ATOM 1601 O O . TYR A 1 196 ? 13.008 4.784 11.550 1.00 96.75 196 TYR A O 1
ATOM 1609 N N . GLU A 1 197 ? 11.600 4.781 13.294 1.00 93.38 197 GLU A N 1
ATOM 1610 C CA . GLU A 1 197 ? 11.336 6.222 13.271 1.00 93.38 197 GLU A CA 1
ATOM 1611 C C . GLU A 1 197 ? 12.628 7.030 13.374 1.00 93.38 197 GLU A C 1
ATOM 1613 O O . GLU A 1 197 ? 12.820 7.998 12.643 1.00 93.38 197 GLU A O 1
ATOM 1618 N N . LYS A 1 198 ? 13.561 6.614 14.241 1.00 96.56 198 LYS A N 1
ATOM 1619 C CA . LYS A 1 198 ? 14.864 7.273 14.367 1.00 96.56 198 LYS A CA 1
ATOM 1620 C C . LYS A 1 198 ? 15.711 7.136 13.100 1.00 96.56 198 LYS A C 1
ATOM 1622 O O . LYS A 1 198 ? 16.376 8.105 12.737 1.00 96.56 198 LYS A O 1
ATOM 1627 N N . TYR A 1 199 ? 15.716 5.966 12.459 1.00 96.50 199 TYR A N 1
ATOM 1628 C CA . TYR A 1 199 ? 16.455 5.741 11.211 1.00 96.50 199 TYR A CA 1
ATOM 1629 C C . TYR A 1 199 ? 15.865 6.547 10.052 1.00 96.50 199 TYR A C 1
ATOM 1631 O O . TYR A 1 199 ? 16.619 7.169 9.315 1.00 96.50 199 TYR A O 1
ATOM 1639 N N . LEU A 1 200 ? 14.535 6.595 9.961 1.00 95.00 200 LEU A N 1
ATOM 1640 C CA . LEU A 1 200 ? 13.784 7.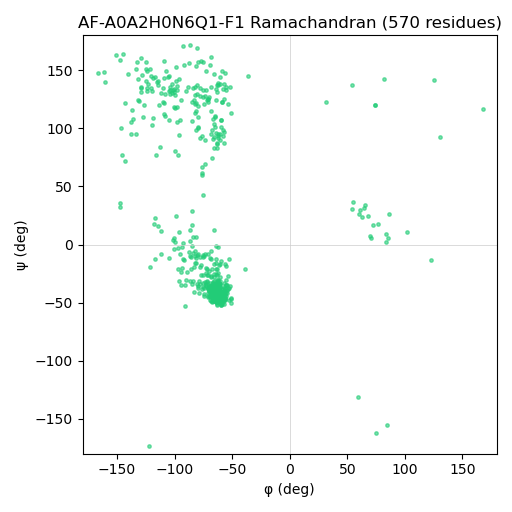216 8.868 1.00 95.00 200 LEU A CA 1
ATOM 1641 C C . LEU A 1 200 ? 13.511 8.712 9.077 1.00 95.00 200 LEU A C 1
ATOM 1643 O O . LEU A 1 200 ? 13.012 9.373 8.177 1.00 95.00 200 LEU A O 1
ATOM 1647 N N . LYS A 1 201 ? 13.847 9.277 10.244 1.00 91.06 201 LYS A N 1
ATOM 1648 C CA . LYS A 1 201 ? 13.535 10.668 10.627 1.00 91.06 201 LYS A CA 1
ATOM 1649 C C . LYS A 1 201 ? 13.965 11.720 9.600 1.00 91.06 201 LYS A C 1
ATOM 1651 O O . LYS A 1 201 ? 13.334 12.771 9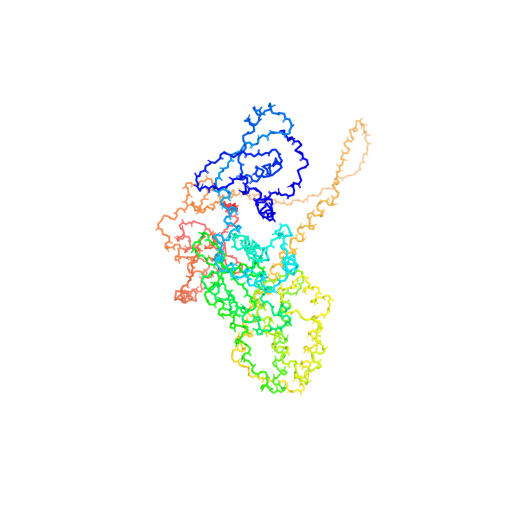.497 1.00 91.06 201 LYS A O 1
ATOM 1656 N N . TYR A 1 202 ? 15.092 11.481 8.938 1.00 89.62 202 TYR A N 1
ATOM 1657 C CA . TYR A 1 202 ? 15.679 12.393 7.954 1.00 89.62 202 TYR A CA 1
ATOM 1658 C C . TYR A 1 202 ? 15.397 11.970 6.515 1.00 89.62 202 TYR A C 1
ATOM 1660 O O . TYR A 1 202 ? 15.770 12.684 5.585 1.00 89.62 202 TYR A O 1
ATOM 1668 N N . ASP A 1 203 ? 14.745 10.826 6.351 1.00 89.62 203 ASP A N 1
ATOM 1669 C CA . ASP A 1 203 ? 14.243 10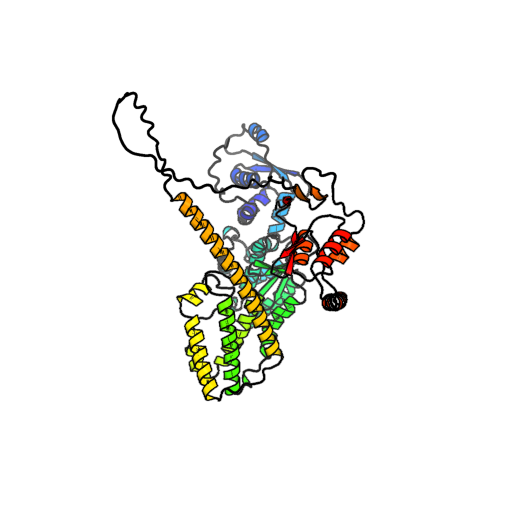.358 5.080 1.00 89.62 203 ASP A CA 1
ATOM 1670 C C . ASP A 1 203 ? 12.843 10.939 4.872 1.00 89.62 203 ASP A C 1
ATOM 1672 O O . ASP A 1 203 ? 12.139 11.310 5.814 1.00 89.62 203 ASP A O 1
ATOM 1676 N N . ASP A 1 204 ? 12.408 11.037 3.622 1.00 87.19 204 ASP A N 1
ATOM 1677 C CA . ASP A 1 204 ? 11.066 11.506 3.278 1.00 87.19 204 ASP A CA 1
ATOM 1678 C C . ASP A 1 204 ? 10.007 10.396 3.576 1.00 87.19 204 ASP A C 1
ATOM 1680 O O . ASP A 1 204 ? 9.095 10.143 2.787 1.00 87.19 204 ASP A O 1
ATOM 1684 N N . VAL A 1 205 ? 10.133 9.709 4.721 1.00 90.88 205 VAL A N 1
ATOM 1685 C CA . VAL A 1 205 ? 9.289 8.602 5.198 1.00 90.88 205 VAL A CA 1
ATOM 1686 C C . VAL A 1 205 ? 8.824 8.885 6.628 1.00 90.88 205 VAL A C 1
ATOM 1688 O O . VAL A 1 205 ? 9.603 9.300 7.481 1.00 90.88 205 VAL A O 1
ATOM 1691 N N . LYS A 1 206 ? 7.538 8.666 6.906 1.00 88.69 206 LYS A N 1
ATOM 1692 C CA . LYS A 1 206 ? 6.916 8.906 8.213 1.00 88.69 206 LYS A CA 1
ATOM 1693 C C . LYS A 1 206 ? 6.137 7.678 8.665 1.00 88.69 206 LYS A C 1
ATOM 1695 O O . LYS A 1 206 ? 5.378 7.116 7.882 1.00 88.69 206 LYS A O 1
ATOM 1700 N N . ILE A 1 207 ? 6.297 7.308 9.930 1.00 87.50 207 ILE A N 1
ATOM 1701 C CA . ILE A 1 207 ? 5.488 6.290 10.607 1.00 87.50 207 ILE A CA 1
ATOM 1702 C C . ILE A 1 207 ? 4.437 7.035 11.438 1.00 87.50 207 ILE A C 1
ATOM 1704 O O . ILE A 1 207 ? 4.775 7.988 12.139 1.00 87.50 207 ILE A O 1
ATOM 1708 N N . VAL A 1 208 ? 3.161 6.671 11.297 1.00 81.50 208 VAL A N 1
ATOM 1709 C CA . VAL A 1 208 ? 2.041 7.271 12.034 1.00 81.50 208 VAL A CA 1
ATOM 1710 C C . VAL A 1 208 ? 1.097 6.161 12.477 1.00 81.50 208 VAL A C 1
ATOM 1712 O O . VAL A 1 208 ? 0.348 5.613 11.668 1.00 81.50 208 VAL A O 1
ATOM 1715 N N . GLY A 1 209 ? 1.142 5.838 13.771 1.00 81.56 209 GLY A N 1
ATOM 1716 C CA . GLY A 1 209 ? 0.481 4.643 14.296 1.00 81.56 209 GLY A CA 1
ATOM 1717 C C . GLY A 1 209 ? 1.034 3.393 13.612 1.00 81.56 209 GLY A C 1
ATOM 1718 O O . GLY A 1 209 ? 2.246 3.257 13.456 1.00 81.56 209 GLY A O 1
ATOM 1719 N N . ASP A 1 210 ? 0.141 2.532 13.133 1.00 78.62 210 ASP A N 1
ATOM 1720 C CA . ASP A 1 210 ? 0.511 1.296 12.432 1.00 78.62 210 ASP A CA 1
ATOM 1721 C C . ASP A 1 210 ? 0.773 1.488 10.929 1.00 78.62 210 ASP A C 1
ATOM 1723 O O . ASP A 1 210 ? 1.099 0.529 10.229 1.00 78.62 210 ASP A O 1
ATOM 1727 N N . SER A 1 211 ? 0.619 2.711 10.412 1.00 79.31 211 SER A N 1
ATOM 1728 C CA . SER A 1 211 ? 0.761 3.018 8.986 1.00 79.31 211 SER A CA 1
ATOM 1729 C C . SER A 1 211 ? 2.062 3.755 8.682 1.00 79.31 211 SER A C 1
ATOM 1731 O O . SER A 1 211 ? 2.514 4.610 9.448 1.00 79.31 211 SER A O 1
ATOM 1733 N N . ILE A 1 212 ? 2.658 3.460 7.529 1.00 86.06 212 ILE A N 1
ATOM 1734 C CA . ILE A 1 212 ? 3.888 4.096 7.054 1.00 86.06 212 ILE A CA 1
ATOM 1735 C C . ILE A 1 212 ? 3.617 4.780 5.719 1.00 86.06 212 ILE A C 1
ATOM 1737 O O . ILE A 1 212 ? 3.028 4.212 4.801 1.00 86.06 212 ILE A O 1
ATOM 1741 N N . PHE A 1 213 ? 4.101 6.010 5.602 1.00 85.94 213 PHE A N 1
ATOM 1742 C CA . PHE A 1 213 ? 3.922 6.859 4.435 1.00 85.94 213 PHE A CA 1
ATOM 1743 C C . PHE A 1 213 ? 5.277 7.294 3.894 1.00 85.94 213 PHE A C 1
ATOM 1745 O O . PHE A 1 213 ? 6.150 7.695 4.661 1.00 85.94 213 PHE A O 1
ATOM 1752 N N . ALA A 1 214 ? 5.440 7.283 2.575 1.00 85.81 214 ALA A N 1
ATOM 1753 C CA . ALA A 1 214 ? 6.622 7.824 1.911 1.00 85.81 214 ALA A CA 1
ATOM 1754 C C . ALA A 1 214 ? 6.238 8.931 0.940 1.00 85.81 214 ALA A C 1
ATOM 1756 O O . ALA A 1 214 ? 5.205 8.873 0.277 1.00 85.81 214 ALA A O 1
ATOM 1757 N N . LYS A 1 215 ? 7.087 9.939 0.809 1.00 85.75 215 LYS A N 1
ATOM 1758 C CA . LYS A 1 215 ? 6.930 10.956 -0.223 1.00 85.75 215 LYS A CA 1
ATOM 1759 C C . LYS A 1 215 ? 7.341 10.378 -1.570 1.00 85.75 215 LYS A C 1
ATOM 1761 O O . LYS A 1 215 ? 8.402 9.774 -1.714 1.00 85.75 215 LYS A O 1
ATOM 1766 N N . VAL A 1 216 ? 6.516 10.607 -2.581 1.00 84.88 216 VAL A N 1
ATOM 1767 C CA . VAL A 1 216 ? 6.812 10.190 -3.949 1.00 84.88 216 VAL A CA 1
ATOM 1768 C C . VAL A 1 216 ? 7.821 11.175 -4.552 1.00 84.88 216 VAL A C 1
ATOM 1770 O O . VAL A 1 216 ? 7.559 12.385 -4.540 1.00 84.88 216 VAL A O 1
ATOM 1773 N N . PRO A 1 217 ? 8.949 10.704 -5.116 1.00 80.19 217 PRO A N 1
ATOM 1774 C CA . PRO A 1 217 ? 9.885 11.567 -5.827 1.00 80.19 217 PRO A CA 1
ATOM 1775 C C . PRO A 1 217 ? 9.186 12.255 -7.011 1.00 80.19 217 PRO A C 1
ATOM 1777 O O . PRO A 1 217 ? 8.883 11.625 -8.022 1.00 80.19 217 PRO A O 1
ATOM 1780 N N . SER A 1 218 ? 8.911 13.556 -6.895 1.00 77.62 218 SER A N 1
ATOM 1781 C CA . SER A 1 218 ? 8.324 14.359 -7.974 1.00 77.62 218 SER A CA 1
ATOM 1782 C C . SER A 1 218 ? 9.403 15.178 -8.672 1.00 77.62 218 SER A C 1
ATOM 1784 O O . SER A 1 218 ? 10.180 15.885 -8.029 1.00 77.62 218 SER A O 1
ATOM 1786 N N . THR A 1 219 ? 9.424 15.129 -10.003 1.00 70.62 219 THR A N 1
ATOM 1787 C CA . THR A 1 219 ? 10.242 16.026 -10.832 1.00 70.62 219 THR A CA 1
ATOM 1788 C C . THR A 1 219 ? 9.698 17.458 -10.839 1.00 70.62 219 THR A C 1
ATOM 1790 O O . THR A 1 219 ? 10.439 18.405 -11.107 1.00 70.62 219 THR A O 1
ATOM 1793 N N . GLU A 1 220 ? 8.418 17.646 -10.509 1.00 70.56 220 GLU A N 1
ATOM 1794 C CA . GLU A 1 220 ? 7.750 18.942 -10.519 1.00 70.56 220 GLU A CA 1
ATOM 1795 C C . GLU A 1 220 ? 7.647 19.524 -9.103 1.00 70.56 220 GLU A C 1
ATOM 1797 O O . GLU A 1 220 ? 6.992 18.973 -8.219 1.00 70.56 220 GLU A O 1
ATOM 1802 N N . LYS A 1 221 ? 8.274 20.690 -8.897 1.00 64.25 221 LYS A N 1
ATOM 1803 C CA . LYS A 1 221 ? 8.428 21.377 -7.598 1.00 64.25 221 LYS A CA 1
ATOM 1804 C C . LYS A 1 221 ? 7.130 21.817 -6.899 1.00 64.25 221 LYS A C 1
ATOM 1806 O O . LYS A 1 221 ? 7.219 22.435 -5.843 1.00 64.25 221 LYS A O 1
ATOM 1811 N N . LYS A 1 222 ? 5.946 21.608 -7.480 1.00 67.50 222 LYS A N 1
ATOM 1812 C CA . LYS A 1 222 ? 4.737 22.326 -7.041 1.00 67.50 222 LYS A CA 1
ATOM 1813 C C . LYS A 1 222 ? 3.837 21.575 -6.065 1.00 67.50 222 LYS A C 1
ATOM 1815 O O . LYS A 1 222 ? 3.123 22.252 -5.336 1.00 67.50 222 LYS A O 1
ATOM 1820 N N . GLU A 1 223 ? 3.899 20.247 -5.975 1.00 72.88 223 GLU A N 1
ATOM 1821 C CA . GLU A 1 223 ? 3.052 19.485 -5.044 1.00 72.88 223 GLU A CA 1
ATOM 1822 C C . GLU A 1 223 ? 3.817 18.295 -4.452 1.00 72.88 223 GLU A C 1
ATOM 1824 O O . GLU A 1 223 ? 4.312 17.434 -5.181 1.00 72.88 223 GLU A O 1
ATOM 1829 N N . GLN A 1 224 ? 3.929 18.250 -3.119 1.00 78.50 224 GLN A N 1
ATOM 1830 C CA . GLN A 1 224 ? 4.479 17.093 -2.415 1.00 78.50 224 GLN A CA 1
ATOM 1831 C C . GLN A 1 224 ? 3.395 16.018 -2.313 1.00 78.50 224 GLN A C 1
ATOM 1833 O O . GLN A 1 224 ? 2.410 16.177 -1.590 1.00 78.50 224 GLN A O 1
ATOM 1838 N N . LYS A 1 225 ? 3.574 14.929 -3.060 1.00 86.56 225 LYS A N 1
ATOM 1839 C CA . LYS A 1 225 ? 2.699 13.758 -3.011 1.00 86.56 225 LYS A CA 1
ATOM 1840 C C . LYS A 1 225 ? 3.296 12.707 -2.090 1.00 86.56 225 LYS A C 1
ATOM 1842 O O . LYS A 1 225 ? 4.508 12.514 -2.083 1.00 86.56 225 LYS A O 1
ATOM 1847 N N . TRP A 1 226 ? 2.438 12.031 -1.350 1.00 86.94 226 TRP A N 1
ATOM 1848 C CA . TRP A 1 226 ? 2.777 10.943 -0.447 1.00 86.94 226 TRP A CA 1
ATOM 1849 C C . TRP A 1 226 ? 2.027 9.693 -0.870 1.00 86.94 226 TRP A C 1
ATOM 1851 O O . TRP A 1 226 ? 0.965 9.798 -1.474 1.00 86.94 226 TRP A O 1
ATOM 1861 N N . VAL A 1 227 ? 2.598 8.531 -0.592 1.00 87.31 227 VAL A N 1
ATOM 1862 C CA . VAL A 1 227 ? 2.018 7.222 -0.869 1.00 87.31 227 VAL A CA 1
ATOM 1863 C C . VAL A 1 227 ? 1.959 6.429 0.431 1.00 87.31 227 VAL A C 1
ATOM 1865 O O . VAL A 1 227 ? 2.927 6.424 1.196 1.00 87.31 227 VAL A O 1
ATOM 1868 N N . GLY A 1 228 ? 0.803 5.827 0.703 1.00 82.94 228 GLY A N 1
ATOM 1869 C CA . GLY A 1 228 ? 0.619 4.867 1.790 1.00 82.94 228 GLY A CA 1
ATOM 1870 C C . GLY A 1 228 ? 0.977 3.447 1.363 1.00 82.94 228 GLY A C 1
ATOM 1871 O O . GLY A 1 228 ? 1.207 3.163 0.182 1.00 82.94 228 GLY A O 1
ATOM 1872 N N . SER A 1 229 ? 1.004 2.522 2.317 1.00 84.38 229 SER A N 1
ATOM 1873 C CA . SER A 1 229 ? 1.187 1.103 2.011 1.00 84.38 229 SER A CA 1
ATOM 1874 C C . SER A 1 229 ? 0.059 0.532 1.157 1.00 84.38 229 SER A C 1
ATOM 1876 O O . SER A 1 229 ? 0.299 -0.389 0.390 1.00 84.38 229 SER A O 1
ATOM 1878 N N . ASP A 1 230 ? -1.137 1.105 1.174 1.00 72.19 230 ASP A N 1
ATOM 1879 C CA . ASP A 1 230 ? -2.247 0.770 0.276 1.00 72.19 230 ASP A CA 1
ATOM 1880 C C . ASP A 1 230 ? -2.019 1.185 -1.194 1.00 72.19 230 ASP A C 1
ATOM 1882 O O . ASP A 1 230 ? -2.746 0.737 -2.079 1.00 72.19 230 ASP A O 1
ATOM 1886 N N . GLY A 1 231 ? -0.988 1.990 -1.474 1.00 77.56 231 GLY A N 1
ATOM 1887 C CA . GLY A 1 231 ? -0.708 2.537 -2.803 1.00 77.56 231 GLY A CA 1
ATOM 1888 C C . GLY A 1 231 ? -1.497 3.802 -3.128 1.00 77.56 231 GLY A C 1
ATOM 1889 O O . GLY A 1 231 ? -1.344 4.346 -4.224 1.00 77.56 231 GLY A O 1
ATOM 1890 N N . ILE A 1 232 ? -2.303 4.311 -2.194 1.00 72.19 232 ILE A N 1
ATOM 1891 C CA . ILE A 1 232 ? -3.046 5.550 -2.390 1.00 72.19 232 ILE A CA 1
ATOM 1892 C C . ILE A 1 232 ? -2.066 6.719 -2.343 1.00 72.19 232 ILE A C 1
ATOM 1894 O O . ILE A 1 232 ? -1.330 6.914 -1.375 1.00 72.19 232 ILE A O 1
ATOM 1898 N N . VAL A 1 233 ? -2.071 7.515 -3.415 1.00 78.81 233 VAL A N 1
ATOM 1899 C CA . VAL A 1 233 ? -1.273 8.736 -3.522 1.00 78.81 233 VAL A CA 1
ATOM 1900 C C . VAL A 1 233 ? -2.115 9.931 -3.094 1.00 78.81 233 VAL A C 1
ATOM 1902 O O . VAL A 1 233 ? -3.163 10.197 -3.682 1.00 78.81 233 VAL A O 1
ATOM 1905 N N . PHE A 1 234 ? -1.640 10.698 -2.119 1.00 71.69 234 PHE A N 1
ATOM 1906 C CA . PHE A 1 234 ? -2.350 11.855 -1.582 1.00 71.69 234 PHE A CA 1
ATOM 1907 C C . PHE A 1 234 ? -1.433 13.073 -1.438 1.00 71.69 234 PHE A C 1
ATOM 1909 O O . PHE A 1 234 ? -0.218 12.960 -1.271 1.00 71.69 234 PHE A O 1
ATOM 1916 N N . SER A 1 235 ? -2.008 14.272 -1.545 1.00 72.00 235 SER A N 1
ATOM 1917 C CA . SER A 1 235 ? -1.303 15.514 -1.229 1.00 72.00 235 SER A CA 1
ATOM 1918 C C . SER A 1 235 ? -1.352 15.731 0.273 1.00 72.00 235 SER A C 1
ATOM 1920 O O . SER A 1 235 ? -2.430 15.831 0.861 1.00 72.00 235 SER A O 1
ATOM 1922 N N . LEU A 1 236 ? -0.187 15.813 0.890 1.00 62.84 236 LEU A N 1
ATOM 1923 C CA . LEU A 1 236 ? -0.088 15.968 2.328 1.00 62.84 236 LEU A CA 1
ATOM 1924 C C . LEU A 1 236 ? 0.088 17.459 2.606 1.00 62.84 236 LEU A C 1
ATOM 1926 O O . LEU A 1 236 ? 1.190 17.993 2.531 1.00 62.84 236 LEU A O 1
ATOM 1930 N N . GLU A 1 237 ? -1.019 18.155 2.863 1.00 62.88 237 GLU A N 1
ATOM 1931 C CA . GLU A 1 237 ? -0.923 19.431 3.569 1.00 62.88 237 GLU A CA 1
ATOM 1932 C C . GLU A 1 237 ? -0.391 19.112 4.973 1.00 62.88 237 GLU A C 1
ATOM 1934 O O . GLU A 1 237 ? -0.877 18.173 5.605 1.00 62.88 237 GLU A O 1
ATOM 1939 N N . ASP A 1 238 ? 0.592 19.863 5.481 1.00 48.91 238 ASP A N 1
ATOM 1940 C CA . ASP A 1 238 ? 1.255 19.621 6.783 1.00 48.91 238 ASP A CA 1
ATOM 1941 C C . ASP A 1 238 ? 0.280 19.484 7.977 1.00 48.91 238 ASP A C 1
ATOM 1943 O O . ASP A 1 238 ? 0.648 19.020 9.054 1.00 48.91 238 ASP A O 1
ATOM 1947 N N . ASN A 1 239 ? -0.991 19.840 7.777 1.00 45.84 239 ASN A N 1
ATOM 1948 C CA . ASN A 1 239 ? -2.079 19.764 8.739 1.00 45.84 239 ASN A CA 1
ATOM 1949 C C . ASN A 1 239 ? -2.913 18.463 8.667 1.00 45.84 239 ASN A C 1
ATOM 1951 O O . ASN A 1 239 ? -3.864 18.332 9.429 1.00 45.84 239 ASN A O 1
ATOM 1955 N N . LEU A 1 240 ? -2.637 17.530 7.742 1.00 49.03 240 LEU A N 1
ATOM 1956 C CA . LEU A 1 240 ? -3.451 16.319 7.532 1.00 49.03 240 LEU A CA 1
ATOM 1957 C C . LEU A 1 240 ? -2.932 15.098 8.305 1.00 49.03 240 LEU A C 1
ATOM 1959 O O . LEU A 1 240 ? -3.742 14.335 8.809 1.00 49.03 240 LEU A O 1
ATOM 1963 N N . LEU A 1 241 ? -1.613 14.934 8.481 1.00 46.78 241 LEU A N 1
ATOM 1964 C CA . LEU A 1 241 ? -1.053 13.858 9.325 1.00 46.78 241 LEU A CA 1
ATOM 1965 C C . LEU A 1 241 ? -1.293 14.108 10.811 1.00 46.78 241 LEU A C 1
ATOM 1967 O O . LEU A 1 241 ? -1.597 13.172 11.545 1.00 46.78 241 LEU A O 1
ATOM 1971 N N . SER A 1 242 ? -1.211 15.372 11.241 1.00 44.47 242 SER A N 1
ATOM 1972 C CA . SER A 1 242 ? -1.675 15.758 12.569 1.00 44.47 242 SER A CA 1
ATOM 1973 C C . SER A 1 242 ? -3.158 15.439 12.689 1.00 44.47 242 SER A C 1
ATOM 1975 O O . SER A 1 242 ? -3.516 14.786 13.647 1.00 44.47 242 SER A O 1
ATOM 1977 N N . LYS A 1 243 ? -4.005 15.769 11.704 1.00 42.09 243 LYS A N 1
ATOM 1978 C CA . LYS A 1 243 ? -5.440 15.439 11.735 1.00 42.09 243 LYS A CA 1
ATOM 1979 C C . LYS A 1 243 ? -5.757 13.948 11.655 1.00 42.09 243 LYS A C 1
ATOM 1981 O O . LYS A 1 243 ? -6.673 13.552 12.338 1.00 42.09 243 LYS A O 1
ATOM 1986 N N . ILE A 1 244 ? -5.036 13.108 10.916 1.00 46.31 244 ILE A N 1
ATOM 1987 C CA . ILE A 1 244 ? -5.292 11.655 10.888 1.00 46.31 244 ILE A CA 1
ATOM 1988 C C . ILE A 1 244 ? -4.867 11.017 12.220 1.00 46.31 244 ILE A C 1
ATOM 1990 O O . ILE A 1 244 ? -5.646 10.283 12.818 1.00 46.31 244 ILE A O 1
ATOM 1994 N N . ALA A 1 245 ? -3.692 11.378 12.752 1.00 40.56 245 ALA A N 1
ATOM 1995 C CA . ALA A 1 245 ? -3.241 10.918 14.069 1.00 40.56 245 ALA A CA 1
ATOM 1996 C C . ALA A 1 245 ? -4.098 11.475 15.227 1.00 40.56 245 ALA A C 1
ATOM 1998 O O . ALA A 1 245 ? -4.293 10.805 16.235 1.00 40.56 245 ALA A O 1
ATOM 1999 N N . ILE A 1 246 ? -4.634 12.694 15.086 1.00 41.03 246 ILE A N 1
ATOM 2000 C CA . ILE A 1 246 ? -5.543 13.352 16.041 1.00 41.03 246 ILE A CA 1
ATOM 2001 C C . ILE A 1 246 ? -6.981 12.829 15.893 1.00 41.03 246 ILE A C 1
ATOM 2003 O O . ILE A 1 246 ? -7.654 12.671 16.898 1.00 41.03 246 ILE A O 1
ATOM 2007 N N . CYS A 1 247 ? -7.472 12.507 14.697 1.00 39.38 247 CYS A N 1
ATOM 2008 C CA . CYS A 1 247 ? -8.832 11.985 14.503 1.00 39.38 247 CYS A CA 1
ATOM 2009 C C . CYS A 1 247 ? -8.983 10.550 15.020 1.00 39.38 247 CYS A C 1
ATOM 2011 O O . CYS A 1 247 ? -10.086 10.175 15.401 1.00 39.38 247 CYS A O 1
ATOM 2013 N N . VAL A 1 248 ? -7.896 9.769 15.073 1.00 42.97 248 VAL A N 1
ATOM 2014 C CA . VAL A 1 248 ? -7.905 8.425 15.681 1.00 42.97 248 VAL A CA 1
ATOM 2015 C C . VAL A 1 248 ? -7.679 8.480 17.202 1.00 42.97 248 VAL A C 1
ATOM 2017 O O . VAL A 1 248 ? -8.298 7.702 17.915 1.00 42.97 248 VAL A O 1
ATOM 2020 N N . ASN A 1 249 ? -6.877 9.427 17.723 1.00 39.91 249 ASN A N 1
ATOM 2021 C CA . ASN A 1 249 ? -6.504 9.466 19.154 1.00 39.91 249 ASN A CA 1
ATOM 2022 C C . ASN A 1 249 ? -7.069 10.630 20.001 1.00 39.91 249 ASN A C 1
ATOM 2024 O O . ASN A 1 249 ? -6.857 10.631 21.208 1.00 39.91 249 ASN A O 1
ATOM 2028 N N . ARG A 1 250 ? -7.724 11.652 19.433 1.00 40.34 250 ARG A N 1
ATOM 2029 C CA . ARG A 1 250 ? -8.292 12.795 20.195 1.00 40.34 250 ARG A CA 1
ATOM 2030 C C . ARG A 1 250 ? -9.798 12.988 20.032 1.00 40.34 250 ARG A C 1
ATOM 2032 O O . ARG A 1 250 ? -10.391 13.656 20.869 1.00 40.34 250 ARG A O 1
ATOM 2039 N N . GLU A 1 251 ? -10.429 12.449 18.990 1.00 45.31 251 GLU A N 1
ATOM 2040 C CA . GLU A 1 251 ? -11.893 12.556 18.837 1.00 45.31 251 GLU A CA 1
ATOM 2041 C C . GLU A 1 251 ? -12.655 11.467 19.617 1.00 45.31 251 GLU A C 1
ATOM 2043 O O . GLU A 1 251 ? -13.859 11.594 19.789 1.00 45.31 251 GLU A O 1
ATOM 2048 N N . SER A 1 252 ? -11.966 10.479 20.203 1.00 46.06 252 SER A N 1
ATOM 2049 C CA . SER A 1 252 ? -12.543 9.544 21.185 1.00 46.06 252 SER A CA 1
ATOM 2050 C C . SER A 1 252 ? -12.912 10.197 22.530 1.00 46.06 252 SER A C 1
ATOM 2052 O O . SER A 1 252 ? -13.530 9.551 23.366 1.00 46.06 252 SER A O 1
ATOM 2054 N N . GLU A 1 253 ? -12.588 11.478 22.751 1.00 53.06 253 GLU A N 1
ATOM 2055 C CA . GLU A 1 253 ? -12.942 12.219 23.975 1.00 53.06 253 GLU A CA 1
ATOM 2056 C C . GLU A 1 253 ? -14.180 13.135 23.820 1.00 53.06 253 GLU A C 1
ATOM 2058 O O . GLU A 1 253 ? -14.535 13.840 24.765 1.00 53.06 253 GLU A O 1
ATOM 2063 N N . MET A 1 254 ? -14.855 13.173 22.657 1.00 63.88 254 MET A N 1
ATOM 2064 C CA . MET A 1 254 ? -15.976 14.116 22.431 1.00 63.88 254 MET A CA 1
ATOM 2065 C C . MET A 1 254 ? -17.220 13.791 23.274 1.00 63.88 254 MET A C 1
ATOM 2067 O O . MET A 1 254 ? -18.005 14.683 23.597 1.00 63.88 254 MET A O 1
ATOM 2071 N N . VAL A 1 255 ? -17.416 12.517 23.619 1.00 72.25 255 VAL A N 1
ATOM 2072 C CA . VAL A 1 255 ? -18.485 12.054 24.507 1.00 72.25 255 VAL A CA 1
ATOM 2073 C C . VAL A 1 255 ? -17.886 11.039 25.463 1.00 72.25 255 VAL A C 1
ATOM 2075 O O . VAL A 1 255 ? -17.470 9.967 25.048 1.00 72.25 255 VAL A O 1
ATOM 2078 N N . ASP A 1 256 ? -17.884 11.364 26.751 1.00 84.12 256 ASP A N 1
ATOM 2079 C CA . ASP A 1 256 ? -17.573 10.398 27.801 1.00 84.12 256 ASP A CA 1
ATOM 2080 C C . ASP A 1 256 ? -18.771 9.446 27.938 1.00 84.12 256 ASP A C 1
ATOM 2082 O O . ASP A 1 256 ? -19.749 9.744 28.637 1.00 84.12 256 ASP A O 1
ATOM 2086 N N . ILE A 1 257 ? -18.740 8.351 27.169 1.00 85.62 257 ILE A N 1
ATOM 2087 C CA . ILE A 1 257 ? -19.853 7.404 27.076 1.00 85.62 257 ILE A CA 1
ATOM 2088 C C . ILE A 1 257 ? -20.150 6.805 28.444 1.00 85.62 257 ILE A C 1
ATOM 2090 O O . ILE A 1 257 ? -21.325 6.626 28.754 1.00 85.62 257 ILE A O 1
ATOM 2094 N N . ASP A 1 258 ? -19.152 6.589 29.300 1.00 86.12 258 ASP A N 1
ATOM 2095 C CA . ASP A 1 258 ? -19.323 6.055 30.656 1.00 86.12 258 ASP A CA 1
ATOM 2096 C C . ASP A 1 258 ? -20.166 6.967 31.557 1.00 86.12 258 ASP A C 1
ATOM 2098 O O . ASP A 1 258 ? -20.922 6.487 32.407 1.00 86.12 258 ASP A O 1
ATOM 2102 N N . LYS A 1 259 ? -20.126 8.286 31.339 1.00 90.62 259 LYS A N 1
ATOM 2103 C CA . LYS A 1 259 ? -20.921 9.257 32.112 1.00 90.62 259 LYS A CA 1
ATOM 2104 C C . LYS A 1 259 ? -22.378 9.385 31.672 1.00 90.62 259 LYS A C 1
ATOM 2106 O O . LYS A 1 259 ? -23.154 10.052 32.363 1.00 90.62 259 LYS A O 1
ATOM 2111 N N . LEU A 1 260 ? -22.778 8.783 30.553 1.00 90.75 260 LEU A N 1
ATOM 2112 C CA . LEU A 1 260 ? -24.162 8.863 30.084 1.00 90.75 260 LEU A CA 1
ATOM 2113 C C . LEU A 1 260 ? -25.104 8.088 31.015 1.00 90.75 260 LEU A C 1
ATOM 2115 O O . LEU A 1 260 ? -24.851 6.941 31.388 1.00 90.75 260 LEU A O 1
ATOM 2119 N N . THR A 1 261 ? -26.240 8.692 31.350 1.00 94.12 261 THR A N 1
ATOM 2120 C CA . THR A 1 261 ? -27.375 7.954 31.929 1.00 94.12 261 THR A CA 1
ATOM 2121 C C . THR A 1 261 ? -27.983 7.010 30.888 1.00 94.12 261 THR A C 1
ATOM 2123 O O . THR A 1 261 ? -27.800 7.211 29.688 1.00 94.12 261 THR A O 1
ATOM 2126 N N . ASP A 1 262 ? -28.755 6.010 31.315 1.00 93.94 262 ASP A N 1
ATOM 2127 C CA . ASP A 1 262 ? -29.385 5.055 30.389 1.00 93.94 262 ASP A CA 1
ATOM 2128 C C . ASP A 1 262 ? -30.280 5.751 29.349 1.00 93.94 262 ASP A C 1
ATOM 2130 O O . ASP A 1 262 ? -30.226 5.437 28.161 1.00 93.94 262 ASP A O 1
ATOM 2134 N N . GLU A 1 263 ? -31.047 6.765 29.767 1.00 93.62 263 GLU A N 1
ATOM 2135 C CA . GLU A 1 263 ? -31.891 7.561 28.865 1.00 93.62 263 GLU A CA 1
ATOM 2136 C C . GLU A 1 263 ? -31.055 8.326 27.822 1.00 93.62 263 GLU A C 1
ATOM 2138 O O . GLU A 1 263 ? -31.417 8.368 26.642 1.00 93.62 263 GLU A O 1
ATOM 2143 N N . GLN A 1 264 ? -29.920 8.902 28.237 1.00 93.00 264 GLN A N 1
ATOM 2144 C CA . GLN A 1 264 ? -28.997 9.607 27.342 1.00 93.00 264 GLN A CA 1
ATOM 2145 C C . GLN A 1 264 ? -28.290 8.649 26.384 1.00 93.00 264 GLN A C 1
ATOM 2147 O O . GLN A 1 264 ? -28.159 8.967 25.205 1.00 93.00 264 GLN A O 1
ATOM 2152 N N . ALA A 1 265 ? -27.870 7.477 26.861 1.00 94.12 265 ALA A N 1
ATOM 2153 C CA . ALA A 1 265 ? -27.229 6.456 26.043 1.00 94.12 265 ALA A CA 1
ATOM 2154 C C . ALA A 1 265 ? -28.184 5.915 24.967 1.00 94.12 265 ALA A C 1
ATOM 2156 O O . ALA A 1 265 ? -27.782 5.776 23.816 1.00 94.12 265 ALA A O 1
ATOM 2157 N N . ILE A 1 266 ? -29.468 5.703 25.290 1.00 95.31 266 ILE A N 1
ATOM 2158 C CA . ILE A 1 266 ? -30.499 5.330 24.301 1.00 95.31 266 ILE A CA 1
ATOM 2159 C C . ILE A 1 266 ? -30.652 6.418 23.241 1.00 95.31 266 ILE A C 1
ATOM 2161 O O . ILE A 1 266 ? -30.645 6.128 22.043 1.00 95.31 266 ILE A O 1
ATOM 2165 N N . TYR A 1 267 ? -30.785 7.674 23.673 1.00 93.56 267 TYR A N 1
ATOM 2166 C CA . TYR A 1 267 ? -30.929 8.807 22.763 1.00 93.56 267 TYR A CA 1
ATOM 2167 C C . TYR A 1 267 ? -29.698 8.978 21.860 1.00 93.56 267 TYR A C 1
ATOM 2169 O O . TYR A 1 267 ? -29.841 9.190 20.655 1.00 93.56 267 TYR A O 1
ATOM 2177 N N . PHE A 1 268 ? -28.495 8.830 22.415 1.00 94.12 268 PHE A N 1
ATOM 2178 C CA . PHE A 1 268 ? -27.245 8.946 21.672 1.00 94.12 268 PHE A CA 1
ATOM 2179 C C . PHE A 1 268 ? -27.052 7.787 20.686 1.00 94.12 268 PHE A C 1
ATOM 2181 O O . PHE A 1 268 ? -26.842 8.034 19.498 1.00 94.12 268 PHE A O 1
ATOM 2188 N N . CYS A 1 269 ? -27.249 6.542 21.132 1.00 95.81 269 CYS A N 1
ATOM 2189 C CA . CYS A 1 269 ? -27.217 5.352 20.277 1.00 95.81 269 CYS A CA 1
ATOM 2190 C C . CYS A 1 269 ? -28.182 5.495 19.092 1.00 95.81 269 CYS A C 1
ATOM 2192 O O . CYS A 1 269 ? -27.844 5.170 17.956 1.00 95.81 269 CYS A O 1
ATOM 2194 N N . ARG A 1 270 ? -29.368 6.076 19.325 1.00 96.06 270 ARG A N 1
ATOM 2195 C CA . ARG A 1 270 ? -30.374 6.307 18.281 1.00 96.06 270 ARG A CA 1
ATOM 2196 C C . ARG A 1 270 ? -29.862 7.253 17.206 1.00 96.06 270 ARG A C 1
ATOM 2198 O O . ARG A 1 270 ? -30.071 7.005 16.020 1.00 96.06 270 ARG A O 1
ATOM 2205 N N . ILE A 1 271 ? -29.195 8.330 17.603 1.00 94.94 271 ILE A N 1
ATOM 2206 C CA . ILE A 1 271 ? -28.615 9.286 16.660 1.00 94.94 271 ILE A CA 1
ATOM 2207 C C . ILE A 1 271 ? -27.489 8.628 15.858 1.00 94.94 271 ILE A C 1
ATOM 2209 O O . ILE A 1 271 ? -27.500 8.714 14.630 1.00 94.94 271 ILE A O 1
ATOM 2213 N N . VAL A 1 272 ? -26.566 7.939 16.535 1.00 95.06 272 VAL A N 1
ATOM 2214 C CA . VAL A 1 272 ? -25.427 7.258 15.902 1.00 95.06 272 VAL A CA 1
ATOM 2215 C C . VAL A 1 272 ? -25.907 6.210 14.897 1.00 95.06 272 VAL A C 1
ATOM 2217 O O . VAL A 1 272 ? -25.520 6.254 13.729 1.00 95.06 272 VAL A O 1
ATOM 2220 N N . LEU A 1 273 ? -26.819 5.325 15.306 1.00 95.75 273 LEU A N 1
ATOM 2221 C CA . LEU A 1 273 ? -27.347 4.264 14.449 1.00 95.75 273 LEU A CA 1
ATOM 2222 C C . LEU A 1 273 ? -28.126 4.831 13.253 1.00 95.75 273 LEU A C 1
ATOM 2224 O O . LEU A 1 273 ? -27.974 4.348 12.133 1.00 95.75 273 LEU A O 1
ATOM 2228 N N . SER A 1 274 ? -28.905 5.901 13.453 1.00 95.75 274 SER A N 1
ATOM 2229 C CA . SER A 1 274 ? -29.584 6.592 12.349 1.00 95.75 274 SER A CA 1
ATOM 2230 C C . SER A 1 274 ? -28.596 7.149 11.324 1.00 95.75 274 SER A C 1
ATOM 2232 O O . SER A 1 274 ? -28.857 7.058 10.125 1.00 95.75 274 SER A O 1
ATOM 2234 N N . GLN A 1 275 ? -27.488 7.742 11.776 1.00 95.75 275 GLN A N 1
ATOM 2235 C CA . GLN A 1 275 ? -26.468 8.290 10.883 1.00 95.75 275 GLN A CA 1
ATOM 2236 C C . GLN A 1 275 ? -25.700 7.187 10.154 1.00 95.75 275 GLN A C 1
ATOM 2238 O O . GLN A 1 275 ? -25.460 7.317 8.957 1.00 95.75 275 GLN A O 1
ATOM 2243 N N . LEU A 1 276 ? -25.388 6.074 10.827 1.00 95.19 276 LEU A N 1
ATOM 2244 C CA . LEU A 1 276 ? -24.772 4.906 10.191 1.00 95.19 276 LEU A CA 1
ATOM 2245 C C . LEU A 1 276 ? -25.647 4.337 9.076 1.00 95.19 276 LEU A C 1
ATOM 2247 O O . LEU A 1 276 ? -25.144 4.062 7.991 1.00 95.19 276 LEU A O 1
ATOM 2251 N N . VAL A 1 277 ? -26.957 4.207 9.303 1.00 94.50 277 VAL A N 1
ATOM 2252 C CA . VAL A 1 277 ? -27.891 3.722 8.274 1.00 94.50 277 VAL A CA 1
ATOM 2253 C C . VAL A 1 277 ? -27.939 4.666 7.069 1.00 94.50 277 VAL A C 1
ATOM 2255 O O . VAL A 1 277 ? -27.936 4.198 5.928 1.00 94.50 277 VAL A O 1
ATOM 2258 N N . GLU A 1 278 ? -27.973 5.983 7.293 1.00 94.19 278 GLU A N 1
ATOM 2259 C CA . GLU A 1 278 ? -27.980 6.990 6.220 1.00 94.19 278 GLU A CA 1
ATOM 2260 C C . GLU A 1 278 ? -26.668 6.970 5.415 1.00 94.19 278 GLU A C 1
ATOM 2262 O O . GLU A 1 278 ? -26.682 6.977 4.179 1.00 94.19 278 GLU A O 1
ATOM 2267 N N . LEU A 1 279 ? -25.538 6.874 6.119 1.00 94.62 279 LEU A N 1
ATOM 2268 C CA . LEU A 1 279 ? -24.203 6.776 5.538 1.00 94.62 279 LEU A CA 1
ATOM 2269 C C . LEU A 1 279 ? -24.060 5.498 4.708 1.00 94.62 279 LEU A C 1
ATOM 2271 O O . LEU A 1 279 ? -23.717 5.565 3.530 1.00 94.62 279 LEU A O 1
ATOM 2275 N N . LEU A 1 280 ? -24.381 4.334 5.271 1.00 92.38 280 LEU A N 1
ATOM 2276 C CA . LEU A 1 280 ? -24.268 3.058 4.562 1.00 92.38 280 LEU A CA 1
ATOM 2277 C C . LEU A 1 280 ? -25.223 2.977 3.368 1.00 92.38 280 LEU A C 1
ATOM 2279 O O . LEU A 1 280 ? -24.823 2.493 2.317 1.00 92.38 280 LEU A O 1
ATOM 2283 N N . SER A 1 281 ? -26.427 3.553 3.462 1.00 90.62 281 SER A N 1
ATOM 2284 C CA . SER A 1 281 ? -27.347 3.683 2.315 1.00 90.62 281 SER A CA 1
ATOM 2285 C C . SER A 1 281 ? -26.797 4.563 1.186 1.00 90.62 281 SER A C 1
ATOM 2287 O O . SER A 1 281 ? -27.288 4.508 0.058 1.00 90.62 281 SER A O 1
ATOM 2289 N N . THR A 1 282 ? -25.828 5.423 1.501 1.00 90.50 282 THR A N 1
ATOM 2290 C CA . THR A 1 282 ? -25.156 6.295 0.536 1.00 90.50 282 THR A CA 1
ATOM 2291 C C . THR A 1 282 ? -23.978 5.602 -0.135 1.00 90.50 282 THR A C 1
ATOM 2293 O O . THR A 1 282 ? -23.679 5.907 -1.286 1.00 90.50 282 THR A O 1
ATOM 2296 N N . VAL A 1 283 ? -23.310 4.690 0.569 1.00 87.31 283 VAL A N 1
ATOM 2297 C CA . VAL A 1 283 ? -22.189 3.911 0.024 1.00 87.31 283 VAL A CA 1
ATOM 2298 C C . VAL A 1 283 ? -22.693 2.709 -0.761 1.00 87.31 283 VAL A C 1
ATOM 2300 O O . VAL A 1 283 ? -22.148 2.413 -1.820 1.00 87.31 283 VAL A O 1
ATOM 2303 N N . CYS A 1 284 ? -23.729 2.050 -0.242 1.00 84.06 284 CYS A N 1
ATOM 2304 C CA . CYS A 1 284 ? -24.177 0.748 -0.700 1.00 84.06 284 CYS A CA 1
ATOM 2305 C C . CYS A 1 284 ? -25.530 0.837 -1.420 1.00 84.06 284 CYS A C 1
ATOM 2307 O O . CYS A 1 284 ? -26.488 1.448 -0.931 1.00 84.06 284 CYS A O 1
ATOM 2309 N N . GLY A 1 285 ? -25.634 0.162 -2.561 1.00 72.50 285 GLY A N 1
ATOM 2310 C CA . GLY A 1 285 ? -26.864 -0.062 -3.306 1.00 72.50 285 GLY A CA 1
ATOM 2311 C C . GLY A 1 285 ? -26.794 0.382 -4.767 1.00 72.50 285 GLY A C 1
ATOM 2312 O O . GLY A 1 285 ? -26.316 1.471 -5.096 1.00 72.50 285 GLY A O 1
ATOM 2313 N N . ASN A 1 286 ? -27.419 -0.434 -5.621 1.00 74.75 286 ASN A N 1
ATOM 2314 C CA . ASN A 1 286 ? -27.502 -0.290 -7.078 1.00 74.75 286 ASN A CA 1
ATOM 2315 C C . ASN A 1 286 ? -26.170 -0.491 -7.823 1.00 74.75 286 ASN A C 1
ATOM 2317 O O . ASN A 1 286 ? -26.035 0.023 -8.929 1.00 74.75 286 ASN A O 1
ATOM 2321 N N . TYR A 1 287 ? -25.213 -1.233 -7.255 1.00 76.38 287 TYR A N 1
ATOM 2322 C CA . TYR A 1 287 ? -23.915 -1.556 -7.865 1.00 76.38 287 TYR A CA 1
ATOM 2323 C C . TYR A 1 287 ? -23.062 -0.319 -8.189 1.00 76.38 287 TYR A C 1
ATOM 2325 O O . TYR A 1 287 ? -22.226 -0.340 -9.094 1.00 76.38 287 TYR A O 1
ATOM 2333 N N . ILE A 1 288 ? -23.272 0.784 -7.458 1.00 80.50 288 ILE A N 1
ATOM 2334 C CA . ILE A 1 288 ? -22.535 2.038 -7.645 1.00 80.50 288 ILE A CA 1
ATOM 2335 C C . ILE A 1 288 ? -21.796 2.387 -6.377 1.00 80.50 288 ILE A C 1
ATOM 2337 O O . ILE A 1 288 ? -22.353 2.943 -5.432 1.00 80.50 288 ILE A O 1
ATOM 2341 N N . LEU A 1 289 ? -20.498 2.129 -6.430 1.00 75.00 289 LEU A N 1
ATOM 2342 C CA . LEU A 1 289 ? -19.594 2.354 -5.324 1.00 75.00 289 LEU A CA 1
ATOM 2343 C C . LEU A 1 289 ? -19.163 3.824 -5.269 1.00 75.00 289 LEU A C 1
ATOM 2345 O O . LEU A 1 289 ? -18.694 4.417 -6.254 1.00 75.00 289 LEU A O 1
ATOM 2349 N N . ILE A 1 290 ? -19.319 4.417 -4.086 1.00 82.19 290 ILE A N 1
ATOM 2350 C CA . ILE A 1 290 ? -18.755 5.721 -3.742 1.00 82.19 290 ILE A CA 1
ATOM 2351 C C . ILE A 1 290 ? -17.617 5.518 -2.749 1.00 82.19 290 ILE A C 1
ATOM 2353 O O . ILE A 1 290 ? -17.840 5.191 -1.588 1.00 82.19 290 ILE A O 1
ATOM 2357 N N . CYS A 1 291 ? -16.396 5.774 -3.211 1.00 81.44 291 CYS A N 1
ATOM 2358 C CA . CYS A 1 291 ? -15.204 5.783 -2.372 1.00 81.44 291 CYS A CA 1
ATOM 2359 C C . CYS A 1 291 ? -14.888 7.231 -1.982 1.00 81.44 291 CYS A C 1
ATOM 2361 O O . CYS A 1 291 ? -14.407 8.002 -2.815 1.00 81.44 291 CYS A O 1
ATOM 2363 N N . ASP A 1 292 ? -15.171 7.607 -0.737 1.00 87.69 292 ASP A N 1
ATOM 2364 C CA . ASP A 1 292 ? -14.851 8.925 -0.182 1.00 87.69 292 ASP A CA 1
ATOM 2365 C C . ASP A 1 292 ? -14.176 8.744 1.187 1.00 87.69 292 ASP A C 1
ATOM 2367 O O . ASP A 1 292 ? -14.692 8.058 2.072 1.00 87.69 292 ASP A O 1
ATOM 2371 N N . TYR A 1 293 ? -12.981 9.319 1.339 1.00 83.62 293 TYR A N 1
ATOM 2372 C CA . TYR A 1 293 ? -12.167 9.171 2.547 1.00 83.62 293 TYR A CA 1
ATOM 2373 C C . TYR A 1 293 ? -12.791 9.872 3.758 1.00 83.62 293 TYR A C 1
ATOM 2375 O O . TYR A 1 293 ? -12.742 9.344 4.873 1.00 83.62 293 TYR A O 1
ATOM 2383 N N . ASP A 1 294 ? -13.408 11.041 3.548 1.00 87.62 294 ASP A N 1
ATOM 2384 C CA . ASP A 1 294 ? -14.080 11.762 4.626 1.00 87.62 294 ASP A CA 1
ATOM 2385 C C . ASP A 1 294 ? -15.256 10.919 5.130 1.00 87.62 294 ASP A C 1
ATOM 2387 O O . ASP A 1 294 ? -15.415 10.738 6.335 1.00 87.62 294 ASP A O 1
ATOM 2391 N N . LEU A 1 295 ? -16.032 10.338 4.207 1.00 90.75 295 LEU A N 1
ATOM 2392 C CA . LEU A 1 295 ? -17.156 9.455 4.522 1.00 90.75 295 LEU A CA 1
ATOM 2393 C C . LEU A 1 295 ? -16.697 8.216 5.306 1.00 90.75 295 LEU A C 1
ATOM 2395 O O . LEU A 1 295 ? -17.320 7.865 6.305 1.00 90.75 295 LEU A O 1
ATOM 2399 N N . ASN A 1 296 ? -15.581 7.595 4.907 1.00 90.94 296 ASN A N 1
ATOM 2400 C CA . ASN A 1 296 ? -15.004 6.458 5.629 1.00 90.94 296 ASN A CA 1
ATOM 2401 C C . ASN A 1 296 ? -14.549 6.839 7.040 1.00 90.94 296 ASN A C 1
ATOM 2403 O O . ASN A 1 296 ? -14.790 6.099 7.988 1.00 90.94 296 ASN A O 1
ATOM 2407 N N . THR A 1 297 ? -13.953 8.020 7.195 1.00 89.06 297 THR A N 1
ATOM 2408 C CA . THR A 1 297 ? -13.563 8.539 8.511 1.00 89.06 297 THR A CA 1
ATOM 2409 C C . THR A 1 297 ? -14.786 8.714 9.416 1.00 89.06 297 THR A C 1
ATOM 2411 O O . THR A 1 297 ? -14.767 8.279 10.564 1.00 89.06 297 THR A O 1
ATOM 2414 N N . GLN A 1 298 ? -15.877 9.299 8.899 1.00 93.69 298 GLN A N 1
ATOM 2415 C CA . GLN A 1 298 ? -17.115 9.452 9.676 1.00 93.69 298 GLN A CA 1
ATOM 2416 C C . GLN A 1 298 ? -17.752 8.099 10.023 1.00 93.69 298 GLN A C 1
ATOM 2418 O O . GLN A 1 298 ? -18.256 7.933 11.131 1.00 93.69 298 GLN A O 1
ATOM 2423 N N . TYR A 1 299 ? -17.699 7.125 9.110 1.00 94.50 299 TYR A N 1
ATOM 2424 C CA . TYR A 1 299 ? -18.180 5.768 9.367 1.00 94.50 299 TYR A CA 1
ATOM 2425 C C . TYR A 1 299 ? -17.445 5.104 10.532 1.00 94.50 299 TYR A C 1
ATOM 2427 O O . TYR A 1 299 ? -18.099 4.633 11.459 1.00 94.50 299 TYR A O 1
ATOM 2435 N N . ILE A 1 300 ? -16.107 5.101 10.500 1.00 92.44 300 ILE A N 1
ATOM 2436 C CA . ILE A 1 300 ? -15.276 4.487 11.545 1.00 92.44 300 ILE A CA 1
ATOM 2437 C C . ILE A 1 300 ? -15.619 5.097 12.905 1.00 92.44 300 ILE A C 1
ATOM 2439 O O . ILE A 1 300 ? -15.873 4.372 13.861 1.00 92.44 300 ILE A O 1
ATOM 2443 N N . GLN A 1 301 ? -15.711 6.426 12.977 1.00 91.50 301 GLN A N 1
ATOM 2444 C CA . GLN A 1 301 ? -16.020 7.132 14.221 1.00 91.50 301 GLN A CA 1
ATOM 2445 C C . GLN A 1 301 ? -17.422 6.810 14.744 1.00 91.50 301 GLN A C 1
ATOM 2447 O O . GLN A 1 301 ? -17.588 6.501 15.921 1.00 91.50 301 GLN A O 1
ATOM 2452 N N . LEU A 1 302 ? -18.437 6.822 13.876 1.00 94.62 302 LEU A N 1
ATOM 2453 C CA . LEU A 1 302 ? -19.788 6.419 14.266 1.00 94.62 302 LEU A CA 1
ATOM 2454 C C . LEU A 1 302 ? -19.847 4.958 14.731 1.00 94.62 302 LEU A C 1
ATOM 2456 O O . LEU A 1 302 ? -20.547 4.664 15.697 1.00 94.62 302 LEU A O 1
ATOM 2460 N N . LYS A 1 303 ? -19.125 4.050 14.062 1.00 94.56 303 LYS A N 1
ATOM 2461 C CA . LYS A 1 303 ? -19.051 2.636 14.445 1.00 94.56 303 LYS A CA 1
ATOM 2462 C C . LYS A 1 303 ? -18.403 2.478 15.818 1.00 94.56 303 LYS A C 1
ATOM 2464 O O . LYS A 1 303 ? -18.966 1.784 16.652 1.00 94.56 303 LYS A O 1
ATOM 2469 N N . MET A 1 304 ? -17.296 3.173 16.082 1.00 92.31 304 MET A N 1
ATOM 2470 C CA . MET A 1 304 ? -16.647 3.169 17.398 1.00 92.31 304 MET A CA 1
ATOM 2471 C C . MET A 1 304 ? -17.606 3.618 18.506 1.00 92.31 304 MET A C 1
ATOM 2473 O O . MET A 1 304 ? -17.748 2.913 19.500 1.00 92.31 304 MET A O 1
ATOM 2477 N N . TYR A 1 305 ? -18.328 4.730 18.309 1.00 93.56 305 TYR A N 1
ATOM 2478 C CA . TYR A 1 305 ? -19.332 5.176 19.280 1.00 93.56 305 TYR A CA 1
ATOM 2479 C C . TYR A 1 305 ? -20.447 4.147 19.480 1.00 93.56 305 TYR A C 1
ATOM 2481 O O . TYR A 1 305 ? -20.899 3.942 20.603 1.00 93.56 305 TYR A O 1
ATOM 2489 N N . LEU A 1 306 ? -20.916 3.509 18.406 1.00 95.12 306 LEU A N 1
ATOM 2490 C CA . LEU A 1 306 ? -21.942 2.475 18.504 1.00 95.12 306 LEU A CA 1
ATOM 2491 C C . LEU A 1 306 ? -21.442 1.276 19.317 1.00 95.12 306 LEU A C 1
ATOM 2493 O O . LEU A 1 306 ? -22.135 0.852 20.240 1.00 95.12 306 LEU A O 1
ATOM 2497 N N . ASP A 1 307 ? -20.256 0.764 18.988 1.00 93.50 307 ASP A N 1
ATOM 2498 C CA . ASP A 1 307 ? -19.647 -0.396 19.640 1.00 93.50 307 ASP A CA 1
ATOM 2499 C C . ASP A 1 307 ? -19.474 -0.128 21.148 1.00 93.50 307 ASP A C 1
ATOM 2501 O O . ASP A 1 307 ? -19.919 -0.926 21.970 1.00 93.50 307 ASP A O 1
ATOM 2505 N N . GLU A 1 308 ? -18.951 1.045 21.521 1.00 93.12 308 GLU A N 1
ATOM 2506 C CA . GLU A 1 308 ? -18.737 1.437 22.920 1.00 93.12 308 GLU A CA 1
ATOM 2507 C C . GLU A 1 308 ? -20.051 1.596 23.708 1.00 93.12 308 GLU A C 1
ATOM 2509 O O . GLU A 1 308 ? -20.177 1.092 24.826 1.00 93.12 308 GLU A O 1
ATOM 2514 N N . ILE A 1 309 ? -21.082 2.229 23.132 1.00 94.44 309 ILE A N 1
ATOM 2515 C CA . ILE A 1 309 ? -22.385 2.369 23.809 1.00 94.44 309 ILE A CA 1
ATOM 2516 C C . ILE A 1 309 ? -23.053 1.001 24.014 1.00 94.44 309 ILE A C 1
ATOM 2518 O O . ILE A 1 309 ? -23.720 0.787 25.030 1.00 94.44 309 ILE A O 1
ATOM 2522 N N . LEU A 1 310 ? -22.902 0.078 23.061 1.00 95.06 310 LEU A N 1
ATOM 2523 C CA . LEU A 1 310 ? -23.541 -1.239 23.096 1.00 95.06 310 LEU A CA 1
ATOM 2524 C C . LEU A 1 310 ? -22.893 -2.229 24.069 1.00 95.06 310 LEU A C 1
ATOM 2526 O O . LEU A 1 310 ? -23.495 -3.268 24.338 1.00 95.06 310 LEU A O 1
ATOM 2530 N N . GLU A 1 311 ? -21.740 -1.910 24.659 1.00 94.56 311 GLU A N 1
ATOM 2531 C CA . GLU A 1 311 ? -21.193 -2.678 25.788 1.00 94.56 311 GLU A CA 1
ATOM 2532 C C . GLU A 1 311 ? -22.037 -2.535 27.069 1.00 94.56 311 GLU A C 1
ATOM 2534 O O . GLU A 1 311 ? -21.900 -3.308 28.021 1.00 94.56 311 GLU A O 1
ATOM 2539 N N . ARG A 1 312 ? -22.973 -1.579 27.105 1.00 93.56 312 ARG A N 1
ATOM 2540 C CA . ARG A 1 312 ? -23.901 -1.417 28.226 1.00 93.56 312 ARG A CA 1
ATOM 2541 C C . ARG A 1 312 ? -24.919 -2.555 28.264 1.00 93.56 312 ARG A C 1
ATOM 2543 O O . ARG A 1 312 ? -25.705 -2.745 27.339 1.00 93.56 312 ARG A O 1
ATOM 2550 N N . GLN A 1 313 ? -25.000 -3.235 29.408 1.00 93.88 313 GLN A N 1
ATOM 2551 C CA . GLN A 1 313 ? -25.827 -4.435 29.600 1.00 93.88 313 GLN A CA 1
ATOM 2552 C C . GLN A 1 313 ? -27.303 -4.269 29.191 1.00 93.88 313 GLN A C 1
ATOM 2554 O O . GLN A 1 313 ? -27.900 -5.194 28.646 1.00 93.88 313 GLN A O 1
ATOM 2559 N N . PHE A 1 314 ? -27.918 -3.106 29.430 1.00 93.62 314 PHE A N 1
ATOM 2560 C CA . PHE A 1 314 ? -29.332 -2.887 29.093 1.00 93.62 314 PHE A CA 1
ATOM 2561 C C . PHE A 1 314 ? -29.587 -2.701 27.581 1.00 93.62 314 PHE A C 1
ATOM 2563 O O . PHE A 1 314 ? -30.743 -2.706 27.159 1.00 93.62 314 PHE A O 1
ATOM 2570 N N . LEU A 1 315 ? -28.533 -2.554 26.769 1.00 95.38 315 LEU A N 1
ATOM 2571 C CA . LEU A 1 315 ? -28.588 -2.479 25.304 1.00 95.38 315 LEU A CA 1
ATOM 2572 C C . LEU A 1 315 ? -28.218 -3.802 24.620 1.00 95.38 315 LEU A C 1
ATOM 2574 O O . LEU A 1 315 ? -28.177 -3.858 23.392 1.00 95.38 315 LEU A O 1
ATOM 2578 N N . GLN A 1 316 ? -28.015 -4.879 25.382 1.00 94.50 316 GLN A N 1
ATOM 2579 C CA . GLN A 1 316 ? -27.637 -6.184 24.840 1.00 94.50 316 GLN A CA 1
ATOM 2580 C C . GLN A 1 316 ? -28.636 -6.704 23.789 1.00 94.50 316 GLN A C 1
ATOM 2582 O O . GLN A 1 316 ? -28.222 -7.226 22.760 1.00 94.50 316 GLN A O 1
ATOM 2587 N N . GLU A 1 317 ? -29.942 -6.476 23.985 1.00 94.12 317 GLU A N 1
ATOM 2588 C CA . GLU A 1 317 ? -30.979 -6.834 23.000 1.00 94.12 317 GLU A CA 1
ATOM 2589 C C . GLU A 1 317 ? -30.762 -6.110 21.657 1.00 94.12 317 GLU A C 1
ATOM 2591 O O . GLU A 1 317 ? -30.982 -6.685 20.594 1.00 94.12 317 GLU A O 1
ATOM 2596 N N . ILE A 1 318 ? -30.293 -4.857 21.678 1.00 96.06 318 ILE A N 1
ATOM 2597 C CA . ILE A 1 318 ? -29.971 -4.104 20.457 1.00 96.06 318 ILE A CA 1
ATOM 2598 C C . ILE A 1 318 ? -28.741 -4.709 19.777 1.00 96.06 318 ILE A C 1
ATOM 2600 O O . ILE A 1 318 ? -28.766 -4.922 18.566 1.00 96.06 318 ILE A O 1
ATOM 2604 N N . LYS A 1 319 ? -27.700 -5.031 20.556 1.00 95.12 319 LYS A N 1
ATOM 2605 C CA . LYS A 1 319 ? -26.456 -5.649 20.073 1.00 95.12 319 LYS A CA 1
ATOM 2606 C C . LYS A 1 319 ? -26.710 -7.002 19.400 1.00 95.12 319 LYS A C 1
ATOM 2608 O O . LYS A 1 319 ? -26.164 -7.258 18.337 1.00 95.12 319 LYS A O 1
ATOM 2613 N N . GLU A 1 320 ? -27.595 -7.826 19.960 1.00 94.25 320 GLU A N 1
ATOM 2614 C CA . GLU A 1 320 ? -27.984 -9.131 19.396 1.00 94.25 320 GLU A CA 1
ATOM 2615 C C . GLU A 1 320 ? -28.765 -9.031 18.076 1.00 94.25 320 GLU A C 1
ATOM 2617 O O . GLU A 1 320 ? -28.806 -9.992 17.312 1.00 94.25 320 GLU A O 1
ATOM 2622 N N . ASN A 1 321 ? -29.385 -7.880 17.797 1.00 93.62 321 ASN A N 1
ATOM 2623 C CA . ASN A 1 321 ? -30.126 -7.634 16.558 1.00 93.62 321 ASN A CA 1
ATOM 2624 C C . ASN A 1 321 ? -29.303 -6.884 15.497 1.00 93.62 321 ASN A C 1
ATOM 2626 O O . ASN A 1 321 ? -29.795 -6.662 14.386 1.00 93.62 321 ASN A O 1
ATOM 2630 N N . LEU A 1 322 ? -28.069 -6.482 15.813 1.00 93.06 322 LEU A N 1
ATOM 2631 C CA . LEU A 1 322 ? -27.144 -5.982 14.803 1.00 93.06 322 LEU A CA 1
ATOM 2632 C C . LEU A 1 322 ? -26.700 -7.115 13.865 1.00 93.06 322 LEU A C 1
ATOM 2634 O O . LEU A 1 322 ? -26.721 -8.287 14.241 1.00 93.06 322 LEU A O 1
ATOM 2638 N N . PRO A 1 323 ? -26.308 -6.791 12.621 1.00 90.19 323 PRO A N 1
ATOM 2639 C CA . PRO A 1 323 ? -25.706 -7.774 11.729 1.00 90.19 323 PRO A CA 1
ATOM 2640 C C . PRO A 1 323 ? -24.452 -8.396 12.367 1.00 90.19 323 PRO A C 1
ATOM 2642 O O . PRO A 1 323 ? -23.634 -7.685 12.943 1.00 90.19 323 PRO A O 1
ATOM 2645 N N . GLU A 1 324 ? -24.295 -9.717 12.214 1.00 83.44 324 GLU A N 1
ATOM 2646 C CA . GLU A 1 324 ? -23.183 -10.507 12.781 1.00 83.44 324 GLU A CA 1
ATOM 2647 C C . GLU A 1 324 ? -21.805 -9.972 12.368 1.00 83.44 324 GLU A C 1
ATOM 2649 O O . GLU A 1 324 ? -20.837 -10.054 13.120 1.00 83.44 324 GLU A O 1
ATOM 2654 N N . TRP A 1 325 ? -21.731 -9.379 11.179 1.00 84.25 325 TRP A N 1
ATOM 2655 C CA . TRP A 1 325 ? -20.533 -8.741 10.670 1.00 84.25 325 TRP A CA 1
ATOM 2656 C C . TRP A 1 325 ? -20.871 -7.350 10.139 1.00 84.25 325 TRP A C 1
ATOM 2658 O O . TRP A 1 325 ? -21.716 -7.212 9.252 1.00 84.25 325 TRP A O 1
ATOM 2668 N N . MET A 1 326 ? -20.197 -6.332 10.679 1.00 87.12 326 MET A N 1
ATOM 2669 C CA . MET A 1 326 ? -20.065 -5.005 10.079 1.00 87.12 326 MET A CA 1
ATOM 2670 C C . MET A 1 326 ? -18.597 -4.785 9.715 1.00 87.12 326 MET A C 1
ATOM 2672 O O . MET A 1 326 ? -17.732 -5.111 10.529 1.00 87.12 326 MET A O 1
ATOM 2676 N N . PRO A 1 327 ? -18.299 -4.222 8.537 1.00 85.44 327 PRO A N 1
ATOM 2677 C CA . PRO A 1 327 ? -16.922 -3.976 8.145 1.00 85.44 327 PRO A CA 1
ATOM 2678 C C . PRO A 1 327 ? -16.275 -2.925 9.054 1.00 85.44 327 PRO A C 1
ATOM 2680 O O . PRO A 1 327 ? -16.922 -1.983 9.500 1.00 85.44 327 PRO A O 1
ATOM 2683 N N . ASP A 1 328 ? -14.974 -3.043 9.307 1.00 85.50 328 ASP A N 1
ATOM 2684 C CA . ASP A 1 328 ? -14.258 -2.022 10.085 1.00 85.50 328 ASP A CA 1
ATOM 2685 C C . ASP A 1 328 ? -14.048 -0.734 9.281 1.00 85.50 328 ASP A C 1
ATOM 2687 O O . ASP A 1 328 ? -13.929 0.350 9.843 1.00 85.50 328 ASP A O 1
ATOM 2691 N N . THR A 1 329 ? -14.043 -0.838 7.950 1.00 87.88 329 THR A N 1
ATOM 2692 C CA . THR A 1 329 ? -13.946 0.303 7.035 1.00 87.88 329 THR A CA 1
ATOM 2693 C C . THR A 1 329 ? -14.866 0.089 5.842 1.00 87.88 329 THR A C 1
ATOM 2695 O O . THR A 1 329 ? -15.001 -1.030 5.352 1.00 87.88 329 THR A O 1
ATOM 2698 N N . ILE A 1 330 ? -15.438 1.165 5.304 1.00 86.75 330 ILE A N 1
ATOM 2699 C CA . ILE A 1 330 ? -16.228 1.079 4.069 1.00 86.75 330 ILE A CA 1
ATOM 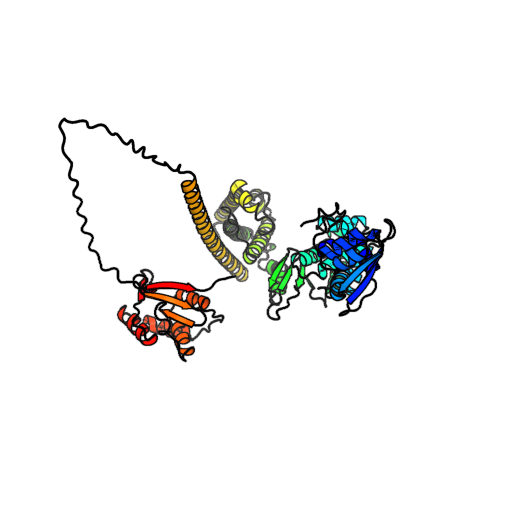2700 C C . ILE A 1 330 ? -15.351 0.990 2.809 1.00 86.75 330 ILE A C 1
ATOM 2702 O O . ILE A 1 330 ? -15.867 0.724 1.731 1.00 86.75 330 ILE A O 1
ATOM 2706 N N . LEU A 1 331 ? -14.033 1.209 2.918 1.00 80.25 331 LEU A N 1
ATOM 2707 C CA . LEU A 1 331 ? -13.097 1.146 1.785 1.00 80.25 331 LEU A CA 1
ATOM 2708 C C . LEU A 1 331 ? -12.501 -0.252 1.561 1.00 80.25 331 LEU A C 1
ATOM 2710 O O . LEU A 1 331 ? -12.194 -0.601 0.425 1.00 80.25 331 LEU A O 1
ATOM 2714 N N . GLY A 1 332 ? -12.329 -1.051 2.618 1.00 67.69 332 GLY A N 1
ATOM 2715 C CA . GLY A 1 332 ? -11.619 -2.333 2.551 1.00 67.69 332 GLY A CA 1
ATOM 2716 C C . GLY A 1 332 ? -12.391 -3.491 1.906 1.00 67.69 332 GLY A C 1
ATOM 2717 O O . GLY A 1 332 ? -11.795 -4.534 1.647 1.00 67.69 332 GLY A O 1
ATOM 2718 N N . SER A 1 333 ? -13.694 -3.334 1.647 1.00 66.19 333 SER A N 1
ATOM 2719 C CA . SER A 1 333 ? -14.573 -4.435 1.208 1.00 66.19 333 SER A CA 1
ATOM 2720 C C . SER A 1 333 ? -15.686 -3.964 0.263 1.00 66.19 333 SER A C 1
ATOM 2722 O O . SER A 1 333 ? -16.812 -4.443 0.334 1.00 66.19 333 SER A O 1
ATOM 2724 N N . LEU A 1 334 ? -15.395 -2.992 -0.607 1.00 68.62 334 LEU A N 1
ATOM 2725 C CA . LEU A 1 334 ? -16.388 -2.349 -1.480 1.00 68.62 334 LEU A CA 1
ATOM 2726 C C . LEU A 1 334 ? -17.162 -3.332 -2.376 1.00 68.62 334 LEU A C 1
ATOM 2728 O O . LEU A 1 334 ? -18.372 -3.184 -2.513 1.00 68.62 334 LEU A O 1
ATOM 2732 N N . ASP A 1 335 ? -16.495 -4.342 -2.937 1.00 70.50 335 ASP A N 1
ATOM 2733 C CA . ASP A 1 335 ? -17.144 -5.327 -3.818 1.00 70.50 335 ASP A CA 1
ATOM 2734 C C . ASP A 1 335 ? -18.162 -6.198 -3.060 1.00 70.50 335 ASP A C 1
ATOM 2736 O O . ASP A 1 335 ? -19.230 -6.521 -3.580 1.00 70.50 335 ASP A O 1
ATOM 2740 N N . ASP A 1 336 ? -17.868 -6.513 -1.797 1.00 81.12 336 ASP A N 1
ATOM 2741 C CA . ASP A 1 336 ? -18.733 -7.325 -0.940 1.00 81.12 336 ASP A CA 1
ATOM 2742 C C . ASP A 1 336 ? -19.809 -6.489 -0.235 1.00 81.12 336 ASP A C 1
ATOM 2744 O O . ASP A 1 336 ? -20.840 -7.023 0.172 1.00 81.12 336 ASP A O 1
ATOM 2748 N N . MET A 1 337 ? -19.603 -5.175 -0.110 1.00 81.75 337 MET A N 1
ATOM 2749 C CA . MET A 1 337 ? -20.491 -4.263 0.617 1.00 81.75 337 MET A CA 1
ATOM 2750 C C . MET A 1 337 ? -21.888 -4.167 0.005 1.00 81.75 337 MET A C 1
ATOM 2752 O O . MET A 1 337 ? -22.865 -4.116 0.748 1.00 81.75 337 MET A O 1
ATOM 2756 N N . ASP A 1 338 ? -22.013 -4.181 -1.323 1.00 82.25 338 ASP A N 1
ATOM 2757 C CA . ASP A 1 338 ? -23.324 -4.112 -1.981 1.00 82.25 338 ASP A CA 1
ATOM 2758 C C . ASP A 1 338 ? -24.125 -5.408 -1.805 1.00 82.25 338 ASP A C 1
ATOM 2760 O O . ASP A 1 338 ? -25.318 -5.359 -1.485 1.00 82.25 338 ASP A O 1
ATOM 2764 N N . MET A 1 339 ? -23.460 -6.562 -1.933 1.00 84.25 339 MET A N 1
ATOM 2765 C CA . MET A 1 339 ? -24.059 -7.872 -1.646 1.00 84.25 339 MET A CA 1
ATOM 2766 C C . MET A 1 339 ? -24.439 -7.982 -0.166 1.00 84.25 339 MET A C 1
ATOM 2768 O O . MET A 1 339 ? -25.548 -8.389 0.175 1.00 84.25 339 MET A O 1
ATOM 2772 N N . TRP A 1 340 ? -23.553 -7.538 0.723 1.00 86.88 340 TRP A N 1
ATOM 2773 C CA . TRP A 1 340 ? -23.786 -7.487 2.161 1.00 86.88 340 TRP A CA 1
ATOM 2774 C C . TRP A 1 340 ? -24.988 -6.619 2.523 1.00 86.88 340 TRP A C 1
ATOM 2776 O O . TRP A 1 340 ? -25.910 -7.077 3.201 1.00 86.88 340 TRP A O 1
ATOM 2786 N N . TRP A 1 341 ? -25.035 -5.393 2.011 1.00 88.44 341 TRP A N 1
ATOM 2787 C CA . TRP A 1 341 ? -26.094 -4.439 2.307 1.00 88.44 341 TRP A CA 1
ATOM 2788 C C . TRP A 1 341 ? -27.460 -4.866 1.756 1.00 88.44 341 TRP A C 1
ATOM 2790 O O . TRP A 1 341 ? -28.478 -4.712 2.440 1.00 88.44 341 TRP A O 1
ATOM 2800 N N . GLY A 1 342 ? -27.487 -5.370 0.518 1.00 80.62 342 GLY A N 1
ATOM 2801 C CA . GLY A 1 342 ? -28.711 -5.704 -0.207 1.00 80.62 342 GLY A CA 1
ATOM 2802 C C . GLY A 1 342 ? -29.188 -7.141 -0.008 1.00 80.62 342 GLY A C 1
ATOM 2803 O O . GLY A 1 342 ? -30.348 -7.359 0.343 1.00 80.62 342 GLY A O 1
ATOM 2804 N N . GLU A 1 343 ? -28.315 -8.119 -0.239 1.00 80.75 343 GLU A N 1
ATOM 2805 C CA . GLU A 1 343 ? -28.686 -9.535 -0.361 1.00 80.75 343 GLU A CA 1
ATOM 2806 C C . GLU A 1 343 ? -28.633 -10.277 0.978 1.00 80.75 343 GLU A C 1
ATOM 2808 O O . GLU A 1 343 ? -29.495 -11.114 1.247 1.00 80.75 343 GLU A O 1
ATOM 2813 N N . PHE A 1 344 ? -27.694 -9.931 1.864 1.00 82.50 344 PHE A N 1
ATOM 2814 C CA . PHE A 1 344 ? -27.547 -10.597 3.168 1.00 82.50 344 PHE A CA 1
ATOM 2815 C C . PHE A 1 344 ? -28.423 -10.008 4.283 1.00 82.50 344 PHE A C 1
ATOM 2817 O O . PHE A 1 344 ? -28.255 -10.338 5.454 1.00 82.50 344 PHE A O 1
ATOM 2824 N N . GLY A 1 345 ? -29.394 -9.151 3.946 1.00 83.88 345 GLY A N 1
ATOM 2825 C CA . GLY A 1 345 ? -30.409 -8.674 4.895 1.00 83.88 345 GLY A CA 1
ATOM 2826 C C . GLY A 1 345 ? -29.890 -7.725 5.982 1.00 83.88 345 GLY A C 1
ATOM 2827 O O . GLY A 1 345 ? -30.653 -7.327 6.857 1.00 83.88 345 GLY A O 1
ATOM 2828 N N . VAL A 1 346 ? -28.632 -7.297 5.903 1.00 88.69 346 VAL A N 1
ATOM 2829 C CA . VAL A 1 346 ? -27.957 -6.416 6.870 1.00 88.69 346 VAL A CA 1
ATOM 2830 C C . VAL A 1 346 ? -28.714 -5.118 7.090 1.00 88.69 346 VAL A C 1
ATOM 2832 O O . VAL A 1 346 ? -28.914 -4.692 8.229 1.00 88.69 346 VAL A O 1
ATOM 2835 N N . LYS A 1 347 ? -29.180 -4.499 6.000 1.00 91.38 347 LYS A N 1
ATOM 2836 C CA . LYS A 1 347 ? -30.010 -3.298 6.075 1.00 91.38 347 LYS A CA 1
ATOM 2837 C C . LYS A 1 347 ? -31.245 -3.536 6.947 1.00 91.38 347 LYS A C 1
ATOM 2839 O O . LYS A 1 347 ? -31.607 -2.671 7.740 1.00 91.38 347 LYS A O 1
ATOM 2844 N N . ASN A 1 348 ? -31.876 -4.704 6.833 1.00 91.69 348 ASN A N 1
ATOM 2845 C CA . ASN A 1 348 ? -33.043 -5.050 7.641 1.00 91.69 348 ASN A CA 1
ATOM 2846 C C . ASN A 1 348 ? -32.665 -5.275 9.109 1.00 91.69 348 ASN A C 1
ATOM 2848 O O . ASN A 1 348 ? -33.411 -4.831 9.979 1.00 91.69 348 ASN A O 1
ATOM 2852 N N . SER A 1 349 ? -31.514 -5.888 9.396 1.00 93.56 349 SER A N 1
ATOM 2853 C CA . SER A 1 349 ? -31.012 -6.050 10.769 1.00 93.56 349 SER A CA 1
ATOM 2854 C C . SER A 1 349 ? -30.760 -4.696 11.437 1.00 93.56 349 SER A C 1
ATOM 2856 O O . SER A 1 349 ? -31.291 -4.432 12.513 1.00 93.56 349 SER A O 1
ATOM 2858 N N . LEU A 1 350 ? -30.072 -3.771 10.757 1.00 93.50 350 LEU A N 1
ATOM 2859 C CA . LEU A 1 350 ? -29.846 -2.413 11.270 1.00 93.50 350 LEU A CA 1
ATOM 2860 C C . LEU A 1 350 ? -31.153 -1.644 11.496 1.00 93.50 350 LEU A C 1
ATOM 2862 O O . LEU A 1 350 ? -31.315 -0.982 12.520 1.00 93.50 350 LEU A O 1
ATOM 2866 N N . LEU A 1 351 ? -32.112 -1.751 10.571 1.00 93.62 351 LEU A N 1
ATOM 2867 C CA . LEU A 1 351 ? -33.432 -1.136 10.735 1.00 93.62 351 LEU A CA 1
ATOM 2868 C C . LEU A 1 351 ? -34.237 -1.777 11.876 1.00 93.62 351 LEU A C 1
ATOM 2870 O O . LEU A 1 351 ? -34.986 -1.080 12.560 1.00 93.62 351 LEU A O 1
ATOM 2874 N N . THR A 1 352 ? -34.068 -3.078 12.114 1.00 94.56 352 THR A N 1
ATOM 2875 C CA . THR A 1 352 ? -34.699 -3.797 13.231 1.00 94.56 352 THR A CA 1
ATOM 2876 C C . THR A 1 352 ? -34.114 -3.339 14.563 1.00 94.56 352 THR A C 1
ATOM 2878 O O . THR A 1 352 ? -34.872 -2.951 15.454 1.00 94.56 352 THR A O 1
ATOM 2881 N N . ALA A 1 353 ? -32.783 -3.282 14.673 1.00 95.38 353 ALA A N 1
ATOM 2882 C CA . ALA A 1 353 ? -32.086 -2.731 15.832 1.00 95.38 353 ALA A CA 1
ATOM 2883 C C . ALA A 1 353 ? -32.524 -1.281 16.107 1.00 95.38 353 ALA A C 1
ATOM 2885 O O . ALA A 1 353 ? -32.863 -0.932 17.240 1.00 95.38 353 ALA A O 1
ATOM 2886 N N . TYR A 1 354 ? -32.635 -0.456 15.061 1.00 95.62 354 TYR A N 1
ATOM 2887 C CA . TYR A 1 354 ? -33.146 0.910 15.178 1.00 95.62 354 TYR A CA 1
ATOM 2888 C C . TYR A 1 354 ? -34.601 0.956 15.671 1.00 95.62 354 TYR A C 1
ATOM 2890 O O . TYR A 1 354 ? -34.936 1.756 16.542 1.00 95.62 354 TYR A O 1
ATOM 2898 N N . GLY A 1 355 ? -35.468 0.066 15.181 1.00 95.56 355 GLY A N 1
ATOM 2899 C CA . GLY A 1 355 ? -36.855 -0.042 15.638 1.00 95.56 355 GLY A CA 1
ATOM 2900 C C . GLY A 1 355 ? -36.986 -0.451 17.112 1.00 95.56 355 GLY A C 1
ATOM 2901 O O . GLY A 1 355 ? -37.835 0.081 17.834 1.00 95.56 355 GLY A O 1
ATOM 2902 N N . LEU A 1 356 ? -36.129 -1.359 17.589 1.00 95.94 356 LEU A N 1
ATOM 2903 C CA . LEU A 1 356 ? -36.059 -1.726 19.007 1.00 95.94 356 LEU A CA 1
ATOM 2904 C C . LEU A 1 356 ? -35.599 -0.543 19.865 1.00 95.94 356 LEU A C 1
ATOM 2906 O O . LEU A 1 356 ? -36.171 -0.280 20.926 1.00 95.94 356 LEU A O 1
ATOM 2910 N N . LEU A 1 357 ? -34.625 0.215 19.374 1.00 95.00 357 LEU A N 1
ATOM 2911 C CA . LEU A 1 357 ? -34.107 1.393 20.052 1.00 95.00 357 LEU A CA 1
ATOM 2912 C C . LEU A 1 357 ? -35.143 2.526 20.128 1.00 95.00 357 LEU A C 1
ATOM 2914 O O . LEU A 1 357 ? -35.314 3.134 21.183 1.00 95.00 357 LEU A O 1
ATOM 2918 N N . GLU A 1 358 ? -35.915 2.743 19.061 1.00 95.06 358 GLU A N 1
ATOM 2919 C CA . GLU A 1 358 ? -37.087 3.630 19.058 1.00 95.06 358 GLU A CA 1
ATOM 2920 C C . GLU A 1 358 ? -38.121 3.191 20.103 1.00 95.06 358 GLU A C 1
ATOM 2922 O O . GLU A 1 358 ? -38.633 4.006 20.872 1.00 95.06 358 GLU A O 1
ATOM 2927 N N . LYS A 1 359 ? -38.401 1.886 20.207 1.00 95.19 359 LYS A N 1
ATOM 2928 C CA . LYS A 1 359 ? -39.308 1.343 21.229 1.00 95.19 359 LYS A CA 1
ATOM 2929 C C . LYS A 1 359 ? -38.802 1.603 22.648 1.00 95.19 359 LYS A C 1
ATOM 2931 O O . LYS A 1 359 ? -39.611 1.947 23.511 1.00 95.19 359 LYS A O 1
ATOM 2936 N N . LEU A 1 360 ? -37.501 1.454 22.899 1.00 93.94 360 LEU A N 1
ATOM 2937 C CA . LEU A 1 360 ? -36.897 1.807 24.185 1.00 93.94 360 LEU A CA 1
ATOM 2938 C C . LEU A 1 360 ? -37.039 3.306 24.454 1.00 93.94 360 LEU A C 1
ATOM 2940 O O . LEU A 1 360 ? -37.597 3.686 25.479 1.00 93.94 360 LEU A O 1
ATOM 2944 N N . TRP A 1 361 ? -36.650 4.157 23.509 1.00 93.44 361 TRP A N 1
ATOM 2945 C CA . TRP A 1 361 ? -36.759 5.609 23.647 1.00 93.44 361 TRP A CA 1
ATOM 2946 C C . TRP A 1 361 ? -38.199 6.073 23.926 1.00 93.44 361 TRP A C 1
ATOM 2948 O O . TRP A 1 361 ? -38.433 6.929 24.783 1.00 93.44 361 TRP A O 1
ATOM 2958 N N . MET A 1 362 ? -39.191 5.443 23.287 1.00 94.00 362 MET A N 1
ATOM 2959 C CA . MET A 1 362 ? -40.608 5.673 23.574 1.00 94.00 362 MET A CA 1
ATOM 2960 C C . MET A 1 362 ? -40.998 5.303 25.009 1.00 94.00 362 MET A C 1
ATOM 2962 O O . MET A 1 362 ? -41.742 6.055 25.638 1.00 94.00 362 MET A O 1
ATOM 2966 N N . LYS A 1 363 ? -40.495 4.183 25.548 1.00 92.56 363 LYS A N 1
ATOM 2967 C CA . LYS A 1 363 ? -40.745 3.782 26.946 1.00 92.56 363 LYS A CA 1
ATOM 2968 C C . LYS A 1 363 ? -40.165 4.782 27.949 1.00 92.56 363 LYS A C 1
ATOM 2970 O O . LYS A 1 363 ? -40.774 5.001 28.990 1.00 92.56 363 LYS A O 1
ATOM 2975 N N . PHE A 1 364 ? -39.051 5.428 27.611 1.00 90.69 364 PHE A N 1
ATOM 2976 C CA . PHE A 1 364 ? -38.427 6.484 28.418 1.00 90.69 364 PHE A CA 1
ATOM 2977 C C . PHE A 1 364 ? -39.015 7.885 28.166 1.00 90.69 364 PHE A C 1
ATOM 2979 O O . PHE A 1 364 ? -38.425 8.901 28.531 1.00 90.69 364 PHE A O 1
ATOM 2986 N N . GLY A 1 365 ? -40.197 7.965 27.547 1.00 90.44 365 GLY A N 1
ATOM 2987 C CA . GLY A 1 365 ? -40.933 9.219 27.386 1.00 90.44 365 GLY A CA 1
ATOM 2988 C C . GLY A 1 365 ? -40.395 10.136 26.290 1.00 90.44 365 GLY A C 1
ATOM 2989 O O . GLY A 1 365 ? -40.736 11.315 26.288 1.00 90.44 365 GLY A O 1
ATOM 2990 N N . ARG A 1 366 ? -39.585 9.614 25.355 1.00 91.19 366 ARG A N 1
ATOM 2991 C CA . ARG A 1 366 ? -39.024 10.365 24.216 1.00 91.19 366 ARG A CA 1
ATOM 2992 C C . ARG A 1 366 ? -38.255 11.620 24.628 1.00 91.19 366 ARG A C 1
ATOM 2994 O O . ARG A 1 366 ? -38.328 12.651 23.965 1.00 91.19 366 ARG A O 1
ATOM 3001 N N . LYS A 1 367 ? -37.541 11.551 25.750 1.00 89.19 367 LYS A N 1
ATOM 3002 C CA . LYS A 1 367 ? -36.712 12.666 26.205 1.00 89.19 367 LYS A CA 1
ATOM 3003 C C . LYS A 1 367 ? -35.603 12.926 25.191 1.00 89.19 367 LYS A C 1
ATOM 3005 O O . LYS A 1 367 ? -34.915 12.000 24.760 1.00 89.19 367 LYS A O 1
ATOM 3010 N N . GLU A 1 368 ? -35.454 14.187 24.822 1.00 91.12 368 GLU A N 1
ATOM 3011 C CA . GLU A 1 368 ? -34.342 14.674 24.017 1.00 91.12 368 GLU A CA 1
ATOM 3012 C C . GLU A 1 368 ? -33.312 15.307 24.946 1.00 91.12 368 GLU A C 1
ATOM 3014 O O . GLU A 1 368 ? -33.662 15.982 25.918 1.00 91.12 368 GLU A O 1
ATOM 3019 N N . PHE A 1 369 ? -32.038 15.086 24.645 1.00 90.12 369 PHE A N 1
ATOM 3020 C CA . PHE A 1 369 ? -30.931 15.627 25.420 1.00 90.12 369 PHE A CA 1
ATOM 3021 C C . PHE A 1 369 ? -30.111 16.577 24.555 1.00 90.12 369 PHE A C 1
ATOM 3023 O O . PHE A 1 369 ? -29.922 16.347 23.358 1.00 90.12 369 PHE A O 1
ATOM 3030 N N . SER A 1 370 ? -29.607 17.649 25.165 1.00 87.38 370 SER A N 1
ATOM 3031 C CA . SER A 1 370 ? -28.617 18.505 24.519 1.00 87.38 370 SER A CA 1
ATOM 3032 C C . SER A 1 370 ? -27.345 17.701 24.278 1.00 87.38 370 SER A C 1
ATOM 3034 O O . SER A 1 370 ? -26.786 17.133 25.217 1.00 87.38 370 SER A O 1
ATOM 3036 N N . LEU A 1 371 ? -26.900 17.664 23.029 1.00 84.75 371 LEU A N 1
ATOM 3037 C CA . LEU A 1 371 ? -25.636 17.050 22.651 1.00 84.75 371 LEU A CA 1
ATOM 3038 C C . LEU A 1 371 ? -24.480 18.009 22.924 1.00 84.75 371 LEU A C 1
ATOM 3040 O O . LEU A 1 371 ? -24.662 19.230 22.891 1.00 84.75 371 LEU A O 1
ATOM 3044 N N . ASP A 1 372 ? -23.295 17.448 23.147 1.00 85.44 372 ASP A N 1
ATOM 3045 C CA . ASP A 1 372 ? -22.070 18.237 23.183 1.00 85.44 372 ASP A CA 1
ATOM 3046 C C . ASP A 1 372 ? -21.920 19.042 21.870 1.00 85.44 372 ASP A C 1
ATOM 3048 O O . ASP A 1 372 ? -22.157 18.492 20.786 1.00 85.44 372 ASP A O 1
ATOM 3052 N N . PRO A 1 373 ? -21.556 20.338 21.916 1.00 83.38 373 PRO A N 1
ATOM 3053 C CA . PRO A 1 373 ? -21.421 21.155 20.713 1.00 83.38 373 PRO A CA 1
ATOM 3054 C C . PRO A 1 373 ? -20.460 20.577 19.670 1.00 83.38 373 PRO A C 1
ATOM 3056 O O . PRO A 1 373 ? -20.703 20.725 18.472 1.00 83.38 373 PRO A O 1
ATOM 3059 N N . GLN A 1 374 ? -19.384 19.912 20.093 1.00 82.44 374 GLN A N 1
ATOM 3060 C CA . GLN A 1 374 ? -18.456 19.278 19.166 1.00 82.44 374 GLN A CA 1
ATOM 3061 C C . GLN A 1 374 ? -19.103 18.073 18.483 1.00 82.44 374 GLN A C 1
ATOM 3063 O O . GLN A 1 374 ? -18.953 17.908 17.271 1.00 82.44 374 GLN A O 1
ATOM 3068 N N . LEU A 1 375 ? -19.879 17.276 19.224 1.00 84.06 375 LEU A N 1
ATOM 3069 C CA . LEU A 1 375 ? -20.646 16.174 18.648 1.00 84.06 375 LEU A CA 1
ATOM 3070 C C . LEU A 1 375 ? -21.660 16.686 17.614 1.00 84.06 375 LEU A C 1
ATOM 3072 O O . LEU A 1 375 ? -21.807 16.089 16.551 1.00 84.06 375 LEU A O 1
ATOM 3076 N N . VAL A 1 376 ? -22.332 17.812 17.878 1.00 85.06 376 VAL A N 1
ATOM 3077 C CA . VAL A 1 376 ? -23.239 18.436 16.897 1.00 85.06 376 VAL A CA 1
ATOM 3078 C C . VAL A 1 376 ? -22.490 18.797 15.613 1.00 85.06 376 VAL A C 1
ATOM 3080 O O . VAL A 1 376 ? -22.955 18.456 14.527 1.00 85.06 376 VAL A O 1
ATOM 3083 N N . ILE A 1 377 ? -21.310 19.417 15.726 1.00 84.62 377 ILE A N 1
ATOM 3084 C CA . ILE A 1 377 ? -20.463 19.763 14.573 1.00 84.62 377 ILE A CA 1
ATOM 3085 C C . ILE A 1 377 ? -20.052 18.507 13.792 1.00 84.62 377 ILE A C 1
ATOM 3087 O O . ILE A 1 377 ? -20.103 18.507 12.562 1.00 84.62 377 ILE A O 1
ATOM 3091 N N . PHE A 1 378 ? -19.674 17.432 14.487 1.00 90.00 378 PHE A N 1
ATOM 3092 C CA . PHE A 1 378 ? -19.340 16.146 13.871 1.00 90.00 378 PHE A CA 1
ATOM 3093 C C . PHE A 1 378 ? -20.528 15.544 13.108 1.00 90.00 378 PHE A C 1
ATOM 3095 O O . PHE A 1 378 ? -20.391 15.160 11.945 1.00 90.00 378 PHE A O 1
ATOM 3102 N N . LEU A 1 379 ? -21.715 15.517 13.719 1.00 90.94 379 LEU A N 1
ATOM 3103 C CA . LEU A 1 379 ? -22.924 14.985 13.088 1.00 90.94 379 LEU A CA 1
ATOM 3104 C C . LEU A 1 379 ? -23.359 15.831 11.884 1.00 90.94 379 LEU A C 1
ATOM 3106 O O . LEU A 1 379 ? -23.773 15.281 10.866 1.00 90.94 379 LEU A O 1
ATOM 3110 N N . ASP A 1 380 ? -23.246 17.157 11.965 1.00 91.12 380 ASP A N 1
ATOM 3111 C CA . ASP A 1 380 ? -23.545 18.048 10.840 1.00 91.12 380 ASP A CA 1
ATOM 3112 C C . ASP A 1 380 ? -22.555 17.837 9.686 1.00 91.12 380 ASP A C 1
ATOM 3114 O O . ASP A 1 380 ? -22.972 17.674 8.536 1.00 91.12 380 ASP A O 1
ATOM 3118 N N . LYS A 1 381 ? -21.255 17.728 9.993 1.00 92.12 381 LYS A N 1
ATOM 3119 C CA . LYS A 1 381 ? -20.217 17.385 9.012 1.00 92.12 381 LYS A CA 1
ATOM 3120 C C . LYS A 1 381 ? -20.499 16.031 8.358 1.00 92.12 381 LYS A C 1
ATOM 3122 O O . LYS A 1 381 ? -20.413 15.919 7.135 1.00 92.12 381 LYS A O 1
ATOM 3127 N N . THR A 1 382 ? -20.882 15.029 9.149 1.00 94.31 382 THR A N 1
ATOM 3128 C CA . THR A 1 382 ? -21.277 13.707 8.649 1.00 94.31 382 THR A CA 1
ATOM 3129 C C . THR A 1 382 ? -22.434 13.822 7.663 1.00 94.31 382 THR A C 1
ATOM 3131 O O . THR A 1 382 ? -22.323 13.333 6.540 1.00 94.31 382 THR A O 1
ATOM 3134 N N . ARG A 1 383 ? -23.518 14.525 8.018 1.00 95.38 383 ARG A N 1
ATOM 3135 C CA . ARG A 1 383 ? -24.670 14.717 7.118 1.00 95.38 383 ARG A CA 1
ATOM 3136 C C . ARG A 1 383 ? -24.288 15.428 5.826 1.00 95.38 383 ARG A C 1
ATOM 3138 O O . ARG A 1 383 ? -24.779 15.052 4.762 1.00 95.38 383 ARG A O 1
ATOM 3145 N N . ASP A 1 384 ? -23.429 16.439 5.891 1.00 94.50 384 ASP A N 1
ATOM 3146 C CA . ASP A 1 384 ? -22.990 17.179 4.706 1.00 94.50 384 ASP A CA 1
ATOM 3147 C C . ASP A 1 384 ? -22.173 16.301 3.751 1.00 94.50 384 ASP A C 1
ATOM 3149 O O . ASP A 1 384 ? -22.418 16.309 2.537 1.00 94.50 384 ASP A O 1
ATOM 3153 N N . ILE A 1 385 ? -21.252 15.493 4.286 1.00 92.94 385 ILE A N 1
ATOM 3154 C CA . ILE A 1 385 ? -20.469 14.533 3.497 1.00 92.94 385 ILE A CA 1
ATOM 3155 C C . ILE A 1 385 ? -21.390 13.464 2.898 1.00 92.94 385 ILE A C 1
ATOM 3157 O O . ILE A 1 385 ? -21.320 13.206 1.694 1.00 92.94 385 ILE A O 1
ATOM 3161 N N . THR A 1 386 ? -22.301 12.897 3.692 1.00 95.19 386 THR A N 1
ATOM 3162 C CA . THR A 1 386 ? -23.277 11.897 3.239 1.00 95.19 386 THR A CA 1
ATOM 3163 C C . THR A 1 386 ? -24.156 12.452 2.115 1.00 95.19 386 THR A C 1
ATOM 3165 O O . THR A 1 386 ? -24.256 11.851 1.049 1.00 95.19 386 THR A O 1
ATOM 3168 N N . ARG A 1 387 ? -24.704 13.666 2.253 1.00 95.50 387 ARG A N 1
ATOM 3169 C CA . ARG A 1 387 ? -25.499 14.320 1.194 1.00 95.50 387 ARG A CA 1
ATOM 3170 C C . ARG A 1 387 ? -24.702 14.573 -0.082 1.00 95.50 387 ARG A C 1
ATOM 3172 O O . ARG A 1 387 ? -25.230 14.402 -1.184 1.00 95.50 387 ARG A O 1
ATOM 3179 N N . ARG A 1 388 ? -23.441 15.000 0.047 1.00 95.31 388 ARG A N 1
ATOM 3180 C CA . ARG A 1 388 ? -22.532 15.190 -1.095 1.00 95.31 388 ARG A CA 1
ATOM 3181 C C . ARG A 1 388 ? -22.322 13.869 -1.837 1.00 95.31 388 ARG A C 1
ATOM 3183 O O . ARG A 1 388 ? -22.440 13.843 -3.063 1.00 95.31 388 ARG A O 1
ATOM 3190 N N . CYS A 1 389 ? -22.056 12.795 -1.100 1.00 92.94 389 CYS A N 1
ATOM 3191 C CA . CYS A 1 389 ? -21.818 11.464 -1.650 1.00 92.94 389 CYS A CA 1
ATOM 3192 C C . CYS A 1 389 ? -23.080 10.868 -2.289 1.00 92.94 389 CYS A C 1
ATOM 3194 O O . CYS A 1 389 ? -23.006 10.352 -3.401 1.00 92.94 389 CYS A O 1
ATOM 3196 N N . ASP A 1 390 ? -24.254 11.025 -1.674 1.00 93.50 390 ASP A N 1
ATOM 3197 C CA . ASP A 1 390 ? -25.519 10.526 -2.232 1.00 93.50 390 ASP A CA 1
ATOM 3198 C C . ASP A 1 390 ? -25.889 11.250 -3.529 1.00 93.50 390 ASP A C 1
ATOM 3200 O O . ASP A 1 390 ? -26.339 10.634 -4.497 1.00 93.50 390 ASP A O 1
ATOM 3204 N N . LYS A 1 391 ? -25.624 12.560 -3.601 1.00 93.94 391 LYS A N 1
ATOM 3205 C CA . LYS A 1 391 ? -25.784 13.312 -4.846 1.00 93.94 391 LYS A CA 1
ATOM 3206 C C . LYS A 1 391 ? -24.884 12.759 -5.955 1.00 93.94 391 LYS A C 1
ATOM 3208 O O . LYS A 1 391 ? -25.369 12.526 -7.059 1.00 93.94 391 LYS A O 1
ATOM 3213 N N . LEU A 1 392 ? -23.603 12.527 -5.661 1.00 91.88 392 LEU A N 1
ATOM 3214 C CA . LEU A 1 392 ? -22.656 11.939 -6.615 1.00 91.88 392 LEU A CA 1
ATOM 3215 C C . LEU A 1 392 ? -23.092 10.540 -7.059 1.00 91.88 392 LEU A C 1
ATOM 3217 O O . LEU A 1 392 ? -23.029 10.226 -8.247 1.00 91.88 392 LEU A O 1
ATOM 3221 N N . ARG A 1 393 ? -23.585 9.717 -6.131 1.00 91.00 393 ARG A N 1
ATOM 3222 C CA . ARG A 1 393 ? -24.123 8.388 -6.436 1.00 91.00 393 ARG A CA 1
ATOM 3223 C C . ARG A 1 393 ? -25.302 8.463 -7.394 1.00 91.00 393 ARG A C 1
ATOM 3225 O O . ARG A 1 393 ? -25.302 7.769 -8.403 1.00 91.00 393 ARG A O 1
ATOM 3232 N N . LYS A 1 394 ? -26.277 9.333 -7.123 1.00 92.31 394 LYS A N 1
ATOM 3233 C CA . LYS A 1 394 ? -27.444 9.545 -7.996 1.00 92.31 394 LYS A CA 1
ATOM 3234 C C . LYS A 1 394 ? -27.042 10.020 -9.391 1.00 92.31 394 LYS A C 1
ATOM 3236 O O . LYS A 1 394 ? -27.621 9.573 -10.375 1.00 92.31 394 LYS A O 1
ATOM 3241 N N . GLU A 1 395 ? -26.044 10.897 -9.486 1.00 92.88 395 GLU A N 1
ATOM 3242 C CA . GLU A 1 395 ? -25.502 11.350 -10.772 1.00 92.88 395 GLU A CA 1
ATOM 3243 C C . GLU A 1 395 ? -24.841 10.202 -11.550 1.00 92.88 395 GLU A C 1
ATOM 3245 O O . GLU A 1 395 ? -25.086 10.063 -12.749 1.00 92.88 395 GLU A O 1
ATOM 3250 N N . ARG A 1 396 ? -24.058 9.349 -10.875 1.00 91.38 396 ARG A N 1
ATOM 3251 C CA . ARG A 1 396 ? -23.451 8.152 -11.480 1.00 91.38 396 ARG A CA 1
ATOM 3252 C C . ARG A 1 396 ? -24.497 7.121 -11.901 1.00 91.38 396 ARG A C 1
ATOM 3254 O O . ARG A 1 396 ? -24.370 6.566 -12.985 1.00 91.38 396 ARG A O 1
ATOM 3261 N N . LEU A 1 397 ? -25.540 6.917 -11.097 1.00 90.38 397 LEU A N 1
ATOM 3262 C CA . LEU A 1 397 ? -26.640 5.997 -11.405 1.00 90.38 397 LEU A CA 1
ATOM 3263 C C . LEU A 1 397 ? -27.387 6.407 -12.657 1.00 90.38 397 LEU A C 1
ATOM 3265 O O . LEU A 1 397 ? -27.534 5.614 -13.577 1.00 90.38 397 LEU A O 1
ATOM 3269 N N . HIS A 1 398 ? -27.757 7.680 -12.728 1.00 92.19 398 HIS A N 1
ATOM 3270 C CA . HIS A 1 398 ? -28.420 8.228 -13.901 1.00 92.19 398 HIS A CA 1
ATOM 3271 C C . HIS A 1 398 ? -27.562 8.118 -15.167 1.00 92.19 398 HIS A C 1
ATOM 3273 O O . HIS A 1 398 ? -28.086 7.960 -16.267 1.00 92.19 398 HIS A O 1
ATOM 3279 N N . GLN A 1 399 ? -26.237 8.231 -15.036 1.00 92.69 399 GLN A N 1
ATOM 3280 C CA . GLN A 1 399 ? -25.328 8.045 -16.163 1.00 92.69 399 GLN A CA 1
ATOM 3281 C C . GLN A 1 399 ? -25.252 6.573 -16.587 1.00 92.69 399 GLN A C 1
ATOM 3283 O O . GLN A 1 399 ? -25.378 6.283 -17.771 1.00 92.69 399 GLN A O 1
ATOM 3288 N N . PHE A 1 400 ? -25.129 5.657 -15.626 1.00 90.62 400 PHE A N 1
ATOM 3289 C CA . PHE A 1 400 ? -25.112 4.219 -15.879 1.00 90.62 400 PHE A CA 1
ATOM 3290 C C . PHE A 1 400 ? -26.396 3.730 -16.568 1.00 90.62 400 PHE A C 1
ATOM 3292 O O . PHE A 1 400 ? -26.320 3.003 -17.553 1.00 90.62 400 PHE A O 1
ATOM 3299 N N . GLU A 1 401 ? -27.570 4.173 -16.108 1.00 91.94 401 GLU A N 1
ATOM 3300 C CA . GLU A 1 401 ? -28.863 3.829 -16.720 1.00 91.94 401 GLU A CA 1
ATOM 3301 C C . GLU A 1 401 ? -28.940 4.286 -18.184 1.00 91.94 401 GLU A C 1
ATOM 3303 O O . GLU A 1 401 ? -29.358 3.525 -19.055 1.00 91.94 401 GLU A O 1
ATOM 3308 N N . LYS A 1 402 ? -28.460 5.500 -18.484 1.00 94.31 402 LYS A N 1
ATOM 3309 C CA . LYS A 1 402 ? -28.390 6.004 -19.864 1.00 94.31 402 LYS A CA 1
ATOM 3310 C C . LYS A 1 402 ? -27.464 5.185 -20.750 1.00 94.31 402 LYS A C 1
ATOM 3312 O O . LYS A 1 402 ? -27.792 4.954 -21.912 1.00 94.31 402 LYS A O 1
ATOM 3317 N N . ASP A 1 403 ? -26.306 4.801 -20.224 1.00 91.50 403 ASP A N 1
ATOM 3318 C CA . ASP A 1 403 ? -25.325 4.021 -20.973 1.00 91.50 403 ASP A CA 1
ATOM 3319 C C . ASP A 1 403 ? -25.873 2.608 -21.249 1.00 91.50 403 ASP A C 1
ATOM 3321 O O . ASP A 1 403 ? -25.791 2.124 -22.378 1.00 91.50 403 ASP A O 1
ATOM 3325 N N . ALA A 1 404 ? -26.551 2.000 -20.269 1.00 91.00 404 ALA A N 1
ATOM 3326 C CA . ALA A 1 404 ? -27.226 0.712 -20.421 1.00 91.00 404 ALA A CA 1
ATOM 3327 C C . ALA A 1 404 ? -28.367 0.753 -21.455 1.00 91.00 404 ALA A C 1
ATOM 3329 O O . ALA A 1 404 ? -28.491 -0.159 -22.278 1.00 91.00 404 ALA A O 1
ATOM 3330 N N . ASP A 1 405 ? -29.178 1.814 -21.460 1.00 92.88 405 ASP A N 1
ATOM 3331 C CA . ASP A 1 405 ? -30.229 2.008 -22.464 1.00 92.88 405 ASP A CA 1
ATOM 3332 C C . ASP A 1 405 ? -29.640 2.184 -23.871 1.00 92.88 405 ASP A C 1
ATOM 3334 O O . ASP A 1 405 ? -30.111 1.558 -24.825 1.00 92.88 405 ASP A O 1
ATOM 3338 N N . ALA A 1 406 ? -28.565 2.968 -24.007 1.00 92.12 406 ALA A N 1
ATOM 3339 C CA . ALA A 1 406 ? -27.874 3.156 -25.280 1.00 92.12 406 ALA A CA 1
ATOM 3340 C C . ALA A 1 406 ? -27.279 1.841 -25.817 1.00 92.12 406 ALA A C 1
ATOM 3342 O O . ALA A 1 406 ? -27.382 1.549 -27.013 1.00 92.12 406 ALA A O 1
ATOM 3343 N N . ASP A 1 407 ? -26.694 1.017 -24.947 1.00 89.75 407 ASP A N 1
ATOM 3344 C CA . ASP A 1 407 ? -26.162 -0.293 -25.326 1.00 89.75 407 ASP A CA 1
ATOM 3345 C C . ASP A 1 407 ? -27.272 -1.281 -25.696 1.00 89.75 407 ASP A C 1
ATOM 3347 O O . ASP A 1 407 ? -27.146 -2.025 -26.676 1.00 89.75 407 ASP A O 1
ATOM 3351 N N . ARG A 1 408 ? -28.412 -1.236 -25.000 1.00 91.75 408 ARG A N 1
ATOM 3352 C CA . ARG A 1 408 ? -29.601 -2.019 -25.357 1.00 91.75 408 ARG A CA 1
ATOM 3353 C C . ARG A 1 408 ? -30.158 -1.615 -26.722 1.00 91.75 408 ARG A C 1
ATOM 3355 O O . ARG A 1 408 ? -30.531 -2.485 -27.511 1.00 91.75 408 ARG A O 1
ATOM 3362 N N . GLU A 1 409 ? -30.200 -0.322 -27.036 1.00 90.94 409 GLU A N 1
ATOM 3363 C CA . GLU A 1 409 ? -30.604 0.166 -28.358 1.00 90.94 409 GLU A CA 1
ATOM 3364 C C . GLU A 1 409 ? -29.649 -0.304 -29.459 1.00 90.94 409 GLU A C 1
ATOM 3366 O O . GLU A 1 409 ? -30.110 -0.791 -30.495 1.00 90.94 409 GLU A O 1
ATOM 3371 N N . ARG A 1 410 ? -28.331 -0.236 -29.227 1.00 89.25 410 ARG A N 1
ATOM 3372 C CA . ARG A 1 410 ? -27.323 -0.772 -30.158 1.00 89.25 410 ARG A CA 1
ATOM 3373 C C . ARG A 1 410 ? -27.520 -2.267 -30.379 1.00 89.25 410 ARG A C 1
ATOM 3375 O O . ARG A 1 410 ? -27.582 -2.710 -31.524 1.00 89.25 410 ARG A O 1
ATOM 3382 N N . PHE A 1 411 ? -27.693 -3.043 -29.312 1.00 86.12 411 PHE A N 1
ATOM 3383 C CA . PHE A 1 411 ? -27.935 -4.482 -29.408 1.00 86.12 411 PHE A CA 1
ATOM 3384 C C . PHE A 1 411 ? -29.217 -4.807 -30.193 1.00 86.12 411 PHE A C 1
ATOM 3386 O O . PHE A 1 411 ? -29.226 -5.700 -31.044 1.00 86.12 411 PHE A O 1
ATOM 3393 N N . ASN A 1 412 ? -30.288 -4.036 -29.988 1.00 85.44 412 ASN A N 1
ATOM 3394 C CA . ASN A 1 412 ? -31.531 -4.169 -30.752 1.00 85.44 412 ASN A CA 1
ATOM 3395 C C . ASN A 1 412 ? -31.359 -3.813 -32.239 1.00 85.44 412 ASN A C 1
ATOM 3397 O O . ASN A 1 412 ? -32.033 -4.391 -33.092 1.00 85.44 412 ASN A O 1
ATOM 3401 N N . GLN A 1 413 ? -30.459 -2.886 -32.581 1.00 84.44 413 GLN A N 1
ATOM 3402 C CA . GLN A 1 413 ? -30.121 -2.591 -33.978 1.00 84.44 413 GLN A CA 1
ATOM 3403 C C . GLN A 1 413 ? -29.362 -3.747 -34.644 1.00 84.44 413 GLN A C 1
ATOM 3405 O O . GLN A 1 413 ? -29.610 -4.025 -35.815 1.00 84.44 413 GLN A O 1
ATOM 3410 N N . PHE A 1 414 ? -28.494 -4.451 -33.910 1.00 76.81 414 PHE A N 1
ATOM 3411 C CA . PHE A 1 414 ? -27.783 -5.632 -34.419 1.00 76.81 414 PHE A CA 1
ATOM 3412 C C . PHE A 1 414 ? -28.672 -6.872 -34.554 1.00 76.81 414 PHE A C 1
ATOM 3414 O O . PHE A 1 414 ? -28.450 -7.692 -35.442 1.00 76.81 414 PHE A O 1
ATOM 3421 N N . THR A 1 415 ? -29.671 -7.021 -33.683 1.00 77.38 415 THR A N 1
ATOM 3422 C CA . THR A 1 415 ? -30.540 -8.209 -33.645 1.00 77.38 415 THR A CA 1
ATOM 3423 C C . THR A 1 415 ? -31.806 -8.086 -34.481 1.00 77.38 415 THR A C 1
ATOM 3425 O O . THR A 1 415 ? -32.433 -9.108 -34.755 1.00 77.38 415 THR A O 1
ATOM 3428 N N . LYS A 1 416 ? -32.182 -6.887 -34.949 1.00 70.12 416 LYS A N 1
ATOM 3429 C CA . LYS A 1 416 ? -33.211 -6.767 -35.989 1.00 70.12 416 LYS A CA 1
ATOM 3430 C C . LYS A 1 416 ? -32.670 -7.406 -37.273 1.00 70.12 416 LYS A C 1
ATOM 3432 O O . LYS A 1 416 ? -31.747 -6.841 -37.864 1.00 70.12 416 LYS A O 1
ATOM 3437 N N . PRO A 1 417 ? -33.211 -8.556 -37.729 1.00 54.94 417 PRO A N 1
ATOM 3438 C CA . PRO A 1 417 ? -32.775 -9.143 -38.984 1.00 54.94 417 PRO A CA 1
ATOM 3439 C C . PRO A 1 417 ? -32.984 -8.093 -40.069 1.00 54.94 417 PRO A C 1
ATOM 3441 O O . PRO A 1 417 ? -34.088 -7.557 -40.210 1.00 54.94 417 PRO A O 1
ATOM 3444 N N . LYS A 1 418 ? -31.924 -7.771 -40.818 1.00 56.38 418 LYS A N 1
ATOM 3445 C CA . LYS A 1 418 ? -32.076 -7.046 -42.076 1.00 56.38 418 LYS A CA 1
ATOM 3446 C C . LYS A 1 418 ? -32.994 -7.906 -42.937 1.00 56.38 418 LYS A C 1
ATOM 3448 O O . LYS A 1 418 ? -32.547 -8.882 -43.530 1.00 56.38 418 LYS A O 1
ATOM 3453 N N . GLN A 1 419 ? -34.281 -7.571 -42.977 1.00 51.34 419 GLN A N 1
ATOM 3454 C CA . GLN A 1 419 ? -35.133 -7.971 -44.081 1.00 51.34 419 GLN A CA 1
ATOM 3455 C C . GLN A 1 419 ? -34.545 -7.277 -45.306 1.00 51.34 419 GLN A C 1
ATOM 3457 O O . GLN A 1 419 ? -34.915 -6.154 -45.644 1.00 51.34 419 GLN A O 1
ATOM 3462 N N . GLU A 1 420 ? -33.570 -7.922 -45.944 1.00 49.22 420 GLU A N 1
ATOM 3463 C CA . GLU A 1 420 ? -33.344 -7.706 -47.358 1.00 49.22 420 GLU A CA 1
ATOM 3464 C C . GLU A 1 420 ? -34.643 -8.127 -48.027 1.00 49.22 420 GLU A C 1
ATOM 3466 O O . GLU A 1 420 ? -34.917 -9.305 -48.252 1.00 49.22 420 GLU A O 1
ATOM 3471 N N . VAL A 1 421 ? -35.502 -7.140 -48.274 1.00 52.94 421 VAL A N 1
ATOM 3472 C CA . VAL A 1 421 ? -36.553 -7.274 -49.265 1.00 52.94 421 VAL A CA 1
ATOM 3473 C C . VAL A 1 421 ? -35.810 -7.453 -50.580 1.00 52.94 421 VAL A C 1
ATOM 3475 O O . VAL A 1 421 ? -35.485 -6.485 -51.264 1.00 52.94 421 VAL A O 1
ATOM 3478 N N . VAL A 1 422 ? -35.480 -8.702 -50.905 1.00 49.59 422 VAL A N 1
ATOM 3479 C CA . VAL A 1 422 ? -35.109 -9.090 -52.256 1.00 49.59 422 VAL A CA 1
ATOM 3480 C C . VAL A 1 422 ? -36.353 -8.804 -53.083 1.00 49.59 422 VAL A C 1
ATOM 3482 O O . VAL A 1 422 ? -37.284 -9.606 -53.148 1.00 49.59 422 VAL A O 1
ATOM 3485 N N . LYS A 1 423 ? -36.416 -7.604 -53.669 1.00 49.91 423 LYS A N 1
ATOM 3486 C CA . LYS A 1 423 ? -37.307 -7.350 -54.792 1.00 49.91 423 LYS A CA 1
ATOM 3487 C C . LYS A 1 423 ? -36.825 -8.277 -55.896 1.00 49.91 423 LYS A C 1
ATOM 3489 O O . LYS A 1 423 ? -35.892 -7.952 -56.623 1.00 49.91 423 LYS A O 1
ATOM 3494 N N . HIS A 1 424 ? -37.442 -9.448 -56.003 1.00 44.25 424 HIS A N 1
ATOM 3495 C CA . HIS A 1 424 ? -37.449 -10.165 -57.262 1.00 44.25 424 HIS A CA 1
ATOM 3496 C C . HIS A 1 424 ? -38.182 -9.267 -58.261 1.00 44.25 424 HIS A C 1
ATOM 3498 O O . HIS A 1 424 ? -39.406 -9.292 -58.365 1.00 44.25 424 HIS A O 1
ATOM 3504 N N . GLU A 1 425 ? -37.429 -8.427 -58.970 1.00 44.53 425 GLU A N 1
ATOM 3505 C CA . GLU A 1 425 ? -37.868 -7.886 -60.248 1.00 44.53 425 GLU A CA 1
ATOM 3506 C C . GLU A 1 425 ? -37.942 -9.069 -61.212 1.00 44.53 425 GLU A C 1
ATOM 3508 O O . GLU A 1 425 ? -37.009 -9.386 -61.947 1.00 44.53 425 GLU A O 1
ATOM 3513 N N . HIS A 1 426 ? -39.059 -9.793 -61.165 1.00 42.69 426 HIS A N 1
ATOM 3514 C CA . HIS A 1 426 ? -39.423 -10.647 -62.272 1.00 42.69 426 HIS A CA 1
ATOM 3515 C C . HIS A 1 426 ? -39.724 -9.728 -63.455 1.00 42.69 426 HIS A C 1
ATOM 3517 O O . HIS A 1 426 ? -40.772 -9.084 -63.516 1.00 42.69 426 HIS A O 1
ATOM 3523 N N . ALA A 1 427 ? -38.779 -9.658 -64.392 1.00 46.97 427 ALA A N 1
ATOM 3524 C CA . ALA A 1 427 ? -39.017 -9.161 -65.735 1.00 46.97 427 ALA A CA 1
ATOM 3525 C C . ALA A 1 427 ? -40.031 -10.094 -66.416 1.00 46.97 427 ALA A C 1
ATOM 3527 O O . ALA A 1 427 ? -39.676 -11.036 -67.120 1.00 46.97 427 ALA A O 1
ATOM 3528 N N . HIS A 1 428 ? -41.315 -9.869 -66.151 1.00 41.12 428 HIS A N 1
ATOM 3529 C CA . HIS A 1 428 ? -42.394 -10.512 -66.880 1.00 41.12 428 HIS A CA 1
ATOM 3530 C C . HIS A 1 428 ? -42.550 -9.808 -68.229 1.00 41.12 428 HIS A C 1
ATOM 3532 O O . HIS A 1 428 ? -43.299 -8.846 -68.372 1.00 41.12 428 HIS A O 1
ATOM 3538 N N . THR A 1 429 ? -41.854 -10.314 -69.245 1.00 45.75 429 THR A N 1
ATOM 3539 C CA . THR A 1 429 ? -42.188 -10.090 -70.655 1.00 45.75 429 THR A CA 1
ATOM 3540 C C . THR A 1 429 ? -43.384 -10.957 -71.042 1.00 45.75 429 THR A C 1
ATOM 3542 O O . THR A 1 429 ? -43.267 -11.881 -71.839 1.00 45.75 429 THR A O 1
ATOM 3545 N N . HIS A 1 430 ? -44.554 -10.671 -70.473 1.00 41.88 430 HIS A N 1
ATOM 3546 C CA . HIS A 1 430 ? -45.816 -11.186 -70.995 1.00 41.88 430 HIS A CA 1
ATOM 3547 C C . HIS A 1 430 ? -46.857 -10.072 -71.010 1.00 41.88 430 HIS A C 1
ATOM 3549 O O . HIS A 1 430 ? -47.360 -9.644 -69.973 1.00 41.88 430 HIS A O 1
ATOM 3555 N N . GLU A 1 431 ? -47.172 -9.612 -72.222 1.00 42.22 431 GLU A N 1
ATOM 3556 C CA . GLU A 1 431 ? -48.365 -8.826 -72.503 1.00 42.22 431 GLU A CA 1
ATOM 3557 C C . GLU A 1 431 ? -49.602 -9.649 -72.126 1.00 42.22 431 GLU A C 1
ATOM 3559 O O . GLU A 1 431 ? -49.978 -10.586 -72.828 1.00 42.22 431 GLU A O 1
ATOM 3564 N N . PHE A 1 432 ? -50.263 -9.275 -71.034 1.00 38.25 432 PHE A N 1
ATOM 3565 C CA . PHE A 1 432 ? -51.650 -9.650 -70.790 1.00 38.25 432 PHE A CA 1
ATOM 3566 C C . PHE A 1 432 ? -52.532 -8.429 -71.033 1.00 38.25 432 PHE A C 1
ATOM 3568 O O . PHE A 1 432 ? -52.548 -7.469 -70.264 1.00 38.25 432 PHE A O 1
ATOM 3575 N N . LYS A 1 433 ? -53.261 -8.473 -72.150 1.00 36.97 433 LYS A N 1
ATOM 3576 C CA . LYS A 1 433 ? -54.372 -7.570 -72.436 1.00 36.97 433 LYS A CA 1
ATOM 3577 C C . LYS A 1 433 ? -55.612 -8.022 -71.663 1.00 36.97 433 LYS A C 1
ATOM 3579 O O . LYS A 1 433 ? -55.999 -9.182 -71.747 1.00 36.97 433 LYS A O 1
ATOM 3584 N N . ASN A 1 434 ? -56.261 -7.027 -71.058 1.00 35.56 434 ASN A N 1
ATOM 3585 C CA . ASN A 1 434 ? -57.638 -6.971 -70.552 1.00 35.56 434 ASN A CA 1
ATOM 3586 C C . ASN A 1 434 ? -57.954 -7.740 -69.260 1.00 35.56 434 ASN A C 1
ATOM 3588 O O . ASN A 1 434 ? -58.002 -8.961 -69.243 1.00 35.56 434 ASN A O 1
ATOM 3592 N N . SER A 1 435 ? -58.403 -7.022 -68.226 1.00 40.34 435 SER A N 1
ATOM 3593 C CA . SER A 1 435 ? -59.832 -6.693 -68.065 1.00 40.34 435 SER A CA 1
ATOM 3594 C C . SER A 1 435 ? -60.115 -6.121 -66.666 1.00 40.34 435 SER A C 1
ATOM 3596 O O . SER A 1 435 ? -59.980 -6.832 -65.684 1.00 40.34 435 SER A O 1
ATOM 3598 N N . ALA A 1 436 ? -60.557 -4.858 -66.646 1.00 37.97 436 ALA A N 1
ATOM 3599 C CA . ALA A 1 436 ? -61.513 -4.216 -65.729 1.00 37.97 436 ALA A CA 1
ATOM 3600 C C . ALA A 1 436 ? -61.342 -4.255 -64.187 1.00 37.97 436 ALA A C 1
ATOM 3602 O O . ALA A 1 436 ? -61.220 -5.308 -63.579 1.00 37.97 436 ALA A O 1
ATOM 3603 N N . GLN A 1 437 ? -61.595 -3.065 -63.603 1.00 38.38 437 GLN A N 1
ATOM 3604 C CA . GLN A 1 437 ? -62.155 -2.796 -62.259 1.00 38.38 437 GLN A CA 1
ATOM 3605 C C . GLN A 1 437 ? -61.201 -3.040 -61.064 1.00 38.38 437 GLN A C 1
ATOM 3607 O O . GLN A 1 437 ? -60.705 -4.133 -60.880 1.00 38.38 437 GLN A O 1
ATOM 3612 N N . GLU A 1 438 ? -60.843 -2.087 -60.193 1.00 37.81 438 GLU A N 1
ATOM 3613 C CA . GLU A 1 438 ? -61.568 -0.937 -59.643 1.00 37.81 438 GLU A CA 1
ATOM 3614 C C . GLU A 1 438 ? -60.616 0.142 -59.067 1.00 37.81 438 GLU A C 1
ATOM 3616 O O . GLU A 1 438 ? -59.623 -0.159 -58.417 1.00 37.81 438 GLU A O 1
ATOM 3621 N N . LYS A 1 439 ? -60.994 1.401 -59.331 1.00 43.09 439 LYS A N 1
ATOM 3622 C CA . LYS A 1 439 ? -60.787 2.688 -58.625 1.00 43.09 439 LYS A CA 1
ATOM 3623 C C . LYS A 1 439 ? -59.501 2.951 -57.799 1.00 43.09 439 LYS A C 1
ATOM 3625 O O . LYS A 1 439 ? -59.302 2.335 -56.756 1.00 43.09 439 LYS A O 1
ATOM 3630 N N . PRO A 1 440 ? -58.742 4.020 -58.125 1.00 39.66 440 PRO A N 1
ATOM 3631 C CA . PRO A 1 440 ? -57.778 4.602 -57.195 1.00 39.66 440 PRO A CA 1
ATOM 3632 C C . PRO A 1 440 ? -58.502 5.376 -56.082 1.00 39.66 440 PRO A C 1
ATOM 3634 O O . PRO A 1 440 ? -59.338 6.240 -56.352 1.00 39.66 440 PRO A O 1
ATOM 3637 N N . ILE A 1 441 ? -58.172 5.067 -54.827 1.00 38.03 441 ILE A N 1
ATOM 3638 C CA . ILE A 1 441 ? -58.500 5.917 -53.681 1.00 38.03 441 ILE A CA 1
ATOM 3639 C C . ILE A 1 441 ? -57.436 7.009 -53.609 1.00 38.03 441 ILE A C 1
ATOM 3641 O O . ILE A 1 441 ? -56.260 6.752 -53.357 1.00 38.03 441 ILE A O 1
ATOM 3645 N N . ASP A 1 442 ? -57.898 8.224 -53.861 1.00 36.75 442 ASP A N 1
ATOM 3646 C CA . ASP A 1 442 ? -57.176 9.480 -53.757 1.00 36.75 442 ASP A CA 1
ATOM 3647 C C . ASP A 1 442 ? -57.131 9.895 -52.274 1.00 36.75 442 ASP A C 1
ATOM 3649 O O . ASP A 1 442 ? -58.122 10.372 -51.719 1.00 36.75 442 ASP A O 1
ATOM 3653 N N . LEU A 1 443 ? -56.005 9.652 -51.593 1.00 40.62 443 LEU A N 1
ATOM 3654 C CA . LEU A 1 443 ? -55.734 10.218 -50.266 1.00 40.62 443 LEU A CA 1
ATOM 3655 C C . LEU A 1 443 ? -54.826 11.432 -50.418 1.00 40.62 443 LEU A C 1
ATOM 3657 O O . LEU A 1 443 ? -53.614 11.403 -50.220 1.00 40.62 443 LEU A O 1
ATOM 3661 N N . ASN A 1 444 ? -55.500 12.515 -50.768 1.00 33.78 444 ASN A N 1
ATOM 3662 C CA . ASN A 1 444 ? -55.035 13.881 -50.697 1.00 33.78 444 ASN A CA 1
ATOM 3663 C C . ASN A 1 444 ? -54.802 14.252 -49.216 1.00 33.78 444 ASN A C 1
ATOM 3665 O O . ASN A 1 444 ? -55.747 14.543 -48.484 1.00 33.78 444 ASN A O 1
ATOM 3669 N N . LEU A 1 445 ? -53.547 14.247 -48.762 1.00 38.69 445 LEU A N 1
ATOM 3670 C CA . LEU A 1 445 ? -53.124 14.962 -47.555 1.00 38.69 445 LEU A CA 1
ATOM 3671 C C . LEU A 1 445 ? -52.183 16.089 -47.977 1.00 38.69 445 LEU A C 1
ATOM 3673 O O . LEU A 1 445 ? -50.960 15.970 -47.974 1.00 38.69 445 LEU A O 1
ATOM 3677 N N . ASN A 1 446 ? -52.807 17.202 -48.361 1.00 34.41 446 ASN A N 1
ATOM 3678 C CA . ASN A 1 446 ? -52.166 18.505 -48.423 1.00 34.41 446 ASN A CA 1
ATOM 3679 C C . ASN A 1 446 ? -51.797 18.944 -47.000 1.00 34.41 446 ASN A C 1
ATOM 3681 O O . ASN A 1 446 ? -52.587 19.603 -46.328 1.00 34.41 446 ASN A O 1
ATOM 3685 N N . GLU A 1 447 ? -50.578 18.640 -46.560 1.00 35.78 447 GLU A N 1
ATOM 3686 C CA . GLU A 1 447 ? -49.898 19.506 -45.601 1.00 35.78 447 GLU A CA 1
ATOM 3687 C C . GLU A 1 447 ? -48.991 20.467 -46.364 1.00 35.78 447 GLU A C 1
ATOM 3689 O O . GLU A 1 447 ? -47.951 20.120 -46.926 1.00 35.78 447 GLU A O 1
ATOM 3694 N N . VAL A 1 448 ? -49.450 21.714 -46.393 1.00 35.12 448 VAL A N 1
ATOM 3695 C CA . VAL A 1 448 ? -48.751 22.892 -46.889 1.00 35.12 448 VAL A CA 1
ATOM 3696 C C . VAL A 1 448 ? -47.439 23.046 -46.114 1.00 35.12 448 VAL A C 1
ATOM 3698 O O . VAL A 1 448 ? -47.390 23.680 -45.059 1.00 35.12 448 VAL A O 1
ATOM 3701 N N . LYS A 1 449 ? -46.342 22.498 -46.646 1.00 34.59 449 LYS A N 1
ATOM 3702 C CA . LYS A 1 449 ? -44.995 22.908 -46.242 1.00 34.59 449 LYS A CA 1
ATOM 3703 C C . LYS A 1 449 ? -44.777 24.340 -46.720 1.00 34.59 449 LYS A C 1
ATOM 3705 O O . LYS A 1 449 ? -44.428 24.583 -47.871 1.00 34.59 449 LYS A O 1
ATOM 3710 N N . LYS A 1 450 ? -44.952 25.300 -45.810 1.00 33.03 450 LYS A N 1
ATOM 3711 C CA . LYS A 1 450 ? -44.266 26.591 -45.906 1.00 33.03 450 LYS A CA 1
ATOM 3712 C C . LYS A 1 450 ? -42.767 26.296 -45.881 1.00 33.03 450 LYS A C 1
ATOM 3714 O O . LYS A 1 450 ? -42.209 26.023 -44.823 1.00 33.03 450 LYS A O 1
ATOM 3719 N N . SER A 1 451 ? -42.125 26.321 -47.043 1.00 32.94 451 SER A N 1
ATOM 3720 C CA . SER A 1 451 ? -40.675 26.436 -47.132 1.00 32.94 451 SER A CA 1
ATOM 3721 C C . SER A 1 451 ? -40.294 27.823 -46.622 1.00 32.94 451 SER A C 1
ATOM 3723 O O . SER A 1 451 ? -40.299 28.805 -47.368 1.00 32.94 451 SER A O 1
ATOM 3725 N N . SER A 1 452 ? -40.020 27.920 -45.325 1.00 35.12 452 SER A N 1
ATOM 3726 C CA . SER A 1 452 ? -39.183 28.990 -44.797 1.00 35.12 452 SER A CA 1
ATOM 3727 C C . SER A 1 452 ? -37.852 28.926 -45.553 1.00 35.12 452 SER A C 1
ATOM 3729 O O . SER A 1 452 ? -37.328 27.820 -45.708 1.00 35.12 452 SER A O 1
ATOM 3731 N N . PRO A 1 453 ? -37.303 30.043 -46.052 1.00 35.97 453 PRO A N 1
ATOM 3732 C CA . PRO A 1 453 ? -35.966 30.016 -46.621 1.00 35.97 453 PRO A CA 1
ATOM 3733 C C . PRO A 1 453 ? -35.018 29.525 -45.525 1.00 35.97 453 PRO A C 1
ATOM 3735 O O . PRO A 1 453 ? -34.993 30.107 -44.439 1.00 35.97 453 PRO A O 1
ATOM 3738 N N . GLU A 1 454 ? -34.295 28.433 -45.783 1.00 43.19 454 GLU A N 1
ATOM 3739 C CA . GLU A 1 454 ? -33.170 28.007 -44.952 1.00 43.19 454 GLU A CA 1
ATOM 3740 C C . GLU A 1 454 ? -32.182 29.175 -44.916 1.00 43.19 454 GLU A C 1
ATOM 3742 O O . GLU A 1 454 ? -31.412 29.411 -45.847 1.00 43.19 454 GLU A O 1
ATOM 3747 N N . GLN A 1 455 ? -32.264 29.979 -43.858 1.00 46.56 455 GLN A N 1
ATOM 3748 C CA . GLN A 1 455 ? -31.232 30.946 -43.545 1.00 46.56 455 GLN A CA 1
ATOM 3749 C C . GLN A 1 455 ? -29.996 30.124 -43.208 1.00 46.56 455 GLN A C 1
ATOM 3751 O O . GLN A 1 455 ? -29.974 29.425 -42.195 1.00 46.56 455 GLN A O 1
ATOM 3756 N N . ALA A 1 456 ? -29.002 30.162 -44.095 1.00 50.81 456 ALA A N 1
ATOM 3757 C CA . ALA A 1 456 ? -27.719 29.519 -43.870 1.00 50.81 456 ALA A CA 1
ATOM 3758 C C . ALA A 1 456 ? -27.189 29.965 -42.501 1.00 50.81 456 ALA A C 1
ATOM 3760 O O . ALA A 1 456 ? -26.928 31.153 -42.284 1.00 50.81 456 ALA A O 1
ATOM 3761 N N . LYS A 1 457 ? -27.103 29.023 -41.556 1.00 50.44 457 LYS A N 1
ATOM 3762 C CA . LYS A 1 457 ? -26.615 29.314 -40.210 1.00 50.44 457 LYS A CA 1
ATOM 3763 C C . LYS A 1 457 ? -25.167 29.761 -40.302 1.00 50.44 457 LYS A C 1
ATOM 3765 O O . LYS A 1 457 ? -24.368 29.196 -41.046 1.00 50.44 457 LYS A O 1
ATOM 3770 N N . THR A 1 458 ? -24.832 30.798 -39.547 1.00 55.09 458 THR A N 1
ATOM 3771 C CA . THR A 1 458 ? -23.466 31.317 -39.566 1.00 55.09 458 THR A CA 1
ATOM 3772 C C . THR A 1 458 ? -22.609 30.441 -38.648 1.00 55.09 458 THR A C 1
ATOM 3774 O O . THR A 1 458 ? -22.931 30.298 -37.468 1.00 55.09 458 THR A O 1
ATOM 3777 N N . GLU A 1 459 ? -21.545 29.835 -39.182 1.00 55.78 459 GLU A N 1
ATOM 3778 C CA . GLU A 1 459 ? -20.665 28.944 -38.413 1.00 55.78 459 GLU A CA 1
ATOM 3779 C C . GLU A 1 459 ? -19.665 29.742 -37.560 1.00 55.78 459 GLU A C 1
ATOM 3781 O O . GLU A 1 459 ? -18.837 30.493 -38.085 1.00 55.78 459 GLU A O 1
ATOM 3786 N N . LEU A 1 460 ? -19.733 29.567 -36.239 1.00 50.00 460 LEU A N 1
ATOM 3787 C CA . LEU A 1 460 ? -18.852 30.195 -35.248 1.00 50.00 460 LEU A CA 1
ATOM 3788 C C . LEU A 1 460 ? -17.827 29.177 -34.729 1.00 50.00 460 LEU A C 1
ATOM 3790 O O . LEU A 1 460 ? -18.182 28.064 -34.340 1.00 50.00 460 LEU A O 1
ATOM 3794 N N . VAL A 1 461 ? -16.556 29.577 -34.679 1.00 52.38 461 VAL A N 1
ATOM 3795 C CA . VAL A 1 461 ? -15.444 28.775 -34.152 1.00 52.38 461 VAL A CA 1
ATOM 3796 C C . VAL A 1 461 ? -14.921 29.409 -32.871 1.00 52.38 461 VAL A C 1
ATOM 3798 O O . VAL A 1 461 ? -14.639 30.609 -32.829 1.00 52.38 461 VAL A O 1
ATOM 3801 N N . VAL A 1 462 ? -14.777 28.591 -31.828 1.00 52.56 462 VAL A N 1
ATOM 3802 C CA . VAL A 1 462 ? -14.206 29.003 -30.541 1.00 52.56 462 VAL A CA 1
ATOM 3803 C C . VAL A 1 462 ? -12.831 28.361 -30.372 1.00 52.56 462 VAL A C 1
ATOM 3805 O O . VAL A 1 462 ? -12.719 27.145 -30.220 1.00 52.56 462 VAL A O 1
ATOM 3808 N N . ASP A 1 463 ? -11.786 29.190 -30.399 1.00 55.09 463 ASP A N 1
ATOM 3809 C CA . ASP A 1 463 ? -10.380 28.781 -30.346 1.00 55.09 463 ASP A CA 1
ATOM 3810 C C . ASP A 1 463 ? -9.685 29.384 -29.113 1.00 55.09 463 ASP A C 1
ATOM 3812 O O . ASP A 1 463 ? -9.779 30.584 -28.841 1.00 55.09 463 ASP A O 1
ATOM 3816 N N . LYS A 1 464 ? -8.955 28.552 -28.360 1.00 48.88 464 LYS A N 1
ATOM 3817 C CA . LYS A 1 464 ? -8.311 28.949 -27.096 1.00 48.88 464 LYS A CA 1
ATOM 3818 C C . LYS A 1 464 ? -7.236 30.029 -27.265 1.00 48.88 464 LYS A C 1
ATOM 3820 O O . LYS A 1 464 ? -7.013 30.807 -26.341 1.00 48.88 464 LYS A O 1
ATOM 3825 N N . GLN A 1 465 ? -6.548 30.064 -28.404 1.00 49.16 465 GLN A N 1
ATOM 3826 C CA . GLN A 1 465 ? -5.480 31.027 -28.682 1.00 49.16 465 GLN A CA 1
ATOM 3827 C C . GLN A 1 465 ? -5.989 32.240 -29.465 1.00 49.16 465 GLN A C 1
ATOM 3829 O O . GLN A 1 465 ? -5.470 33.341 -29.283 1.00 49.16 465 GLN A O 1
ATOM 3834 N N . LYS A 1 466 ? -6.999 32.051 -30.323 1.00 48.38 466 LYS A N 1
ATOM 3835 C CA . LYS A 1 466 ? -7.462 33.076 -31.274 1.00 48.38 466 LYS A CA 1
ATOM 3836 C C . LYS A 1 466 ? -8.779 33.759 -30.891 1.00 48.38 466 LYS A C 1
ATOM 3838 O O . LYS A 1 466 ? -9.101 34.790 -31.475 1.00 48.38 466 LYS A O 1
ATOM 3843 N N . GLY A 1 467 ? -9.509 33.247 -29.901 1.00 56.41 467 GLY A N 1
ATOM 3844 C CA . GLY A 1 467 ? -10.811 33.778 -29.491 1.00 56.41 467 GLY A CA 1
ATOM 3845 C C . GLY A 1 467 ? -11.965 33.234 -30.339 1.00 56.41 467 GLY A C 1
ATOM 3846 O O . GLY A 1 467 ? -11.879 32.138 -30.890 1.00 56.41 467 GLY A O 1
ATOM 3847 N N . ILE A 1 468 ? -13.066 33.985 -30.412 1.00 55.72 468 ILE A N 1
ATOM 3848 C CA . ILE A 1 468 ? -14.268 33.604 -31.168 1.00 55.72 468 ILE A CA 1
ATOM 3849 C C . ILE A 1 468 ? -14.242 34.297 -32.534 1.00 55.72 468 ILE A C 1
ATOM 3851 O O . ILE A 1 468 ? -13.998 35.504 -32.610 1.00 55.72 468 ILE A O 1
ATOM 3855 N N . TYR A 1 469 ? -14.502 33.553 -33.607 1.00 63.81 469 TYR A N 1
ATOM 3856 C CA . TYR A 1 469 ? -14.561 34.093 -34.968 1.00 63.81 469 TYR A CA 1
ATOM 3857 C C . TYR A 1 469 ? -15.512 33.300 -35.863 1.00 63.81 469 TYR A C 1
ATOM 3859 O O . TYR A 1 469 ? -15.894 32.174 -35.547 1.00 63.81 469 TYR A O 1
ATOM 3867 N N . LEU A 1 470 ? -15.908 33.891 -36.991 1.00 64.69 470 LEU A N 1
ATOM 3868 C CA . LEU A 1 470 ? -16.726 33.211 -37.993 1.00 64.69 470 LEU A CA 1
ATOM 3869 C C . LEU A 1 470 ? -15.841 32.314 -38.857 1.00 64.69 470 LEU A C 1
ATOM 3871 O O . LEU A 1 470 ? -14.842 32.774 -39.405 1.00 64.69 470 LEU A O 1
ATOM 3875 N N . LYS A 1 471 ? -16.219 31.047 -39.033 1.00 68.00 471 LYS A N 1
ATOM 3876 C CA . LYS A 1 471 ? -15.434 30.069 -39.804 1.00 68.00 471 LYS A CA 1
ATOM 3877 C C . LYS A 1 471 ? -15.168 30.529 -41.240 1.00 68.00 471 LYS A C 1
ATOM 3879 O O . LYS A 1 471 ? -14.079 30.318 -41.766 1.00 68.00 471 LYS A O 1
ATOM 3884 N N . ASN A 1 472 ? -16.155 31.197 -41.836 1.00 65.81 472 ASN A N 1
ATOM 3885 C CA . ASN A 1 472 ? -16.120 31.653 -43.226 1.00 65.81 472 ASN A CA 1
ATOM 3886 C C . ASN A 1 472 ? -15.463 33.035 -43.390 1.00 65.81 472 ASN A C 1
ATOM 3888 O O . ASN A 1 472 ? -15.196 33.450 -44.513 1.00 65.81 472 ASN A O 1
ATOM 3892 N N . ASP A 1 473 ? -15.196 33.742 -42.288 1.00 62.81 473 ASP A N 1
ATOM 3893 C CA . ASP A 1 473 ? -14.468 35.012 -42.287 1.00 62.81 473 ASP A CA 1
ATOM 3894 C C . ASP A 1 473 ? -13.618 35.141 -41.006 1.00 62.81 473 ASP A C 1
ATOM 3896 O O . ASP A 1 473 ? -13.979 35.872 -40.076 1.00 62.81 473 ASP A O 1
ATOM 3900 N N . PRO A 1 474 ? -12.468 34.438 -40.933 1.00 56.06 474 PRO A N 1
ATOM 3901 C CA . PRO A 1 474 ? -11.588 34.463 -39.762 1.00 56.06 474 PRO A CA 1
ATOM 3902 C C . PRO A 1 474 ? -10.970 35.842 -39.490 1.00 56.06 474 PRO A C 1
ATOM 3904 O O . PRO A 1 474 ? -10.378 36.053 -38.432 1.00 56.06 474 PRO A O 1
ATOM 3907 N N . SER A 1 475 ? -11.076 36.776 -40.446 1.00 52.88 475 SER A N 1
ATOM 3908 C CA . SER A 1 475 ? -10.583 38.149 -40.318 1.00 52.88 475 SER A CA 1
ATOM 3909 C C . SER A 1 475 ? -11.500 39.018 -39.453 1.00 52.88 475 SER A C 1
ATOM 3911 O O . SER A 1 475 ? -11.015 39.912 -38.753 1.00 52.88 475 SER A O 1
ATOM 3913 N N . LYS A 1 476 ? -12.799 38.680 -39.387 1.00 51.66 476 LYS A N 1
ATOM 3914 C CA . LYS A 1 476 ? -13.724 39.128 -38.335 1.00 51.66 476 LYS A CA 1
ATOM 3915 C C . LYS A 1 476 ? -13.461 38.349 -37.052 1.00 51.66 476 LYS A C 1
ATOM 3917 O O . LYS A 1 476 ? -14.298 37.615 -36.526 1.00 51.66 476 LYS A O 1
ATOM 3922 N N . LEU A 1 477 ? -12.243 38.519 -36.559 1.00 44.16 477 LEU A N 1
ATOM 3923 C CA . LEU A 1 477 ? -11.844 38.067 -35.248 1.00 44.16 477 LEU A CA 1
ATOM 3924 C C . LEU A 1 477 ? -12.481 39.031 -34.249 1.00 44.16 477 LEU A C 1
ATOM 3926 O O . LEU A 1 477 ? -12.191 40.231 -34.279 1.00 44.16 477 LEU A O 1
ATOM 3930 N N . TYR A 1 478 ? -13.315 38.526 -33.342 1.00 53.91 478 TYR A N 1
ATOM 3931 C CA . TYR A 1 478 ? -13.739 39.303 -32.180 1.00 53.91 478 TYR A CA 1
ATOM 3932 C C . TYR A 1 478 ? -12.544 39.375 -31.214 1.00 53.91 478 TYR A C 1
ATOM 3934 O O . TYR A 1 478 ? -12.491 38.722 -30.174 1.00 53.91 478 TYR A O 1
ATOM 3942 N N . GLN A 1 479 ? -11.508 40.119 -31.623 1.00 40.22 479 GLN A N 1
ATOM 3943 C CA . GLN A 1 479 ? -10.322 40.379 -30.823 1.00 40.22 479 GLN A CA 1
ATOM 3944 C C . GLN A 1 479 ? -10.721 41.266 -29.658 1.00 40.22 479 GLN A C 1
ATOM 3946 O O . GLN A 1 479 ? -11.010 42.449 -29.833 1.00 40.22 479 GLN A O 1
ATOM 3951 N N . ALA A 1 480 ? -10.617 40.727 -28.447 1.00 39.56 480 ALA A N 1
ATOM 3952 C CA . ALA A 1 480 ? -10.503 41.537 -27.248 1.00 39.56 480 ALA A CA 1
ATOM 3953 C C . ALA A 1 480 ? -9.145 42.268 -27.264 1.00 39.56 480 ALA A C 1
ATOM 3955 O O . ALA A 1 480 ? -8.204 41.899 -26.558 1.00 39.56 480 ALA A O 1
ATOM 3956 N N . LYS A 1 481 ? -9.014 43.307 -28.098 1.00 36.84 481 LYS A N 1
ATOM 3957 C CA . LYS A 1 481 ? -7.901 44.253 -28.017 1.00 36.84 481 LYS A CA 1
ATOM 3958 C C . LYS A 1 481 ? -8.038 45.018 -26.701 1.00 36.84 481 LYS A C 1
ATOM 3960 O O . LYS A 1 481 ? -8.894 45.878 -26.541 1.00 36.84 481 LYS A O 1
ATOM 3965 N N . ASN A 1 482 ? -7.148 44.698 -25.768 1.00 38.97 482 ASN A N 1
ATOM 3966 C CA . ASN A 1 482 ? -6.769 45.541 -24.638 1.00 38.97 482 ASN A CA 1
ATOM 3967 C C . ASN A 1 482 ? -7.806 45.877 -23.563 1.00 38.97 482 ASN A C 1
ATOM 3969 O O . ASN A 1 482 ? -7.652 46.913 -22.931 1.00 38.97 482 ASN A O 1
ATOM 3973 N N . ARG A 1 483 ? -8.748 44.991 -23.215 1.00 38.75 483 ARG A N 1
ATOM 3974 C CA . ARG A 1 483 ? -9.380 45.039 -21.877 1.00 38.75 483 ARG A CA 1
ATOM 3975 C C . ARG A 1 483 ? -9.670 43.652 -21.318 1.00 38.75 483 ARG A C 1
ATOM 3977 O O . ARG A 1 483 ? -10.812 43.232 -21.167 1.00 38.75 483 ARG A O 1
ATOM 3984 N N . ARG A 1 484 ? -8.594 42.956 -20.936 1.00 36.66 484 ARG A N 1
ATOM 3985 C CA . ARG A 1 484 ? -8.679 41.766 -20.073 1.00 36.66 484 ARG A CA 1
ATOM 3986 C C . ARG A 1 484 ? -9.415 42.110 -18.770 1.00 36.66 484 ARG A C 1
ATOM 3988 O O . ARG A 1 484 ? -10.189 41.297 -18.298 1.00 36.66 484 ARG A O 1
ATOM 3995 N N . LEU A 1 485 ? -9.243 43.332 -18.252 1.00 33.66 485 LEU A N 1
ATOM 3996 C CA . LEU A 1 485 ? -9.893 43.798 -17.024 1.00 33.66 485 LEU A CA 1
ATOM 3997 C C . LEU A 1 485 ? -11.415 43.991 -17.150 1.00 33.66 485 LEU A C 1
ATOM 3999 O O . LEU A 1 485 ? -12.121 43.682 -16.198 1.00 33.66 485 LEU A O 1
ATOM 4003 N N . ASP A 1 486 ? -11.941 44.421 -18.300 1.00 34.38 486 ASP A N 1
ATOM 4004 C CA . ASP A 1 486 ? -13.377 44.741 -18.404 1.00 34.38 486 ASP A CA 1
ATOM 4005 C C . ASP A 1 486 ? -14.234 43.502 -18.670 1.00 34.38 486 ASP A C 1
ATOM 4007 O O . ASP A 1 486 ? -15.330 43.404 -18.130 1.00 34.38 486 ASP A O 1
ATOM 4011 N N . ILE A 1 487 ? -13.711 42.497 -19.387 1.00 35.41 487 ILE A N 1
ATOM 4012 C CA . ILE A 1 487 ? -14.347 41.168 -19.470 1.00 35.41 487 ILE A CA 1
ATOM 4013 C C . ILE A 1 487 ? -14.278 40.464 -18.102 1.00 35.41 487 ILE A C 1
ATOM 4015 O O . ILE A 1 487 ? -15.234 39.808 -17.695 1.00 35.41 487 ILE A O 1
ATOM 4019 N N . ILE A 1 488 ? -13.178 40.645 -17.357 1.00 37.06 488 ILE A N 1
ATOM 4020 C CA . ILE A 1 488 ? -13.030 40.152 -15.977 1.00 37.06 488 ILE A CA 1
ATOM 4021 C C . ILE A 1 488 ? -14.028 40.831 -15.027 1.00 37.06 488 ILE A C 1
ATOM 4023 O O . ILE A 1 488 ? -14.555 40.161 -14.143 1.00 37.06 488 ILE A O 1
ATOM 4027 N N . ASN A 1 489 ? -14.320 42.121 -15.211 1.00 35.50 489 ASN A N 1
ATOM 4028 C CA . ASN A 1 489 ? -15.296 42.842 -14.392 1.00 35.50 489 ASN A CA 1
ATOM 4029 C C . ASN A 1 489 ? -16.741 42.520 -14.797 1.00 35.50 489 ASN A C 1
ATOM 4031 O O . ASN A 1 489 ? -17.590 42.385 -13.927 1.00 35.50 489 ASN A O 1
ATOM 4035 N N . LEU A 1 490 ? -17.019 42.273 -16.081 1.00 33.47 490 LEU A N 1
ATOM 4036 C CA . LEU A 1 490 ? -18.355 41.852 -16.514 1.00 33.47 490 LEU A CA 1
ATOM 4037 C C . LEU A 1 490 ? -18.745 40.449 -16.051 1.00 33.47 490 LEU A C 1
ATOM 4039 O O . LEU A 1 490 ? -19.908 40.183 -15.761 1.00 33.47 490 LEU A O 1
ATOM 4043 N N . LEU A 1 491 ? -17.772 39.537 -16.009 1.00 36.03 491 LEU A N 1
ATOM 4044 C CA . LEU A 1 491 ? -17.985 38.153 -15.583 1.00 36.03 491 LEU A CA 1
ATOM 4045 C C . LEU A 1 491 ? -18.025 38.000 -14.054 1.00 36.03 491 LEU A C 1
ATOM 4047 O O . LEU A 1 491 ? -18.365 36.920 -13.571 1.00 36.03 491 LEU A O 1
ATOM 4051 N N . LYS A 1 492 ? -17.708 39.062 -13.301 1.00 39.41 492 LYS A N 1
ATOM 4052 C CA . LYS A 1 492 ? -17.831 39.107 -11.836 1.00 39.41 492 LYS A CA 1
ATOM 4053 C C . LYS A 1 492 ? -19.251 39.424 -11.345 1.00 39.41 492 LYS A C 1
ATOM 4055 O O . LYS A 1 492 ? -19.556 39.093 -10.203 1.00 39.41 492 LYS A O 1
ATOM 4060 N N . ASP A 1 493 ? -20.135 39.937 -12.206 1.00 41.06 493 ASP A N 1
ATOM 4061 C CA . ASP A 1 493 ? -21.369 40.608 -11.760 1.00 41.06 493 ASP A CA 1
ATOM 4062 C C . ASP A 1 493 ? -22.689 39.880 -12.082 1.00 41.06 493 ASP A C 1
ATOM 4064 O O . ASP A 1 493 ? -23.770 40.432 -11.885 1.00 41.06 493 ASP A O 1
ATOM 4068 N N . ALA A 1 494 ? -22.656 38.615 -12.510 1.00 29.53 494 ALA A N 1
ATOM 4069 C CA . ALA A 1 494 ? -23.878 37.840 -12.743 1.00 29.53 494 ALA A CA 1
ATOM 4070 C C . ALA A 1 494 ? -23.852 36.493 -12.011 1.00 29.53 494 ALA A C 1
ATOM 4072 O O . ALA A 1 494 ? -23.144 35.557 -12.390 1.00 29.53 494 ALA A O 1
ATOM 4073 N N . THR A 1 495 ? -24.681 36.364 -10.975 1.00 45.31 495 THR A N 1
ATOM 4074 C CA . THR A 1 495 ? -24.959 35.092 -10.306 1.00 45.31 495 THR A CA 1
ATOM 4075 C C . THR A 1 495 ? -25.651 34.123 -11.264 1.00 45.31 495 THR A C 1
ATOM 4077 O O . THR A 1 495 ? -26.866 34.111 -11.418 1.00 45.31 495 THR A O 1
ATOM 4080 N N . SER A 1 496 ? -24.875 33.243 -11.892 1.00 41.69 496 SER A N 1
ATOM 4081 C CA . SER A 1 496 ? -25.293 31.867 -12.155 1.00 41.69 496 SER A CA 1
ATOM 4082 C C . SER A 1 496 ? -24.067 31.002 -12.443 1.00 41.69 496 SER A C 1
ATOM 4084 O O . SER A 1 496 ? -23.083 31.447 -13.033 1.00 41.69 496 SER A O 1
ATOM 4086 N N . ILE A 1 497 ? -24.171 29.733 -12.053 1.00 39.22 497 ILE A N 1
ATOM 4087 C CA . ILE A 1 497 ? -23.270 28.589 -12.294 1.00 39.22 497 ILE A CA 1
ATOM 4088 C C . ILE A 1 497 ? -22.643 28.555 -13.712 1.00 39.22 497 ILE A C 1
ATOM 4090 O O . ILE A 1 497 ? -21.587 27.958 -13.927 1.00 39.22 497 ILE A O 1
ATOM 4094 N N . THR A 1 498 ? -23.255 29.239 -14.674 1.00 39.56 498 THR A N 1
ATOM 4095 C CA . THR A 1 498 ? -22.812 29.410 -16.059 1.00 39.56 498 THR A CA 1
ATOM 4096 C C . THR A 1 498 ? -21.477 30.160 -16.195 1.00 39.56 498 THR A C 1
ATOM 4098 O O . THR A 1 498 ? -20.636 29.728 -16.980 1.00 39.56 498 THR A O 1
ATOM 4101 N N . ALA A 1 499 ? -21.213 31.214 -15.409 1.00 38.75 499 ALA A N 1
ATOM 4102 C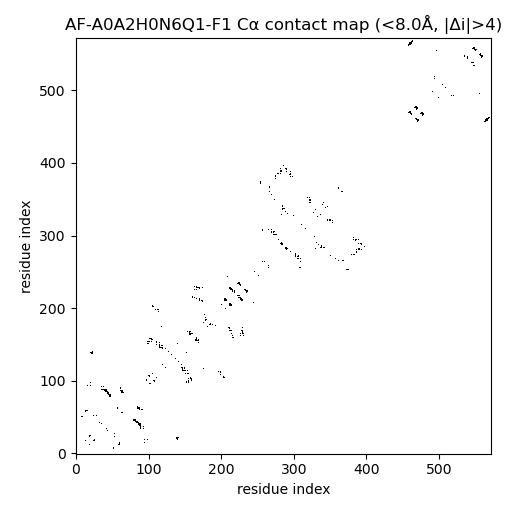 CA . ALA A 1 499 ? -19.961 31.983 -15.513 1.00 38.75 499 ALA A CA 1
ATOM 4103 C C . ALA A 1 499 ? -18.752 31.217 -14.948 1.00 38.75 499 ALA A C 1
ATOM 4105 O O . ALA A 1 499 ? -17.663 31.272 -15.512 1.00 38.75 499 ALA A O 1
ATOM 4106 N N . VAL A 1 500 ? -18.957 30.414 -13.896 1.00 38.16 500 VAL A N 1
ATOM 4107 C CA . VAL A 1 500 ? -17.927 29.518 -13.335 1.00 38.16 500 VAL A CA 1
ATOM 4108 C C . VAL A 1 500 ? -17.580 28.395 -14.318 1.00 38.16 500 VAL A C 1
ATOM 4110 O O . VAL A 1 500 ? -16.412 28.024 -14.443 1.00 38.16 500 VAL A O 1
ATOM 4113 N N . ARG A 1 501 ? -18.571 27.879 -15.064 1.00 38.72 501 ARG A N 1
ATOM 4114 C CA . ARG A 1 501 ? -18.332 26.918 -16.154 1.00 38.72 501 ARG A CA 1
ATOM 4115 C C . ARG A 1 501 ? -17.574 27.552 -17.317 1.00 38.72 501 ARG A C 1
ATOM 4117 O O . ARG A 1 501 ? -16.595 26.958 -17.758 1.00 38.72 501 ARG A O 1
ATOM 4124 N N . LEU A 1 502 ? -17.945 28.762 -17.743 1.00 36.81 502 LEU A N 1
ATOM 4125 C CA . LEU A 1 502 ? -17.237 29.460 -18.820 1.00 36.81 502 LEU A CA 1
ATOM 4126 C C . LEU A 1 502 ? -15.801 29.835 -18.409 1.00 36.81 502 LEU A C 1
ATOM 4128 O O . LEU A 1 502 ? -14.865 29.528 -19.136 1.00 36.81 502 LEU A O 1
ATOM 4132 N N . ALA A 1 503 ? -15.596 30.409 -17.218 1.00 38.62 503 ALA A N 1
ATOM 4133 C CA . ALA A 1 503 ? -14.276 30.797 -16.710 1.00 38.62 503 ALA A CA 1
ATOM 4134 C C . ALA A 1 503 ? -13.318 29.599 -16.554 1.00 38.62 503 ALA A C 1
ATOM 4136 O O . ALA A 1 503 ? -12.124 29.721 -16.835 1.00 38.62 503 ALA A O 1
ATOM 4137 N N . ARG A 1 504 ? -13.837 28.420 -16.175 1.00 39.53 504 ARG A N 1
ATOM 4138 C CA . ARG A 1 504 ? -13.067 27.163 -16.173 1.00 39.53 504 ARG A CA 1
ATOM 4139 C C . ARG A 1 504 ? -12.778 26.655 -17.587 1.00 39.53 504 ARG A C 1
ATOM 4141 O O . ARG A 1 504 ? -11.672 26.180 -17.829 1.00 39.53 504 ARG A O 1
ATOM 4148 N N . GLN A 1 505 ? -13.716 26.797 -18.523 1.00 38.72 505 GLN A N 1
ATOM 4149 C CA . GLN A 1 505 ? -13.539 26.374 -19.920 1.00 38.72 505 GLN A CA 1
ATOM 4150 C C . GLN A 1 505 ? -12.510 27.220 -20.691 1.00 38.72 505 GLN A C 1
ATOM 4152 O O . GLN A 1 505 ? -11.841 26.687 -21.571 1.00 38.72 505 GLN A O 1
ATOM 4157 N N . VAL A 1 506 ? -12.290 28.487 -20.318 1.00 33.91 506 VAL A N 1
ATOM 4158 C CA . VAL A 1 506 ? -11.186 29.323 -20.847 1.00 33.91 506 VAL A CA 1
ATOM 4159 C C . VAL A 1 506 ? -9.923 29.348 -19.967 1.00 33.91 506 VAL A C 1
ATOM 4161 O O . VAL A 1 506 ? -8.987 30.097 -20.242 1.00 33.91 506 VAL A O 1
ATOM 4164 N N . GLY A 1 507 ? -9.827 28.474 -18.958 1.00 32.75 507 GLY A N 1
ATOM 4165 C CA . GLY A 1 507 ? -8.572 28.186 -18.251 1.00 32.75 507 GLY A CA 1
ATOM 4166 C C . GLY A 1 507 ? -8.208 29.111 -17.083 1.00 32.75 507 GLY A C 1
ATOM 4167 O O . GLY A 1 507 ? -7.025 29.238 -16.767 1.00 32.75 507 GLY A O 1
ATOM 4168 N N . TYR A 1 508 ? -9.179 29.745 -16.420 1.00 31.47 508 TYR A N 1
ATOM 4169 C CA . TYR A 1 508 ? -8.927 30.553 -15.220 1.00 31.47 508 TYR A CA 1
ATOM 4170 C C . TYR A 1 508 ? -8.823 29.689 -13.942 1.00 31.47 508 TYR A C 1
ATOM 4172 O O . TYR A 1 508 ? -9.648 28.801 -13.720 1.00 31.47 508 TYR A O 1
ATOM 4180 N N . LYS A 1 509 ? -7.829 29.965 -13.079 1.00 38.34 509 LYS A N 1
ATOM 4181 C CA . LYS A 1 509 ? -7.610 29.322 -11.764 1.00 38.34 509 LYS A CA 1
ATOM 4182 C C . LYS A 1 509 ? -7.331 30.395 -10.693 1.00 38.34 509 LYS A C 1
ATOM 4184 O O . LYS A 1 509 ? -6.192 30.823 -10.553 1.00 38.34 509 LYS A O 1
ATOM 4189 N N . GLY A 1 510 ? -8.347 30.844 -9.954 1.00 36.66 510 GLY A N 1
ATOM 4190 C CA . GLY A 1 510 ? -8.188 31.760 -8.811 1.00 36.66 510 GLY A CA 1
ATOM 4191 C C . GLY A 1 510 ? -9.458 31.858 -7.954 1.00 36.66 510 GLY A C 1
ATOM 4192 O O . GLY A 1 510 ? -10.559 31.708 -8.485 1.00 36.66 510 GLY A O 1
ATOM 4193 N N . THR A 1 511 ? -9.299 32.063 -6.642 1.00 37.00 511 THR A N 1
ATOM 4194 C CA . THR A 1 511 ? -10.356 32.170 -5.611 1.00 37.00 511 THR A CA 1
ATOM 4195 C C . THR A 1 511 ? -10.801 33.629 -5.381 1.00 37.00 511 THR A C 1
ATOM 4197 O O . THR A 1 511 ? -10.057 34.559 -5.683 1.00 37.00 511 THR A O 1
ATOM 4200 N N . VAL A 1 512 ? -12.043 33.838 -4.915 1.00 34.28 512 VAL A N 1
ATOM 4201 C CA . VAL A 1 512 ? -12.756 35.140 -4.879 1.00 34.28 512 VAL A CA 1
ATOM 4202 C C . VAL A 1 512 ? -12.819 35.733 -3.460 1.00 34.28 512 VAL A C 1
ATOM 4204 O O . VAL A 1 512 ? -12.978 34.984 -2.501 1.00 34.28 512 VAL A O 1
ATOM 4207 N N . ASP A 1 513 ? -12.750 37.069 -3.366 1.00 41.44 513 ASP A N 1
ATOM 4208 C CA . ASP A 1 513 ? -12.859 37.895 -2.147 1.00 41.44 513 ASP A CA 1
ATOM 4209 C C . ASP A 1 513 ? -14.279 38.495 -1.953 1.00 41.44 513 ASP A C 1
ATOM 4211 O O . ASP A 1 513 ? -15.022 38.687 -2.920 1.00 41.44 513 ASP A O 1
ATOM 4215 N N . ASN A 1 514 ? -14.674 38.774 -0.705 1.00 43.16 514 ASN A N 1
ATOM 4216 C CA . ASN A 1 514 ? -16.071 38.703 -0.226 1.00 43.16 514 ASN A CA 1
ATOM 4217 C C . ASN A 1 514 ? -16.901 40.013 -0.291 1.00 43.16 514 ASN A C 1
ATOM 4219 O O . ASN A 1 514 ? -18.127 39.973 -0.151 1.00 43.16 514 ASN A O 1
ATOM 4223 N N . ASP A 1 515 ? -16.281 41.175 -0.519 1.00 36.66 515 ASP A N 1
ATOM 4224 C CA . ASP A 1 515 ? -16.960 42.476 -0.343 1.00 36.66 515 ASP A CA 1
ATOM 4225 C C . ASP A 1 515 ? -17.687 43.014 -1.589 1.00 36.66 515 ASP A C 1
ATOM 4227 O O . ASP A 1 515 ? -18.673 43.741 -1.466 1.00 36.66 515 ASP A O 1
ATOM 4231 N N . LEU A 1 516 ? -17.296 42.605 -2.800 1.00 37.31 516 LEU A N 1
ATOM 4232 C CA . LEU A 1 516 ? -17.943 43.069 -4.039 1.00 37.31 516 LEU A CA 1
ATOM 4233 C C . LEU A 1 516 ? -19.311 42.395 -4.274 1.00 37.31 516 LEU A C 1
ATOM 4235 O O . LEU A 1 516 ? -20.260 43.026 -4.742 1.00 37.31 516 LEU A O 1
ATOM 4239 N N . SER A 1 517 ? -19.440 41.133 -3.855 1.00 43.38 517 SER A N 1
ATOM 4240 C CA . SER A 1 517 ? -20.657 40.320 -3.980 1.00 43.38 517 SER A CA 1
ATOM 4241 C C . SER A 1 517 ? -21.864 40.921 -3.245 1.00 43.38 517 SER A C 1
ATOM 4243 O O . SER A 1 517 ? -23.003 40.779 -3.696 1.00 43.38 517 SER A O 1
ATOM 4245 N N . LYS A 1 518 ? -21.635 41.634 -2.132 1.00 41.44 518 LYS A N 1
ATOM 4246 C CA . LYS A 1 518 ? -22.697 42.278 -1.338 1.00 41.44 518 LYS A CA 1
ATOM 4247 C C . LYS A 1 518 ? -23.279 43.516 -2.031 1.00 41.44 518 LYS A C 1
ATOM 4249 O O . LYS A 1 518 ? -24.488 43.734 -1.976 1.00 41.44 518 LYS A O 1
ATOM 4254 N N . SER A 1 519 ? -22.448 44.280 -2.736 1.00 39.19 519 SER A N 1
ATOM 4255 C CA . SER A 1 519 ? -22.833 45.503 -3.457 1.00 39.19 519 SER A CA 1
ATOM 4256 C C . SER A 1 519 ? -23.733 45.210 -4.664 1.00 39.19 519 SER A C 1
ATOM 4258 O O . SER A 1 519 ? -24.692 45.932 -4.933 1.00 39.19 519 SER A O 1
ATOM 4260 N N . ILE A 1 520 ? -23.464 44.104 -5.361 1.00 36.81 520 ILE A N 1
ATOM 4261 C CA . ILE A 1 520 ? -24.193 43.689 -6.570 1.00 36.81 520 ILE A CA 1
ATOM 4262 C C . ILE A 1 520 ? -25.565 43.110 -6.218 1.00 36.81 520 ILE A C 1
ATOM 4264 O O . ILE A 1 520 ? -26.556 43.385 -6.896 1.00 36.81 520 ILE A O 1
ATOM 4268 N N . TYR A 1 521 ? -25.664 42.376 -5.106 1.00 42.16 521 TYR A N 1
ATOM 4269 C CA . TYR A 1 521 ? -26.945 41.856 -4.623 1.00 42.16 521 TYR A CA 1
ATOM 4270 C C . TYR A 1 521 ? -27.935 42.989 -4.286 1.00 42.16 521 TYR A C 1
ATOM 4272 O O . TYR A 1 521 ? -29.133 42.869 -4.549 1.00 42.16 521 TYR A O 1
ATOM 4280 N N . ALA A 1 522 ? -27.432 44.127 -3.793 1.00 44.03 522 ALA A N 1
ATOM 4281 C CA . ALA A 1 522 ? -28.232 45.325 -3.544 1.00 44.03 522 ALA A CA 1
ATOM 4282 C C . ALA A 1 522 ? -28.724 46.008 -4.842 1.00 44.03 522 ALA A C 1
ATOM 4284 O O . ALA A 1 522 ? -29.838 46.531 -4.874 1.00 44.03 522 ALA A O 1
ATOM 4285 N N . ALA A 1 523 ? -27.944 45.958 -5.929 1.00 39.38 523 ALA A N 1
ATOM 4286 C CA . ALA A 1 523 ? -28.302 46.545 -7.226 1.00 39.38 523 ALA A CA 1
ATOM 4287 C C . ALA A 1 523 ? -29.285 45.681 -8.046 1.00 39.38 523 ALA A C 1
ATOM 4289 O O . ALA A 1 523 ? -30.134 46.205 -8.765 1.00 39.38 523 ALA A O 1
ATOM 4290 N N . ILE A 1 524 ? -29.227 44.352 -7.916 1.00 41.59 524 ILE A N 1
ATOM 4291 C CA . ILE A 1 524 ? -30.185 43.439 -8.569 1.00 41.59 524 ILE A CA 1
ATOM 4292 C C . ILE A 1 524 ? -31.575 43.555 -7.926 1.00 41.59 524 ILE A C 1
ATOM 4294 O O . ILE A 1 524 ? -32.593 43.520 -8.618 1.00 41.59 524 ILE A O 1
ATOM 4298 N N . GLN A 1 525 ? -31.634 43.758 -6.607 1.00 44.84 525 GLN A N 1
ATOM 4299 C CA . GLN A 1 525 ? -32.890 43.975 -5.882 1.00 44.84 525 GLN A CA 1
ATOM 4300 C C . GLN A 1 525 ? -33.589 45.290 -6.272 1.00 44.84 525 GLN A C 1
ATOM 4302 O O . GLN A 1 525 ? -34.815 45.383 -6.168 1.00 44.84 525 GLN A O 1
ATOM 4307 N N . SER A 1 526 ? -32.849 46.293 -6.759 1.00 41.31 526 SER A N 1
ATOM 4308 C CA . SER A 1 526 ? -33.402 47.615 -7.077 1.00 41.31 526 SER A CA 1
ATOM 4309 C C . SER A 1 526 ? -34.011 47.735 -8.482 1.00 41.31 526 SER A C 1
ATOM 4311 O O . SER A 1 526 ? -34.732 48.700 -8.736 1.00 41.31 526 SER A O 1
ATOM 4313 N N . ASN A 1 527 ? -33.822 46.757 -9.382 1.00 44.25 527 ASN A N 1
ATOM 4314 C CA . ASN A 1 527 ? -34.232 46.878 -10.789 1.00 44.25 527 ASN A CA 1
ATOM 4315 C C . ASN A 1 527 ? -35.326 45.870 -11.206 1.00 44.25 527 ASN A C 1
ATOM 4317 O O . ASN A 1 527 ? -35.092 44.869 -11.881 1.00 44.25 527 ASN A O 1
ATOM 4321 N N . LYS A 1 528 ? -36.576 46.150 -10.811 1.00 42.81 528 LYS A N 1
ATOM 4322 C CA . LYS A 1 528 ? -37.768 45.299 -11.037 1.00 42.81 528 LYS A CA 1
ATOM 4323 C C . LYS A 1 528 ? -38.480 45.478 -12.399 1.00 42.81 528 LYS A C 1
ATOM 4325 O O . LYS A 1 528 ? -39.685 45.241 -12.480 1.00 42.81 528 LYS A O 1
ATOM 4330 N N . LYS A 1 529 ? -37.806 45.870 -13.493 1.00 38.59 529 LYS A N 1
ATOM 4331 C CA . LYS A 1 529 ? -38.471 46.035 -14.813 1.00 38.59 529 LYS A CA 1
ATOM 4332 C C . LYS A 1 529 ? -37.674 45.499 -16.022 1.00 38.59 529 LYS A C 1
ATOM 4334 O O . LYS A 1 529 ? -36.927 46.234 -16.648 1.00 38.59 529 LYS A O 1
ATOM 4339 N N . GLY A 1 530 ? -37.969 44.251 -16.416 1.00 47.31 530 GLY A N 1
ATOM 4340 C CA . GLY A 1 530 ? -38.027 43.783 -17.820 1.00 47.31 530 GLY A CA 1
ATOM 4341 C C . GLY A 1 530 ? -36.734 43.383 -18.568 1.00 47.31 530 GLY A C 1
ATOM 4342 O O . GLY A 1 530 ? -35.701 44.032 -18.479 1.00 47.31 530 GLY A O 1
ATOM 4343 N N . ASN A 1 531 ? -36.841 42.331 -19.402 1.00 44.41 531 ASN A N 1
ATOM 4344 C CA . ASN A 1 531 ? -35.770 41.688 -20.200 1.00 44.41 531 ASN A CA 1
ATOM 4345 C C . ASN A 1 531 ? -34.991 42.610 -21.172 1.00 44.41 531 ASN A C 1
ATOM 4347 O O . ASN A 1 531 ? -33.915 42.231 -21.628 1.00 44.41 531 ASN A O 1
ATOM 4351 N N . ILE A 1 532 ? -35.513 43.793 -21.504 1.00 46.66 532 ILE A N 1
ATOM 4352 C CA . ILE A 1 532 ? -34.939 44.703 -22.514 1.00 46.66 532 ILE A CA 1
ATOM 4353 C C . ILE A 1 532 ? -33.639 45.355 -22.015 1.00 46.66 532 ILE A C 1
ATOM 4355 O O . ILE A 1 532 ? -32.727 45.589 -22.803 1.00 46.66 532 ILE A O 1
ATOM 4359 N N . GLY A 1 533 ? -33.505 45.590 -20.705 1.00 48.72 533 GLY A N 1
ATOM 4360 C CA . GLY A 1 533 ? -32.310 46.234 -20.146 1.00 48.72 533 GLY A CA 1
ATOM 4361 C C . GLY A 1 533 ? -31.048 45.373 -20.244 1.00 48.72 533 GLY A C 1
ATOM 4362 O O . GLY A 1 533 ? -29.973 45.890 -20.529 1.00 48.72 533 GLY A O 1
ATOM 4363 N N . ILE A 1 534 ? -31.180 44.054 -20.069 1.00 47.34 534 ILE A N 1
ATOM 4364 C CA . ILE A 1 534 ? -30.037 43.130 -20.017 1.00 47.34 534 ILE A CA 1
ATOM 4365 C C . ILE A 1 534 ? -29.445 42.909 -21.416 1.00 47.34 534 ILE A C 1
ATOM 4367 O O . ILE A 1 534 ? -28.231 42.998 -21.572 1.00 47.34 534 ILE A O 1
ATOM 4371 N N . ASN A 1 535 ? -30.275 42.703 -22.446 1.00 47.94 535 ASN A N 1
ATOM 4372 C CA . ASN A 1 535 ? -29.771 42.492 -23.810 1.00 47.94 535 ASN A CA 1
ATOM 4373 C C . ASN A 1 535 ? -29.099 43.747 -24.379 1.00 47.94 535 ASN A C 1
ATOM 4375 O O . ASN A 1 535 ? -28.006 43.649 -24.926 1.00 47.94 535 ASN A O 1
ATOM 4379 N N . THR A 1 536 ? -29.682 44.934 -24.191 1.00 50.03 536 THR A N 1
ATOM 4380 C CA . THR A 1 536 ? -29.063 46.188 -24.656 1.00 50.03 536 THR A CA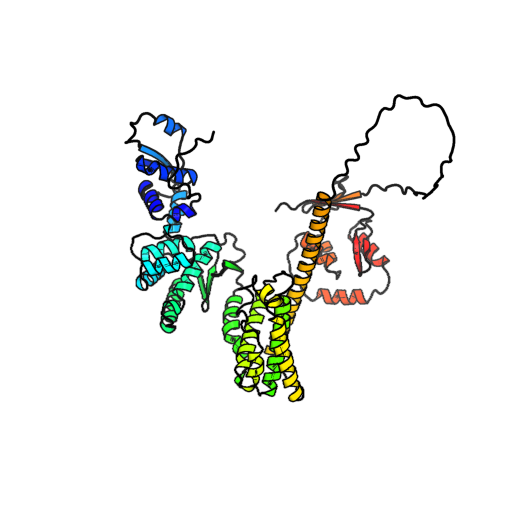 1
ATOM 4381 C C . THR A 1 536 ? -27.745 46.469 -23.932 1.00 50.03 536 THR A C 1
ATOM 4383 O O . THR A 1 536 ? -26.775 46.893 -24.554 1.00 50.03 536 THR A O 1
ATOM 4386 N N . HIS A 1 537 ? -27.674 46.190 -22.627 1.00 47.69 537 HIS A N 1
ATOM 4387 C CA . HIS A 1 537 ? -26.449 46.382 -21.854 1.00 47.69 537 HIS A CA 1
ATOM 4388 C C . HIS A 1 537 ? -25.338 45.421 -22.306 1.00 47.69 537 HIS A C 1
ATOM 4390 O O . HIS A 1 537 ? -24.224 45.858 -22.586 1.00 47.69 537 HIS A O 1
ATOM 4396 N N . VAL A 1 538 ? -25.651 44.133 -22.482 1.00 47.59 538 VAL A N 1
ATOM 4397 C CA . VAL A 1 538 ? -24.683 43.118 -22.927 1.00 47.59 538 VAL A CA 1
ATOM 4398 C C . VAL A 1 538 ? -24.211 43.360 -24.366 1.00 47.59 538 VAL A C 1
ATOM 4400 O O . VAL A 1 538 ? -23.010 43.274 -24.620 1.00 47.59 538 VAL A O 1
ATOM 4403 N N . LYS A 1 539 ? -25.104 43.739 -25.294 1.00 51.53 539 LYS A N 1
ATOM 4404 C CA . LYS A 1 539 ? -24.729 44.093 -26.677 1.00 51.53 539 LYS A CA 1
ATOM 4405 C C . LYS A 1 539 ? -23.771 45.282 -26.729 1.00 51.53 539 LYS A C 1
ATOM 4407 O O . LYS A 1 539 ? -22.753 45.218 -27.415 1.00 51.53 539 LYS A O 1
ATOM 4412 N N . ASN A 1 540 ? -24.050 46.324 -25.944 1.00 48.94 540 ASN A N 1
ATOM 4413 C CA . ASN A 1 540 ? -23.198 47.511 -25.871 1.00 48.94 540 ASN A CA 1
ATOM 4414 C C . ASN A 1 540 ? -21.814 47.209 -25.288 1.00 48.94 540 ASN A C 1
ATOM 4416 O O . ASN A 1 540 ? -20.832 47.821 -25.696 1.00 48.94 540 ASN A O 1
ATOM 4420 N N . ILE A 1 541 ? -21.725 46.267 -24.349 1.00 45.31 541 ILE A N 1
ATOM 4421 C CA . ILE A 1 541 ? -20.455 45.896 -23.727 1.00 45.31 541 ILE A CA 1
ATOM 4422 C C . ILE A 1 541 ? -19.618 44.976 -24.624 1.00 45.31 541 ILE A C 1
ATOM 4424 O O . ILE A 1 541 ? -18.400 45.135 -24.705 1.00 45.31 541 ILE A O 1
ATOM 4428 N N . LEU A 1 542 ? -20.250 44.006 -25.284 1.00 43.53 542 LEU A N 1
ATOM 4429 C CA . LEU A 1 542 ? -19.544 43.056 -26.145 1.00 43.53 542 LEU A CA 1
ATOM 4430 C C . LEU A 1 542 ? -19.252 43.630 -27.539 1.00 43.53 542 LEU A C 1
ATOM 4432 O O . LEU A 1 542 ? -18.416 43.082 -28.252 1.00 43.53 542 LEU A O 1
ATOM 4436 N N . GLY A 1 543 ? -19.917 44.723 -27.930 1.00 45.59 543 GLY A N 1
ATOM 4437 C CA . GLY A 1 543 ? -19.796 45.302 -29.269 1.00 45.59 543 GLY A CA 1
ATOM 4438 C C . GLY A 1 543 ? -20.315 44.360 -30.358 1.00 45.59 543 GLY A C 1
ATOM 4439 O O . GLY A 1 543 ? -19.771 44.331 -31.460 1.00 45.59 543 GLY A O 1
ATOM 4440 N N . THR A 1 544 ? -21.324 43.544 -30.039 1.00 51.25 544 THR A N 1
ATOM 4441 C CA . THR A 1 544 ? -21.898 42.550 -30.958 1.00 51.25 544 THR A CA 1
ATOM 4442 C C . THR A 1 544 ? -23.410 42.697 -31.037 1.00 51.25 544 THR A C 1
ATOM 4444 O O . THR A 1 544 ? -24.050 42.910 -30.009 1.00 51.25 544 THR A O 1
ATOM 4447 N N . ASP A 1 545 ? -23.993 42.447 -32.209 1.00 51.84 545 ASP A N 1
ATOM 4448 C CA . ASP A 1 545 ? -25.451 42.443 -32.403 1.00 51.84 545 ASP A CA 1
ATOM 4449 C C . ASP A 1 545 ? -26.143 41.131 -31.982 1.00 51.84 545 ASP A C 1
ATOM 4451 O O . ASP A 1 545 ? -27.348 40.973 -32.183 1.00 51.84 545 ASP A O 1
ATOM 4455 N N . ILE A 1 546 ? -25.411 40.196 -31.368 1.00 51.75 546 ILE A N 1
ATOM 4456 C CA . ILE A 1 546 ? -25.894 38.846 -31.049 1.00 51.75 546 ILE A CA 1
ATOM 4457 C C . ILE A 1 546 ? -26.948 38.889 -29.932 1.00 51.75 546 ILE A C 1
ATOM 4459 O O . ILE A 1 546 ? -26.716 39.443 -28.857 1.00 51.75 546 ILE A O 1
ATOM 4463 N N . ASP A 1 547 ? -28.111 38.283 -30.179 1.00 49.12 547 ASP A N 1
ATOM 4464 C CA . ASP A 1 547 ? -29.199 38.176 -29.205 1.00 49.12 547 ASP A CA 1
ATOM 4465 C C . ASP A 1 547 ? -29.013 36.987 -28.251 1.00 49.12 547 ASP A C 1
ATOM 4467 O O . ASP A 1 547 ? -28.737 35.859 -28.670 1.00 49.12 547 ASP A O 1
ATOM 4471 N N . LEU A 1 548 ? -29.219 37.231 -26.952 1.00 47.53 548 LEU A N 1
ATOM 4472 C CA . LEU A 1 548 ? -29.305 36.183 -25.935 1.00 47.53 548 LEU A CA 1
ATOM 4473 C C . LEU A 1 548 ? -30.770 35.856 -25.632 1.00 47.53 548 LEU A C 1
ATOM 4475 O O . LEU A 1 548 ? -31.600 36.752 -25.443 1.00 47.53 548 LEU A O 1
ATOM 4479 N N . ILE A 1 549 ? -31.073 34.561 -25.528 1.00 45.47 549 ILE A N 1
ATOM 4480 C CA . ILE A 1 549 ? -32.413 34.061 -25.203 1.00 45.47 549 ILE A CA 1
ATOM 4481 C C . ILE A 1 549 ? -32.451 33.626 -23.741 1.00 45.47 549 ILE A C 1
ATOM 4483 O O . ILE A 1 549 ? -31.596 32.870 -23.278 1.00 45.47 549 ILE A O 1
ATOM 4487 N N . LYS A 1 550 ? -33.470 34.092 -23.013 1.00 42.19 550 LYS A N 1
ATOM 4488 C CA . LYS A 1 550 ? -33.723 33.698 -21.625 1.00 42.19 550 LYS A CA 1
ATOM 4489 C C . LYS A 1 550 ? -34.309 32.290 -21.577 1.00 42.19 550 LYS A C 1
ATOM 4491 O O . LYS A 1 550 ? -35.337 32.030 -22.196 1.00 42.19 550 LYS A O 1
ATOM 4496 N N . ASN A 1 551 ? -33.707 31.397 -20.803 1.00 44.97 551 ASN A N 1
ATOM 4497 C CA . ASN A 1 551 ? -34.288 30.092 -20.528 1.00 44.97 551 ASN A CA 1
ATOM 4498 C C . ASN A 1 551 ? -35.370 30.201 -19.432 1.00 44.97 551 ASN A C 1
ATOM 4500 O O . ASN A 1 551 ? -35.357 31.106 -18.592 1.00 44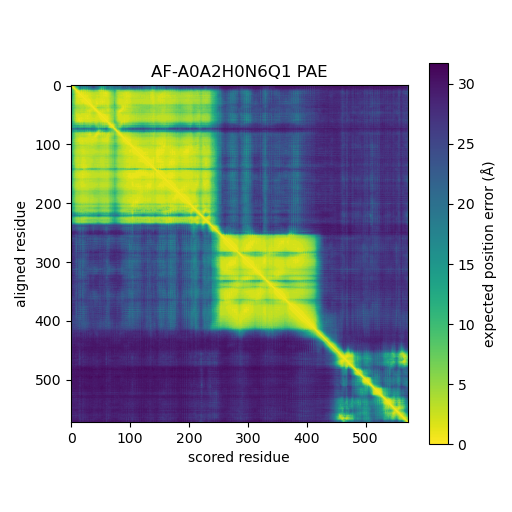.97 551 ASN A O 1
ATOM 4504 N N . GLY A 1 552 ? -36.292 29.237 -19.396 1.00 35.06 552 GLY A N 1
ATOM 4505 C CA . GLY A 1 552 ? -37.377 29.187 -18.403 1.00 35.06 552 GLY A CA 1
ATOM 4506 C C . GLY A 1 552 ? -36.931 29.008 -16.942 1.00 35.06 552 GLY A C 1
ATOM 4507 O O . GLY A 1 552 ? -37.772 28.993 -16.052 1.00 35.06 552 GLY A O 1
ATOM 4508 N N . ARG A 1 553 ? -35.624 28.883 -16.671 1.00 34.56 553 ARG A N 1
ATOM 4509 C CA . ARG A 1 553 ? -35.021 28.740 -15.334 1.00 34.56 553 ARG A CA 1
ATOM 4510 C C . ARG A 1 553 ? -34.144 29.940 -14.943 1.00 34.56 553 ARG A C 1
ATOM 4512 O O . ARG A 1 553 ? -33.356 29.841 -14.009 1.00 34.56 553 ARG A O 1
ATOM 4519 N N . GLY A 1 554 ? -34.278 31.069 -15.644 1.00 36.22 554 GLY A N 1
ATOM 4520 C CA . GLY A 1 554 ? -33.629 32.337 -15.293 1.00 36.22 554 GLY A CA 1
ATOM 4521 C C . GLY A 1 554 ? -32.199 32.530 -15.812 1.00 36.22 554 GLY A C 1
ATOM 4522 O O . GLY A 1 554 ? -31.586 33.539 -15.477 1.00 36.22 554 GLY A O 1
ATOM 4523 N N . GLY A 1 555 ? -31.672 31.619 -16.634 1.00 37.72 555 GLY A N 1
ATOM 4524 C CA . GLY A 1 555 ? -30.396 31.788 -17.345 1.00 37.72 555 GLY A CA 1
ATOM 4525 C C . GLY A 1 555 ? -30.573 32.378 -18.747 1.00 37.72 555 GLY A C 1
ATOM 4526 O O . GLY A 1 555 ? -31.694 32.461 -19.242 1.00 37.72 555 GLY A O 1
ATOM 4527 N N . TYR A 1 556 ? -29.475 32.753 -19.405 1.00 45.44 556 TYR A N 1
ATOM 4528 C CA . TYR A 1 556 ? -29.462 33.186 -20.808 1.00 45.44 556 TYR A CA 1
ATOM 4529 C C . TYR A 1 556 ? -28.470 32.336 -21.611 1.00 45.44 556 TYR A C 1
ATOM 4531 O O . TYR A 1 556 ? -27.392 32.021 -21.104 1.00 45.44 556 TYR A O 1
ATOM 4539 N N . TYR A 1 557 ? -28.818 31.977 -22.847 1.00 49.41 557 TYR A N 1
ATOM 4540 C CA . TYR A 1 557 ? -27.927 31.274 -23.778 1.00 49.41 557 TYR A CA 1
ATOM 4541 C C . TYR A 1 557 ? -27.803 32.028 -25.103 1.00 49.41 557 TYR A C 1
ATOM 4543 O O . TYR A 1 557 ? -28.687 32.806 -25.470 1.00 49.41 557 TYR A O 1
ATOM 4551 N N . LEU A 1 558 ? -26.705 31.768 -25.821 1.00 48.94 558 LEU A N 1
ATOM 4552 C CA . LEU A 1 558 ? -26.546 32.167 -27.219 1.00 48.94 558 LEU A CA 1
ATOM 4553 C C . LEU A 1 558 ? -27.614 31.476 -28.068 1.00 48.94 558 LEU A C 1
ATOM 4555 O O . LEU A 1 558 ? -27.887 30.292 -27.872 1.00 48.94 558 LEU A O 1
ATOM 4559 N N . ASN A 1 559 ? -28.221 32.220 -28.991 1.00 54.59 559 ASN A N 1
ATOM 4560 C CA . ASN A 1 559 ? -29.287 31.703 -29.837 1.00 54.59 559 ASN A CA 1
ATOM 4561 C C . ASN A 1 559 ? -28.760 30.646 -30.831 1.00 54.59 559 ASN A C 1
ATOM 4563 O O . ASN A 1 559 ? -28.282 30.975 -31.916 1.00 54.59 559 ASN A O 1
ATOM 4567 N N . THR A 1 560 ? -28.869 29.366 -30.477 1.00 49.22 560 THR A N 1
ATOM 4568 C CA . THR A 1 560 ? -28.442 28.224 -31.309 1.00 49.22 560 THR A CA 1
ATOM 4569 C C . THR A 1 560 ? -29.336 27.993 -32.535 1.00 49.22 560 THR A C 1
ATOM 4571 O O . THR A 1 560 ? -29.010 27.194 -33.418 1.00 49.22 560 THR A O 1
ATOM 4574 N N . GLU A 1 561 ? -30.462 28.704 -32.643 1.00 49.09 561 GLU A N 1
ATOM 4575 C CA . GLU A 1 561 ? -31.264 28.717 -33.868 1.00 49.09 561 GLU A CA 1
ATOM 4576 C C . GLU A 1 561 ? -30.607 29.568 -34.964 1.00 49.09 561 GLU A C 1
ATOM 4578 O O . GLU A 1 561 ? -30.786 29.265 -36.139 1.00 49.09 561 GLU A O 1
ATOM 4583 N N . GLN A 1 562 ? -29.781 30.561 -34.606 1.00 47.75 562 GLN A N 1
ATOM 4584 C CA . GLN A 1 562 ? -29.084 31.439 -35.562 1.00 47.75 562 GLN A CA 1
ATOM 4585 C C . GLN A 1 562 ? -27.656 30.988 -35.914 1.00 47.75 562 GLN A C 1
ATOM 4587 O O . GLN A 1 562 ? -27.150 31.338 -36.983 1.00 47.75 562 GLN A O 1
ATOM 4592 N N . PHE A 1 563 ? -27.003 30.210 -35.045 1.00 48.59 563 PHE A N 1
ATOM 4593 C CA . PHE A 1 563 ? -25.579 29.886 -35.171 1.00 48.59 563 PHE A CA 1
ATOM 4594 C C . PHE A 1 563 ? -25.303 28.393 -35.010 1.00 48.59 563 PHE A C 1
ATOM 4596 O O . PHE A 1 563 ? -25.901 27.741 -34.154 1.00 48.59 563 PHE A O 1
ATOM 4603 N N . ASP A 1 564 ? -24.358 27.883 -35.800 1.00 49.53 564 ASP A N 1
ATOM 4604 C CA . ASP A 1 564 ? -23.833 26.521 -35.677 1.00 49.53 564 ASP A CA 1
ATOM 4605 C C . ASP A 1 564 ? -22.394 26.588 -35.133 1.00 49.53 564 ASP A C 1
ATOM 4607 O O . ASP A 1 564 ? -21.553 27.313 -35.670 1.00 49.53 564 ASP A O 1
ATOM 4611 N N . ILE A 1 565 ? -22.121 25.946 -33.992 1.00 50.09 565 ILE A N 1
ATOM 4612 C CA . ILE A 1 565 ? -20.924 26.231 -33.173 1.00 50.09 565 ILE A CA 1
ATOM 4613 C C . ILE A 1 565 ? -19.975 25.033 -33.175 1.00 50.09 565 ILE A C 1
ATOM 4615 O O . ILE A 1 565 ? -20.320 23.960 -32.682 1.00 50.09 565 ILE A O 1
ATOM 4619 N N . THR A 1 566 ? -18.743 25.237 -33.651 1.00 41.91 566 THR A N 1
ATOM 4620 C CA . THR A 1 566 ? -17.686 24.211 -33.661 1.00 41.91 566 THR A CA 1
ATOM 4621 C C . THR A 1 566 ? -16.596 24.519 -32.630 1.00 41.91 566 THR A C 1
ATOM 4623 O O . THR A 1 566 ? -16.031 25.615 -32.604 1.00 41.91 566 THR A O 1
ATOM 4626 N N . TRP A 1 567 ? -16.264 23.525 -31.803 1.00 46.16 567 TRP A N 1
ATOM 4627 C CA . TRP A 1 567 ? -15.237 23.608 -30.760 1.00 46.16 567 TRP A CA 1
ATOM 4628 C C . TRP A 1 567 ? -13.973 22.871 -31.198 1.00 46.16 567 TRP A C 1
ATOM 4630 O O . TRP A 1 567 ? -14.051 21.713 -31.602 1.00 46.16 567 TRP A O 1
ATOM 4640 N N . ILE A 1 568 ? -12.806 23.512 -31.100 1.00 39.69 568 ILE A N 1
ATOM 4641 C CA . ILE A 1 568 ? -11.537 22.911 -31.533 1.00 39.69 568 ILE A CA 1
ATOM 4642 C C . ILE A 1 568 ? -10.584 22.788 -30.333 1.00 39.69 568 ILE A C 1
ATOM 4644 O O . ILE A 1 568 ? -10.053 23.789 -29.855 1.00 39.69 568 ILE A O 1
ATOM 4648 N N . GLY A 1 569 ? -10.356 21.544 -29.877 1.00 33.34 569 GLY A N 1
ATOM 4649 C CA . GLY A 1 569 ? -9.189 21.157 -29.069 1.00 33.34 569 GLY A CA 1
ATOM 4650 C C . GLY A 1 569 ? -9.457 20.351 -27.790 1.00 33.34 569 GLY A C 1
ATOM 4651 O O . GLY A 1 569 ? -9.567 20.938 -26.720 1.00 33.34 569 GLY A O 1
ATOM 4652 N N . PHE A 1 570 ? -9.416 19.017 -27.896 1.00 36.12 570 PHE A N 1
ATOM 4653 C CA . PHE A 1 570 ? -8.957 18.104 -26.838 1.00 36.12 570 PHE A CA 1
ATOM 4654 C C . PHE A 1 570 ? -8.280 16.894 -27.503 1.00 36.12 570 PHE A C 1
ATOM 4656 O O . PHE A 1 570 ? -8.955 15.991 -27.986 1.00 36.12 570 PHE A O 1
ATOM 4663 N N . SER A 1 571 ? -6.950 16.883 -27.552 1.00 31.75 571 SER A N 1
ATOM 4664 C CA . SER A 1 571 ? -6.180 15.638 -27.589 1.00 31.75 571 SER A CA 1
ATOM 4665 C C . SER A 1 571 ? -5.481 15.542 -26.239 1.00 31.75 571 SER A C 1
ATOM 4667 O O . SER A 1 571 ? -4.817 16.502 -25.841 1.00 31.75 571 SER A O 1
ATOM 4669 N N . THR A 1 572 ? -5.739 14.445 -25.530 1.00 33.78 572 THR A N 1
ATOM 4670 C CA . THR A 1 572 ? -5.151 14.081 -24.232 1.00 33.78 572 THR A CA 1
ATOM 4671 C C . THR A 1 572 ? -3.638 14.145 -24.227 1.00 33.78 572 THR A C 1
ATOM 4673 O O . THR A 1 572 ? -3.054 13.703 -25.245 1.00 33.78 572 THR A O 1
#

Organism: NCBI:txid1974653